Protein AF-A0A9P2WQ29-F1 (afdb_monomer_lite)

Secondary structure (DSSP, 8-state):
-----PPPHHHHHHHHHHHHHHHHTTT---EEEESS---HHHHTT--SEEEES---B-TTTSSSTT--SS--S-EEEEE-SSS---HHHH--SSSEEEETT-TTHHHHHHH-SEEEESSHHHHHHHHHTT-EEEEESSPPPTTS-TTTEEEE-SHHHHHHHHHH-S--HHHHHHHHHHHHHHTBHHHHHHHHHHTS-PPTTS--TTGGGGGG-EEEE---SSHHHHHHHHHHHHH-SS--SEEEEEGGGTTSHHHHHHHHTT--EEEE-----SS--HHHHHHHHHH--SSEEEE-SS---TTHHHHHHHHHHHHT-SEEE-BSSGGGTTSSEEEES-B--SEEEHHHHTT---GGGTGGGT--EEEEPP-PPP--------PPP-

Sequence (386 aa):
MGARRRPGPVDRTRALRWVLDAAAARGVATILVCDAPAPPALAGLGFDYVHQGDLGVPLHRYNPIAAPEDRAATLLRVSGAAPYCHPLVAESKGGVRADARWEELPELLRAAAVAVVDTPTLADQALACGTRALLAGTAPGPGLPDTAARTAADEADFIQAVAEGPLSPAELRLALRTLFLTRATPVVLADLLERVSLPAGGGSATQPLAGRATTVLACPFDDTESLALADDMFRQQHPPAEVVVPDSRAAFAGIQRLKDRGIPVRTVATAPEDRWSAAEWAQLAAAATTPWTALWDQPAGEFFLADALCAAECSGADAVGPAVDPAASGADYVFVSAVRPVLARRELVRKGLPPQQWSRHGARLLALSAAGPAASSPVPEHTPGG

Radius of gyration: 24.59 Å; chains: 1; bounding box: 61×90×61 Å

Foldseek 3Di:
DDDPDDDDPVVVLVVVLVVVVVCVVVQHAFEAECQDDDDPSNVVSDHQYYHDHDLFAQLQQQALPPQDPCLALAEEQEESDDDDDFVVSVDPPGHDYDYPPDPCVSVVLLSHFEYEYADLRVLLSSLRSQHQYEHEPDAHDPQQDCLRYGYDPDDVVSVVSSVVTTHDLVNSLSSLLCRLLDGHSLNSQLVVQVSGDHDVPNDHSCVSVLQLAEEEEDEQPALVQLLLVLVLQVLAPDHHQAYEYAPVCCPRPSNVVCVVVPHHYHHFHDDDDPDDALQSLLRRLVVDDGFKYFYDDGRPHHHRSSSQSSLCSNNVFQFEAAAPDCVQQPDQKDWDLAHPTRMGGSVLSNVSDDRNCSVVVPGTYIHGHDPDDDPDDPDDPDDDDD

pLDDT: mean 84.32, std 15.79, range [26.78, 98.5]

Structure (mmCIF, N/CA/C/O backbone):
data_AF-A0A9P2WQ29-F1
#
_entry.id   AF-A0A9P2WQ29-F1
#
loop_
_atom_site.group_PDB
_atom_site.id
_atom_site.type_symbol
_atom_site.label_atom_id
_atom_site.label_alt_id
_atom_site.label_comp_id
_atom_site.label_asym_id
_atom_site.label_entity_id
_atom_site.label_seq_id
_atom_site.pdbx_PDB_ins_code
_atom_site.Cartn_x
_atom_site.Cartn_y
_atom_site.Cartn_z
_atom_site.occupancy
_atom_site.B_iso_or_equiv
_atom_site.auth_seq_id
_atom_site.auth_comp_id
_atom_site.auth_asym_id
_atom_site.auth_atom_id
_atom_site.pdbx_PDB_model_num
ATOM 1 N N . MET A 1 1 ? 36.006 -32.434 -9.083 1.00 37.06 1 MET A N 1
ATOM 2 C CA . MET A 1 1 ? 35.142 -31.233 -9.048 1.00 37.06 1 MET A CA 1
ATOM 3 C C . MET A 1 1 ? 34.163 -31.332 -10.216 1.00 37.06 1 MET A C 1
ATOM 5 O O . MET A 1 1 ? 34.518 -31.013 -11.341 1.00 37.06 1 MET A O 1
ATOM 9 N N . GLY A 1 2 ? 33.006 -31.965 -9.999 1.00 36.00 2 GLY A N 1
ATOM 10 C CA . GLY A 1 2 ? 32.084 -32.338 -11.077 1.00 36.00 2 GLY A CA 1
ATOM 11 C C . GLY A 1 2 ? 31.248 -31.150 -11.540 1.00 36.00 2 GLY A C 1
ATOM 12 O O . GLY A 1 2 ? 30.411 -30.659 -10.785 1.00 36.00 2 GLY A O 1
ATOM 13 N N . ALA A 1 3 ? 31.459 -30.704 -12.777 1.00 41.66 3 ALA A N 1
ATOM 14 C CA . ALA A 1 3 ? 30.573 -29.756 -13.436 1.00 41.66 3 ALA A CA 1
ATOM 15 C C . ALA A 1 3 ? 29.168 -30.374 -13.519 1.00 41.66 3 ALA A C 1
ATOM 17 O O . ALA A 1 3 ? 28.953 -31.341 -14.254 1.00 41.66 3 ALA A O 1
ATOM 18 N N . ARG A 1 4 ? 28.206 -29.843 -12.753 1.00 43.72 4 ARG A N 1
ATOM 19 C CA . ARG A 1 4 ? 26.788 -30.184 -12.923 1.00 43.72 4 ARG A CA 1
ATOM 20 C C . ARG A 1 4 ? 26.381 -29.745 -14.330 1.00 43.72 4 ARG A C 1
ATOM 22 O O . ARG A 1 4 ? 26.125 -28.565 -14.562 1.00 43.72 4 ARG A O 1
ATOM 29 N N . ARG A 1 5 ? 26.358 -30.686 -15.281 1.00 47.09 5 ARG A N 1
ATOM 30 C CA . ARG A 1 5 ? 25.773 -30.472 -16.609 1.00 47.09 5 ARG A CA 1
ATOM 31 C C . ARG A 1 5 ? 24.326 -30.041 -16.396 1.00 47.09 5 ARG A C 1
ATOM 33 O O . ARG A 1 5 ? 23.527 -30.807 -15.863 1.00 47.09 5 ARG A O 1
ATOM 40 N N . ARG A 1 6 ? 23.997 -28.802 -16.767 1.00 44.34 6 ARG A N 1
ATOM 41 C CA . ARG A 1 6 ? 22.603 -28.355 -16.788 1.00 44.34 6 ARG A CA 1
ATOM 42 C C . ARG A 1 6 ? 21.863 -29.216 -17.823 1.00 44.34 6 ARG A C 1
ATOM 44 O O . ARG A 1 6 ? 22.371 -29.330 -18.939 1.00 44.34 6 ARG A O 1
ATOM 51 N N . PRO A 1 7 ? 20.704 -29.808 -17.489 1.00 56.19 7 PRO A N 1
ATOM 52 C CA . PRO A 1 7 ? 19.929 -30.590 -18.446 1.00 56.19 7 PRO A CA 1
ATOM 53 C C . PRO A 1 7 ? 19.571 -29.739 -19.669 1.00 56.19 7 PRO A C 1
ATOM 55 O O . PRO A 1 7 ? 19.398 -28.512 -19.555 1.00 56.19 7 PRO A O 1
ATOM 58 N N . GLY A 1 8 ? 19.508 -30.386 -20.835 1.00 64.00 8 GLY A N 1
ATOM 59 C CA . GLY A 1 8 ? 19.172 -29.735 -22.100 1.00 64.00 8 GLY A CA 1
ATOM 60 C C . GLY A 1 8 ? 17.733 -29.195 -22.104 1.00 64.00 8 GLY A C 1
ATOM 61 O O . GLY A 1 8 ? 16.935 -29.574 -21.246 1.00 64.00 8 GLY A O 1
ATOM 62 N N . PRO A 1 9 ? 17.364 -28.317 -23.053 1.00 62.03 9 PRO A N 1
ATOM 63 C CA . PRO A 1 9 ? 16.015 -27.744 -23.133 1.00 62.03 9 PRO A CA 1
ATOM 64 C C . PRO A 1 9 ? 14.898 -28.801 -23.134 1.00 62.03 9 PRO A C 1
ATOM 66 O O . PRO A 1 9 ? 13.923 -28.657 -22.406 1.00 62.03 9 PRO A O 1
ATOM 69 N N . VAL A 1 10 ? 15.092 -29.907 -23.862 1.00 64.56 10 VAL A N 1
ATOM 70 C CA . VAL A 1 10 ? 14.142 -31.034 -23.946 1.00 64.56 10 VAL A CA 1
ATOM 71 C C . VAL A 1 10 ? 13.943 -31.727 -22.590 1.00 64.56 10 VAL A C 1
ATOM 73 O O . VAL A 1 10 ? 12.811 -32.040 -22.220 1.00 64.56 10 VAL A O 1
ATOM 76 N N . ASP A 1 11 ? 15.015 -31.909 -21.813 1.00 74.75 11 ASP A N 1
ATOM 77 C CA . ASP A 1 11 ? 14.940 -32.502 -20.472 1.00 74.75 11 ASP A CA 1
ATOM 78 C C . ASP A 1 11 ? 14.224 -31.576 -19.480 1.00 74.75 11 ASP A C 1
ATOM 80 O O . ASP A 1 11 ? 13.471 -32.050 -18.631 1.00 74.75 11 ASP A O 1
ATOM 84 N N . ARG A 1 12 ? 14.399 -30.251 -19.608 1.00 75.25 12 ARG A N 1
ATOM 85 C CA . ARG A 1 12 ? 13.679 -29.267 -18.780 1.00 75.25 12 ARG A CA 1
ATOM 86 C C . ARG A 1 12 ? 12.187 -29.258 -19.087 1.00 75.25 12 ARG A C 1
ATOM 88 O O . ARG A 1 12 ? 11.389 -29.262 -18.160 1.00 75.25 12 ARG A O 1
ATOM 95 N N . THR A 1 13 ? 11.809 -29.301 -20.364 1.00 79.62 13 THR A N 1
ATOM 96 C CA . THR A 1 13 ? 10.404 -29.387 -20.789 1.00 79.62 13 THR A CA 1
ATOM 97 C C . THR A 1 13 ? 9.750 -30.682 -20.298 1.00 79.62 13 THR A C 1
ATOM 99 O O . THR A 1 13 ? 8.625 -30.643 -19.807 1.00 79.62 13 THR A O 1
ATOM 102 N N . ARG A 1 14 ? 10.456 -31.823 -20.349 1.00 81.94 14 ARG A N 1
ATOM 103 C CA . ARG A 1 14 ? 9.959 -33.095 -19.790 1.00 81.94 14 ARG A CA 1
ATOM 104 C C . ARG A 1 14 ? 9.790 -33.030 -18.270 1.00 81.94 14 ARG A C 1
ATOM 106 O O . ARG A 1 14 ? 8.752 -33.446 -17.768 1.00 81.94 14 ARG A O 1
ATOM 113 N N . ALA A 1 15 ? 10.783 -32.505 -17.553 1.00 84.50 15 ALA A N 1
ATOM 114 C CA . ALA A 1 15 ? 10.711 -32.352 -16.101 1.00 84.50 15 ALA A CA 1
ATOM 115 C C . ALA A 1 15 ? 9.561 -31.424 -15.686 1.00 84.50 15 ALA A C 1
ATOM 117 O O . ALA A 1 15 ? 8.823 -31.737 -14.759 1.00 84.50 15 ALA A O 1
ATOM 118 N N . LEU A 1 16 ? 9.369 -30.316 -16.404 1.00 86.62 16 LEU A N 1
ATOM 119 C CA . LEU A 1 16 ? 8.277 -29.384 -16.147 1.00 86.62 16 LEU A CA 1
ATOM 120 C C . LEU A 1 16 ? 6.912 -30.024 -16.415 1.00 86.62 16 LEU A C 1
ATOM 122 O O . LEU A 1 16 ? 6.009 -29.856 -15.608 1.00 86.62 16 LEU A O 1
ATOM 126 N N . ARG A 1 17 ? 6.780 -30.839 -17.469 1.00 87.69 17 ARG A N 1
ATOM 127 C CA . ARG A 1 17 ? 5.556 -31.614 -17.714 1.00 87.69 17 ARG A CA 1
ATOM 128 C C . ARG A 1 17 ? 5.199 -32.515 -16.531 1.00 87.69 17 ARG A C 1
ATOM 130 O O . ARG A 1 17 ? 4.064 -32.494 -16.083 1.00 87.69 17 ARG A O 1
ATOM 137 N N . TRP A 1 18 ? 6.180 -33.224 -15.968 1.00 88.38 18 TRP A N 1
ATOM 138 C CA . TRP A 1 18 ? 5.959 -34.033 -14.764 1.00 88.38 18 TRP A CA 1
ATOM 139 C C . TRP A 1 18 ? 5.537 -33.198 -13.553 1.00 88.38 18 TRP A C 1
ATOM 141 O O . TRP A 1 18 ? 4.727 -33.660 -12.755 1.00 88.38 18 TRP A O 1
ATOM 151 N N . VAL A 1 19 ? 6.069 -31.981 -13.401 1.00 90.06 19 VAL A N 1
ATOM 152 C CA . VAL A 1 19 ? 5.644 -31.056 -12.338 1.00 90.06 19 VAL A CA 1
ATOM 153 C C . VAL A 1 19 ? 4.185 -30.645 -12.528 1.00 90.06 19 VAL A C 1
ATOM 155 O O . VAL A 1 19 ? 3.442 -30.645 -11.552 1.00 90.06 19 VAL A O 1
ATOM 158 N N . LEU A 1 20 ? 3.763 -30.352 -13.760 1.00 91.12 20 LEU A N 1
ATOM 159 C CA . LEU A 1 20 ? 2.374 -29.996 -14.064 1.00 91.12 20 LEU A CA 1
ATOM 160 C C . LEU A 1 20 ? 1.423 -31.172 -13.831 1.00 91.12 20 LEU A C 1
ATOM 162 O O . LEU A 1 20 ? 0.425 -31.008 -13.139 1.00 91.12 20 LEU A O 1
ATOM 166 N N . ASP A 1 21 ? 1.776 -32.373 -14.294 1.00 89.94 21 ASP A N 1
ATOM 167 C CA . ASP A 1 21 ? 0.986 -33.586 -14.043 1.00 89.94 21 ASP A CA 1
ATOM 168 C C . ASP A 1 21 ? 0.842 -33.845 -12.527 1.00 89.94 21 ASP A C 1
ATOM 170 O O . ASP A 1 21 ? -0.230 -34.185 -12.021 1.00 89.94 21 ASP A O 1
ATOM 174 N N . ALA A 1 22 ? 1.923 -33.634 -11.770 1.00 90.00 22 ALA A N 1
ATOM 175 C CA . ALA A 1 22 ? 1.948 -33.781 -10.320 1.00 90.00 22 ALA A CA 1
ATOM 176 C C . ALA A 1 22 ? 1.161 -32.685 -9.576 1.00 90.00 22 ALA A C 1
ATOM 178 O O . ALA A 1 22 ? 0.636 -32.956 -8.490 1.00 90.00 22 ALA A O 1
ATOM 179 N N . ALA A 1 23 ? 1.108 -31.466 -10.116 1.00 87.38 23 ALA A N 1
ATOM 180 C CA . ALA A 1 23 ? 0.309 -30.362 -9.591 1.00 87.38 23 ALA A CA 1
ATOM 181 C C . ALA A 1 23 ? -1.182 -30.611 -9.843 1.00 87.38 23 ALA A C 1
ATOM 183 O O . ALA A 1 23 ? -1.968 -30.582 -8.896 1.00 87.38 23 ALA A O 1
ATOM 184 N N . ALA A 1 24 ? -1.542 -31.003 -11.069 1.00 86.44 24 ALA A N 1
ATOM 185 C CA . ALA A 1 24 ? -2.899 -31.381 -11.447 1.00 86.44 24 ALA A CA 1
ATOM 186 C C . ALA A 1 24 ? -3.436 -32.527 -10.574 1.00 86.44 24 ALA A C 1
ATOM 188 O O . ALA A 1 24 ? -4.535 -32.433 -10.032 1.00 86.44 24 ALA A O 1
ATOM 189 N N . ALA A 1 25 ? -2.628 -33.567 -10.326 1.00 87.25 25 ALA A N 1
ATOM 190 C CA . ALA A 1 25 ? -2.998 -34.675 -9.438 1.00 87.25 25 ALA A CA 1
ATOM 191 C C . ALA A 1 25 ? -3.270 -34.246 -7.981 1.00 87.25 25 ALA A C 1
ATOM 193 O O . ALA A 1 25 ? -3.932 -34.967 -7.236 1.00 87.25 25 ALA A O 1
ATOM 194 N N . ARG A 1 26 ? -2.751 -33.086 -7.561 1.00 86.44 26 ARG A N 1
ATOM 195 C CA . ARG A 1 26 ? -2.963 -32.494 -6.231 1.00 86.44 26 ARG A CA 1
ATOM 196 C C . ARG A 1 26 ? -3.996 -31.362 -6.237 1.00 86.44 26 ARG A C 1
ATOM 198 O O . ARG A 1 26 ? -4.222 -30.769 -5.187 1.00 86.44 26 ARG A O 1
ATOM 205 N N . GLY A 1 27 ? -4.590 -31.045 -7.389 1.00 83.38 27 GLY A N 1
ATOM 206 C CA . GLY A 1 27 ? -5.482 -29.896 -7.555 1.00 83.38 27 GLY A CA 1
ATOM 207 C C . GLY A 1 27 ? -4.788 -28.543 -7.372 1.00 83.38 27 GLY A C 1
ATOM 208 O O . GLY A 1 27 ? -5.447 -27.568 -7.035 1.00 83.38 27 GLY A O 1
ATOM 209 N N . VAL A 1 28 ? -3.464 -28.472 -7.537 1.00 87.25 28 VAL A N 1
ATOM 210 C CA . VAL A 1 28 ? -2.701 -27.223 -7.422 1.00 87.25 28 VAL A CA 1
ATOM 211 C C . VAL A 1 28 ? -2.726 -26.506 -8.767 1.00 87.25 28 VAL A C 1
ATOM 213 O O . VAL A 1 28 ? -2.231 -27.052 -9.749 1.00 87.25 28 VAL A O 1
ATOM 216 N N . 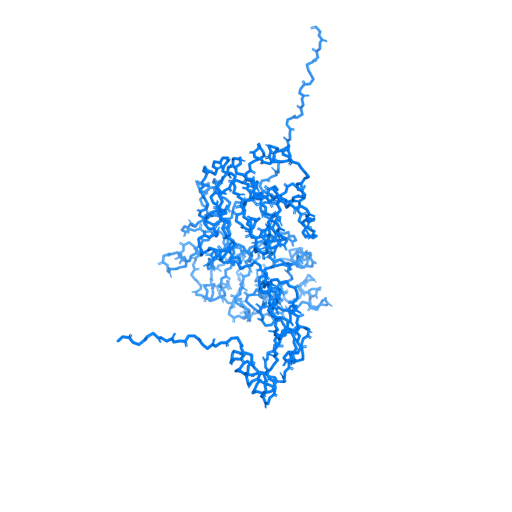ALA A 1 29 ? -3.265 -25.285 -8.791 1.00 88.00 29 ALA A N 1
ATOM 217 C CA . ALA A 1 29 ? -3.288 -24.452 -9.988 1.00 88.00 29 ALA A CA 1
ATOM 218 C C . ALA A 1 29 ? -1.871 -24.045 -10.423 1.00 88.00 29 ALA A C 1
ATOM 220 O O . ALA A 1 29 ? -1.000 -23.742 -9.602 1.00 88.00 29 ALA A O 1
ATOM 221 N N . THR A 1 30 ? -1.650 -24.016 -11.732 1.00 89.88 30 THR A N 1
ATOM 222 C CA . THR A 1 30 ? -0.366 -23.740 -12.371 1.00 89.88 30 THR A CA 1
ATOM 223 C C . THR A 1 30 ? -0.486 -22.555 -13.319 1.00 89.88 30 THR A C 1
ATOM 225 O O . THR A 1 30 ? -1.325 -22.523 -14.217 1.00 89.88 30 THR A O 1
ATOM 228 N N . ILE A 1 31 ? 0.384 -21.564 -13.130 1.00 89.75 31 ILE A N 1
ATOM 229 C CA . ILE A 1 31 ? 0.411 -20.349 -13.945 1.00 89.75 31 ILE A CA 1
ATOM 230 C C . ILE A 1 31 ? 1.794 -20.216 -14.571 1.00 89.75 31 ILE A C 1
ATOM 232 O O . ILE A 1 31 ? 2.805 -20.255 -13.867 1.00 89.75 31 ILE A O 1
ATOM 236 N N . LEU A 1 32 ? 1.842 -20.046 -15.891 1.00 89.50 32 LEU A N 1
ATOM 237 C CA . LEU A 1 32 ? 3.056 -19.645 -16.595 1.00 89.50 32 LEU A CA 1
ATOM 238 C C . LEU A 1 32 ? 3.076 -18.126 -16.728 1.00 89.50 32 LEU A C 1
ATOM 240 O O . LEU A 1 32 ? 2.160 -17.552 -17.307 1.00 89.50 32 LEU A O 1
ATOM 244 N N . VAL A 1 33 ? 4.137 -17.488 -16.247 1.00 88.69 33 VAL A N 1
ATOM 245 C CA . VAL A 1 33 ? 4.383 -16.057 -16.449 1.00 88.69 33 VAL A CA 1
ATOM 246 C C . VAL A 1 33 ? 5.367 -15.890 -17.600 1.00 88.69 33 VAL A C 1
ATOM 248 O O . VAL A 1 33 ? 6.472 -16.428 -17.561 1.00 88.69 33 VAL A O 1
ATOM 251 N N . CYS A 1 34 ? 4.949 -15.180 -18.643 1.00 83.81 34 CYS A N 1
ATOM 252 C CA . CYS A 1 34 ? 5.767 -14.847 -19.804 1.00 83.81 34 CYS A CA 1
ATOM 253 C C . CYS A 1 34 ? 6.354 -13.436 -19.652 1.00 83.81 34 CYS A C 1
ATOM 255 O O . CYS A 1 34 ? 6.049 -12.542 -20.437 1.00 83.81 34 CYS A O 1
ATOM 257 N N . ASP A 1 35 ? 7.200 -13.249 -18.638 1.00 74.75 35 ASP A N 1
ATOM 258 C CA . ASP A 1 35 ? 7.917 -11.996 -18.350 1.00 74.75 35 ASP A CA 1
ATOM 259 C C . ASP A 1 35 ? 9.152 -11.781 -19.249 1.00 74.75 35 ASP A C 1
ATOM 261 O O . ASP A 1 35 ? 9.764 -10.715 -19.254 1.00 74.75 35 ASP A O 1
ATOM 265 N N . ALA A 1 36 ? 9.517 -12.793 -20.037 1.00 71.06 36 ALA A N 1
ATOM 266 C CA . ALA A 1 36 ? 10.580 -12.748 -21.028 1.00 71.06 36 ALA A CA 1
ATOM 267 C C . ALA A 1 36 ? 10.269 -13.681 -22.213 1.00 71.06 36 ALA A C 1
ATOM 269 O O . ALA A 1 36 ? 9.458 -14.606 -22.081 1.00 71.06 36 ALA A O 1
ATOM 270 N N . PRO A 1 37 ? 10.950 -13.510 -23.365 1.00 70.31 37 PRO A N 1
ATOM 271 C CA . PRO A 1 37 ? 10.825 -14.429 -24.490 1.00 70.31 37 PRO A CA 1
ATOM 272 C C . PRO A 1 37 ? 11.113 -15.878 -24.070 1.00 70.31 37 PRO A C 1
ATOM 274 O O . PRO A 1 37 ? 12.244 -16.251 -23.747 1.00 70.31 37 PRO A O 1
ATOM 277 N N . ALA A 1 38 ? 10.069 -16.702 -24.082 1.00 67.75 38 ALA A N 1
ATOM 278 C CA . ALA A 1 38 ? 10.109 -18.103 -23.692 1.00 67.75 38 ALA A CA 1
ATOM 279 C C . ALA A 1 38 ? 10.080 -19.016 -24.935 1.00 67.75 38 ALA A C 1
ATOM 281 O O . ALA A 1 38 ? 9.423 -18.685 -25.926 1.00 67.75 38 ALA A O 1
ATOM 282 N N . PRO A 1 39 ? 10.753 -20.185 -24.923 1.00 73.50 39 PRO A N 1
ATOM 283 C CA . PRO A 1 39 ? 10.623 -21.165 -25.997 1.00 73.50 39 PRO A CA 1
ATOM 284 C C . PRO A 1 39 ? 9.153 -21.555 -26.243 1.00 73.50 39 PRO A C 1
ATOM 286 O O . PRO A 1 39 ? 8.459 -21.868 -25.272 1.00 73.50 39 PRO A O 1
ATOM 289 N N . PRO A 1 40 ? 8.688 -21.658 -27.507 1.00 70.69 40 PRO A N 1
ATOM 290 C CA . PRO A 1 40 ? 7.289 -21.980 -27.823 1.00 70.69 40 PRO A CA 1
ATOM 291 C C . PRO A 1 40 ? 6.785 -23.276 -27.174 1.00 70.69 40 PRO A C 1
ATOM 293 O O . PRO A 1 40 ? 5.616 -23.399 -26.823 1.00 70.69 40 PRO A O 1
ATOM 296 N N . ALA A 1 41 ? 7.690 -24.237 -26.958 1.00 75.81 41 ALA A N 1
ATOM 297 C CA . ALA A 1 41 ? 7.385 -25.509 -26.314 1.00 75.81 41 ALA A CA 1
ATOM 298 C C . ALA A 1 41 ? 6.895 -25.373 -24.860 1.00 75.81 41 ALA A C 1
ATOM 300 O O . ALA A 1 41 ? 6.233 -26.288 -24.383 1.00 75.81 41 ALA A O 1
ATOM 301 N N . LEU A 1 42 ? 7.203 -24.272 -24.156 1.00 78.75 42 LEU A N 1
ATOM 302 C CA . LEU A 1 42 ? 6.719 -24.035 -22.790 1.00 78.75 42 LEU A CA 1
ATOM 303 C C . LEU A 1 42 ? 5.228 -23.695 -22.764 1.00 78.75 42 LEU A C 1
ATOM 305 O O . LEU A 1 42 ? 4.510 -24.224 -21.923 1.00 78.75 42 LEU A O 1
ATOM 309 N N . ALA A 1 43 ? 4.744 -22.889 -23.712 1.00 70.81 43 ALA A N 1
ATOM 310 C CA . ALA A 1 43 ? 3.326 -22.536 -23.791 1.00 70.81 43 ALA A CA 1
ATOM 311 C C . ALA A 1 43 ? 2.429 -23.766 -24.043 1.00 70.81 43 ALA A C 1
ATOM 313 O O . ALA A 1 43 ? 1.283 -23.802 -23.608 1.00 70.81 43 ALA A O 1
ATOM 314 N N . GLY A 1 44 ? 2.962 -24.805 -24.697 1.00 76.50 44 GLY A N 1
ATOM 315 C CA . GLY A 1 44 ? 2.245 -26.048 -25.000 1.00 76.50 44 GLY A CA 1
ATOM 316 C C . GLY A 1 44 ? 2.196 -27.086 -23.870 1.00 76.50 44 GLY A C 1
ATOM 317 O O . GLY A 1 44 ? 1.763 -28.210 -24.118 1.00 76.50 44 GLY A O 1
ATOM 318 N N . LEU A 1 45 ? 2.669 -26.766 -22.659 1.00 83.38 45 LEU A N 1
ATOM 319 C CA . LEU A 1 45 ? 2.772 -27.732 -21.556 1.00 83.38 45 LEU A CA 1
ATOM 320 C C . LEU A 1 45 ? 1.482 -27.946 -20.746 1.00 83.38 45 LEU A C 1
ATOM 322 O O . LEU A 1 45 ? 1.462 -28.850 -19.917 1.00 83.38 45 LEU A O 1
ATOM 326 N N . GLY A 1 46 ? 0.411 -27.197 -21.028 1.00 83.81 46 GLY A N 1
ATOM 327 C CA . GLY A 1 46 ? -0.899 -27.390 -20.391 1.00 83.81 46 GLY A CA 1
ATOM 328 C C . GLY A 1 46 ? -1.037 -26.721 -19.021 1.00 83.81 46 GLY A C 1
ATOM 329 O O . GLY A 1 46 ? -1.603 -27.318 -18.116 1.00 83.81 46 GLY A O 1
ATOM 330 N N . PHE A 1 47 ? -0.498 -25.509 -18.866 1.00 88.25 47 PHE A N 1
ATOM 331 C CA . PHE A 1 47 ? -0.760 -24.662 -17.697 1.00 88.25 47 PHE A CA 1
ATOM 332 C C . PHE A 1 47 ? -2.241 -24.275 -17.615 1.00 88.25 47 PHE A C 1
ATOM 334 O O . PHE A 1 47 ? -2.878 -24.087 -18.652 1.00 88.25 47 PHE A O 1
ATOM 341 N N . ASP A 1 48 ? -2.755 -24.076 -16.400 1.00 88.94 48 ASP A N 1
ATOM 342 C CA . ASP A 1 48 ? -4.137 -23.620 -16.189 1.00 88.94 48 ASP A CA 1
ATOM 343 C C . ASP A 1 48 ? -4.342 -22.186 -16.694 1.00 88.94 48 ASP A C 1
ATOM 345 O O . ASP A 1 48 ? -5.411 -21.837 -17.194 1.00 88.94 48 ASP A O 1
ATOM 349 N N . TYR A 1 49 ? -3.297 -21.358 -16.606 1.00 90.31 49 TYR A N 1
ATOM 350 C CA . TYR A 1 49 ? -3.289 -20.008 -17.154 1.00 90.31 49 TYR A CA 1
ATOM 351 C C . TYR A 1 49 ? -1.888 -19.592 -17.626 1.00 90.31 49 TYR A C 1
ATOM 353 O O . TYR A 1 49 ? -0.874 -19.926 -17.010 1.00 90.31 49 TYR A O 1
ATOM 361 N N . VAL A 1 50 ? -1.828 -18.837 -18.725 1.00 89.88 50 VAL A N 1
ATOM 362 C CA . VAL A 1 50 ? -0.591 -18.237 -19.243 1.00 89.88 50 VAL A CA 1
ATOM 363 C C . VAL A 1 50 ? -0.735 -16.721 -19.197 1.00 89.88 50 VAL A C 1
ATOM 365 O O . VAL A 1 50 ? -1.505 -16.134 -19.956 1.00 89.88 50 VAL A O 1
ATOM 368 N N . HIS A 1 51 ? 0.019 -16.090 -18.305 1.00 88.94 51 HIS A N 1
ATOM 369 C CA . HIS A 1 51 ? 0.061 -14.646 -18.130 1.00 88.94 51 HIS A CA 1
ATOM 370 C C . HIS A 1 51 ? 1.078 -14.009 -19.074 1.00 88.94 51 HIS A C 1
ATOM 372 O O . HIS A 1 51 ? 2.250 -14.382 -19.068 1.00 88.94 51 HIS A O 1
ATOM 378 N N . GLN A 1 52 ? 0.632 -13.032 -19.861 1.00 85.12 52 GLN A N 1
ATOM 379 C CA . GLN A 1 52 ? 1.501 -12.200 -20.692 1.00 85.12 52 GLN A CA 1
ATOM 380 C C . GLN A 1 52 ? 1.790 -10.903 -19.935 1.00 85.12 52 GLN A C 1
ATOM 382 O O . GLN A 1 52 ? 0.921 -10.038 -19.844 1.00 85.12 52 GLN A O 1
ATOM 387 N N . GLY A 1 53 ? 2.989 -10.790 -19.368 1.00 80.88 53 GLY A N 1
ATOM 388 C CA . GLY A 1 53 ? 3.385 -9.655 -18.540 1.00 80.88 53 GLY A CA 1
ATOM 389 C C . GLY A 1 53 ? 4.227 -10.074 -17.341 1.00 80.88 53 GLY A C 1
ATOM 390 O O . GLY A 1 53 ? 4.658 -11.222 -17.230 1.00 80.88 53 GLY A O 1
ATOM 391 N N . ASP A 1 54 ? 4.455 -9.122 -16.445 1.00 85.56 54 ASP A N 1
ATOM 392 C CA . ASP A 1 54 ? 5.224 -9.300 -15.215 1.00 85.56 54 ASP A CA 1
ATOM 393 C C . ASP A 1 54 ? 4.335 -9.597 -13.988 1.00 85.56 54 ASP A C 1
ATOM 395 O O . ASP A 1 54 ? 3.116 -9.759 -14.088 1.00 85.56 54 ASP A O 1
ATOM 399 N N . LEU A 1 55 ? 4.979 -9.703 -12.821 1.00 90.31 55 LEU A N 1
ATOM 400 C CA . LEU A 1 55 ? 4.362 -9.941 -11.512 1.00 90.31 55 LEU A CA 1
ATOM 401 C C . LEU A 1 55 ? 4.189 -8.652 -10.691 1.00 90.31 55 LEU A C 1
ATOM 403 O O . LEU A 1 55 ? 4.219 -8.689 -9.462 1.00 90.31 55 LEU A O 1
ATOM 407 N N . GLY A 1 56 ? 4.046 -7.508 -11.345 1.00 92.31 56 GLY A N 1
ATOM 408 C CA . GLY A 1 56 ? 3.944 -6.195 -10.729 1.00 92.31 56 GLY A CA 1
ATOM 409 C C . GLY A 1 56 ? 5.252 -5.672 -10.136 1.00 92.31 56 GLY A C 1
ATOM 410 O O . GLY A 1 56 ? 6.312 -6.298 -10.210 1.00 92.31 56 GLY A O 1
ATOM 411 N N . VAL A 1 57 ? 5.163 -4.505 -9.497 1.00 95.06 57 VAL A N 1
ATOM 412 C CA . VAL A 1 57 ? 6.291 -3.861 -8.817 1.00 95.06 57 VAL A CA 1
ATOM 413 C C . VAL A 1 57 ? 6.402 -4.361 -7.371 1.00 95.06 57 VAL A C 1
ATOM 415 O O . VAL A 1 57 ? 5.479 -4.145 -6.574 1.00 95.06 57 VAL A O 1
ATOM 418 N N . PRO A 1 58 ? 7.528 -4.978 -6.969 1.00 94.56 58 PRO A N 1
ATOM 419 C CA . PRO A 1 58 ? 7.760 -5.316 -5.574 1.00 94.56 58 PRO A CA 1
ATOM 420 C C . PRO A 1 58 ? 8.193 -4.056 -4.812 1.00 94.56 58 PRO A C 1
ATOM 422 O O . PRO A 1 58 ? 9.380 -3.738 -4.748 1.00 94.56 58 PRO A O 1
ATOM 425 N N . LEU A 1 59 ? 7.229 -3.335 -4.231 1.00 95.44 59 LEU A N 1
ATOM 426 C CA . LEU A 1 59 ? 7.441 -2.024 -3.592 1.00 95.44 59 LEU A CA 1
ATOM 427 C C . LEU A 1 59 ? 8.440 -2.049 -2.418 1.00 95.44 59 LEU A C 1
ATOM 429 O O . LEU A 1 59 ? 9.188 -1.103 -2.203 1.00 95.44 59 LEU A O 1
ATOM 433 N N . HIS A 1 60 ? 8.563 -3.165 -1.698 1.00 92.88 60 HIS A N 1
ATOM 434 C CA . HIS A 1 60 ? 9.599 -3.322 -0.665 1.00 92.88 60 HIS A CA 1
ATOM 435 C C . HIS A 1 60 ? 11.036 -3.275 -1.229 1.00 92.88 60 HIS A C 1
ATOM 437 O O . HIS A 1 60 ? 11.987 -3.054 -0.483 1.00 92.88 60 HIS A O 1
ATOM 443 N N . ARG A 1 61 ? 11.203 -3.490 -2.542 1.00 93.62 61 ARG A N 1
ATOM 444 C CA . ARG A 1 61 ? 12.487 -3.457 -3.254 1.00 93.62 61 ARG A CA 1
ATOM 445 C C . ARG A 1 61 ? 12.648 -2.182 -4.086 1.00 93.62 61 ARG A C 1
ATOM 447 O O . ARG A 1 61 ? 13.695 -1.542 -4.000 1.00 93.62 61 ARG A O 1
ATOM 454 N N . TYR A 1 62 ? 11.627 -1.821 -4.864 1.00 95.06 62 TYR A N 1
ATOM 455 C CA . TYR A 1 62 ? 11.572 -0.576 -5.637 1.00 95.06 62 TYR A CA 1
ATOM 456 C C . TYR A 1 62 ? 10.759 0.456 -4.860 1.00 95.06 62 TYR A C 1
ATOM 458 O O . TYR A 1 62 ? 9.537 0.373 -4.790 1.00 95.06 62 TYR A O 1
ATOM 466 N N . ASN A 1 63 ? 11.454 1.398 -4.234 1.00 94.12 63 ASN A N 1
ATOM 467 C CA . ASN A 1 63 ? 10.874 2.428 -3.377 1.00 94.12 63 ASN A CA 1
ATOM 468 C C . ASN A 1 63 ? 11.801 3.647 -3.323 1.00 94.12 63 ASN A C 1
ATOM 470 O O . ASN A 1 63 ? 13.003 3.509 -3.578 1.00 94.12 63 ASN A O 1
ATOM 474 N N . PRO A 1 64 ? 11.298 4.823 -2.917 1.00 90.56 64 PRO A N 1
ATOM 475 C CA . PRO A 1 64 ? 12.115 6.027 -2.816 1.00 90.56 64 PRO A CA 1
ATOM 476 C C . PRO A 1 64 ? 12.929 6.099 -1.509 1.00 90.56 64 PRO A C 1
ATOM 478 O O . PRO A 1 64 ? 13.589 7.106 -1.265 1.00 90.56 64 PRO A O 1
ATOM 481 N N . ILE A 1 65 ? 12.870 5.080 -0.641 1.00 88.00 65 ILE A N 1
ATOM 482 C CA . ILE A 1 65 ? 13.504 5.117 0.685 1.00 88.00 65 ILE A CA 1
ATOM 483 C C . ILE A 1 65 ? 15.024 5.138 0.536 1.00 88.00 65 ILE A C 1
ATOM 485 O O . ILE A 1 65 ? 15.579 4.339 -0.212 1.00 88.00 65 ILE A O 1
ATOM 489 N N . ALA A 1 66 ? 15.693 6.010 1.297 1.00 80.88 66 ALA A N 1
ATOM 490 C CA . ALA A 1 66 ? 17.144 6.218 1.233 1.00 80.88 66 ALA A CA 1
ATOM 491 C C . ALA A 1 66 ? 17.639 6.686 -0.144 1.00 80.88 66 ALA A C 1
ATOM 493 O O . ALA A 1 66 ? 18.781 6.431 -0.527 1.00 80.88 66 ALA A O 1
ATOM 494 N N . ALA A 1 67 ? 16.780 7.362 -0.906 1.00 80.31 67 ALA A N 1
ATOM 495 C CA . ALA A 1 67 ? 17.246 8.017 -2.105 1.00 80.31 67 ALA A CA 1
ATOM 496 C C . ALA A 1 67 ? 18.173 9.193 -1.766 1.00 80.31 67 ALA A C 1
ATOM 498 O O . ALA A 1 67 ? 17.894 9.908 -0.801 1.00 80.31 67 ALA A O 1
ATOM 499 N N . PRO A 1 68 ? 19.246 9.412 -2.546 1.00 76.94 68 PRO A N 1
ATOM 500 C CA . PRO A 1 68 ? 20.121 10.562 -2.347 1.00 76.94 68 PRO A CA 1
ATOM 501 C C . PRO A 1 68 ? 19.325 11.872 -2.414 1.00 76.94 68 PRO A C 1
ATOM 503 O O . PRO A 1 68 ? 18.459 12.014 -3.274 1.00 76.94 68 PRO A O 1
ATOM 506 N N . GLU A 1 69 ? 19.612 12.823 -1.523 1.00 68.62 69 GLU A N 1
ATOM 507 C CA . GLU A 1 69 ? 18.983 14.156 -1.554 1.00 68.62 69 GLU A CA 1
ATOM 508 C C . GLU A 1 69 ? 19.398 14.934 -2.811 1.00 68.62 69 GLU A C 1
ATOM 510 O O . GLU A 1 69 ? 18.571 15.579 -3.451 1.00 68.62 69 GLU A O 1
ATOM 515 N N . ASP A 1 70 ? 20.663 14.794 -3.216 1.00 68.12 70 ASP A N 1
ATOM 516 C CA . ASP A 1 70 ? 21.194 15.305 -4.478 1.00 68.12 70 ASP A CA 1
ATOM 517 C C . ASP A 1 70 ? 21.113 14.211 -5.548 1.00 68.12 70 ASP A C 1
ATOM 519 O O . ASP A 1 70 ? 22.100 13.555 -5.904 1.00 68.12 70 ASP A O 1
ATOM 523 N N . ARG A 1 71 ? 19.893 13.944 -6.030 1.00 69.12 71 ARG A N 1
ATOM 524 C CA . ARG A 1 71 ? 19.732 13.170 -7.264 1.00 69.12 71 ARG A CA 1
ATOM 525 C C . ARG A 1 71 ? 20.158 14.081 -8.404 1.00 69.12 71 ARG A C 1
ATOM 527 O O . ARG A 1 71 ? 19.346 14.822 -8.955 1.00 69.12 71 ARG A O 1
ATOM 534 N N . ALA A 1 72 ? 21.452 14.040 -8.717 1.00 60.38 72 ALA A N 1
ATOM 535 C CA . ALA A 1 72 ? 22.019 14.718 -9.871 1.00 60.38 72 ALA A CA 1
ATOM 536 C C . ALA A 1 72 ? 21.188 14.414 -11.133 1.00 60.38 72 ALA A C 1
ATOM 538 O O . ALA A 1 72 ? 20.447 13.428 -11.176 1.00 60.38 72 ALA A O 1
ATOM 539 N N . ALA A 1 73 ? 21.369 15.214 -12.189 1.00 65.62 73 ALA A N 1
ATOM 540 C CA . ALA A 1 73 ? 20.777 15.057 -13.528 1.00 65.62 73 ALA A CA 1
ATOM 541 C C . ALA A 1 73 ? 21.186 13.748 -14.261 1.00 65.62 73 ALA A C 1
ATOM 543 O O . ALA A 1 73 ? 21.334 13.699 -15.483 1.00 65.62 73 ALA A O 1
ATOM 544 N N . THR A 1 74 ? 21.421 12.677 -13.506 1.00 78.44 74 THR A N 1
ATOM 545 C CA . THR A 1 74 ? 21.738 11.328 -13.926 1.00 78.44 74 THR A CA 1
ATOM 546 C C . THR A 1 74 ? 20.558 10.754 -14.688 1.00 78.44 74 THR A C 1
ATOM 548 O O . THR A 1 74 ? 19.503 10.438 -14.129 1.00 78.44 74 THR A O 1
ATOM 551 N N . LEU A 1 75 ? 20.788 10.611 -15.986 1.00 85.56 75 LEU A N 1
ATOM 552 C CA . LEU A 1 75 ? 19.953 9.863 -16.902 1.00 85.56 75 LEU A CA 1
ATOM 553 C C . LEU A 1 75 ? 20.365 8.390 -16.862 1.00 85.56 75 LEU A C 1
ATOM 555 O O . LEU A 1 75 ? 21.538 8.064 -17.059 1.00 85.56 75 LEU A O 1
ATOM 559 N N . LEU A 1 76 ? 19.407 7.500 -16.649 1.00 88.69 76 LEU A N 1
ATOM 560 C CA . LEU A 1 76 ? 19.593 6.058 -16.744 1.00 88.69 76 LEU A CA 1
ATOM 561 C C . LEU A 1 76 ? 18.870 5.538 -17.991 1.00 88.69 76 LEU A C 1
ATOM 563 O O . LEU A 1 76 ? 17.766 5.972 -18.298 1.00 88.69 76 LEU A O 1
ATOM 567 N N . ARG A 1 77 ? 19.476 4.606 -18.722 1.00 87.81 77 ARG A N 1
ATOM 568 C CA . ARG A 1 77 ? 18.844 3.903 -19.847 1.00 87.81 77 ARG A CA 1
ATOM 569 C C . ARG A 1 77 ? 18.771 2.422 -19.503 1.00 87.81 77 ARG A C 1
ATOM 571 O O . ARG A 1 77 ? 19.810 1.802 -19.265 1.00 87.81 77 ARG A O 1
ATOM 578 N N . VAL A 1 78 ? 17.561 1.871 -19.457 1.00 87.62 78 VAL A N 1
ATOM 579 C CA . VAL A 1 78 ? 17.313 0.484 -19.038 1.00 87.62 78 VAL A CA 1
ATOM 580 C C . VAL A 1 78 ? 16.516 -0.240 -20.110 1.00 87.62 78 VAL A C 1
ATOM 582 O O . VAL A 1 78 ? 15.488 0.257 -20.559 1.00 87.62 78 VAL A O 1
ATOM 585 N N . SER A 1 79 ? 16.979 -1.426 -20.502 1.00 84.62 79 SER A N 1
ATOM 586 C CA . SER A 1 79 ? 16.268 -2.291 -21.450 1.00 84.62 79 SER A CA 1
ATOM 587 C C . SER A 1 79 ? 15.773 -3.563 -20.765 1.00 84.62 79 SER A C 1
ATOM 589 O O . SER A 1 79 ? 16.517 -4.189 -20.005 1.00 84.62 79 SER A O 1
ATOM 591 N N . GLY A 1 80 ? 14.511 -3.922 -21.022 1.00 73.12 80 GLY A N 1
ATOM 592 C CA . GLY A 1 80 ? 13.783 -5.019 -20.378 1.00 73.12 80 GLY A CA 1
ATOM 593 C C . GLY A 1 80 ? 14.219 -6.413 -20.827 1.00 73.12 80 GLY A C 1
ATOM 594 O O . GLY A 1 80 ? 14.369 -7.306 -19.995 1.00 73.12 80 GLY A O 1
ATOM 595 N N . ALA A 1 81 ? 14.436 -6.614 -22.132 1.00 65.38 81 ALA A N 1
ATOM 596 C CA . ALA A 1 81 ? 15.001 -7.840 -22.701 1.00 65.38 81 ALA A CA 1
ATOM 597 C C . ALA A 1 81 ? 15.229 -7.731 -24.224 1.00 65.38 81 ALA A C 1
ATOM 599 O O . ALA A 1 81 ? 14.417 -7.187 -24.965 1.00 65.38 81 ALA A O 1
ATOM 600 N N . ALA A 1 82 ? 16.309 -8.362 -24.694 1.00 54.66 82 ALA A N 1
ATOM 601 C CA . ALA A 1 82 ? 16.634 -8.633 -26.100 1.00 54.66 82 ALA A CA 1
ATOM 602 C C . ALA A 1 82 ? 15.522 -9.440 -26.831 1.00 54.66 82 ALA A C 1
ATOM 604 O O . ALA A 1 82 ? 14.831 -10.228 -26.182 1.00 54.66 82 ALA A O 1
ATOM 605 N N . PRO A 1 83 ? 15.372 -9.343 -28.173 1.00 53.97 83 PRO A N 1
ATOM 606 C CA . PRO A 1 83 ? 16.397 -8.914 -29.131 1.00 53.97 83 PRO A CA 1
ATOM 607 C C . PRO A 1 83 ? 16.302 -7.460 -29.597 1.00 53.97 83 PRO A C 1
ATOM 609 O O . PRO A 1 83 ? 17.261 -6.973 -30.189 1.00 53.97 83 PRO A O 1
ATOM 612 N N . TYR A 1 84 ? 15.185 -6.775 -29.350 1.00 62.84 84 TYR A N 1
ATOM 613 C CA . TYR A 1 84 ? 14.970 -5.418 -29.842 1.00 62.84 84 TYR A CA 1
ATOM 614 C C . TYR A 1 84 ? 15.005 -4.422 -28.687 1.00 62.84 84 TYR A C 1
ATOM 616 O O . TYR A 1 84 ? 14.035 -4.269 -27.955 1.00 62.84 84 TYR A O 1
ATOM 624 N N . CYS A 1 85 ? 16.142 -3.750 -28.540 1.00 69.94 85 CYS A N 1
ATOM 625 C CA . CYS A 1 85 ? 16.250 -2.556 -27.715 1.00 69.94 85 CYS A CA 1
ATOM 626 C C . CYS A 1 85 ? 15.844 -1.361 -28.582 1.00 69.94 85 CYS A C 1
ATOM 628 O O . CYS A 1 85 ? 16.372 -1.199 -29.687 1.00 69.94 85 CYS A O 1
ATOM 630 N N . HIS A 1 86 ? 14.895 -0.550 -28.110 1.00 74.31 86 HIS A N 1
ATOM 631 C CA . HIS A 1 86 ? 14.465 0.634 -28.851 1.00 74.31 86 HIS A CA 1
ATOM 632 C C . HIS A 1 86 ? 15.677 1.548 -29.112 1.00 74.31 86 HIS A C 1
ATOM 634 O O . HIS A 1 86 ? 16.465 1.744 -28.186 1.00 74.31 86 HIS A O 1
ATOM 640 N N . PRO A 1 87 ? 15.848 2.148 -30.308 1.00 76.25 87 PRO A N 1
ATOM 641 C CA . PRO A 1 87 ? 17.010 2.985 -30.629 1.00 76.25 87 PRO A CA 1
ATOM 642 C C . PRO A 1 87 ? 17.298 4.056 -29.574 1.00 76.25 87 PRO A C 1
ATOM 644 O O . PRO A 1 87 ? 18.421 4.171 -29.102 1.00 76.25 87 PRO A O 1
ATOM 647 N N . LEU A 1 88 ? 16.249 4.729 -29.096 1.00 74.00 88 LEU A N 1
ATOM 648 C CA . LEU A 1 88 ? 16.345 5.711 -28.015 1.00 74.00 88 LEU A CA 1
ATOM 649 C C . LEU A 1 88 ? 16.896 5.142 -26.691 1.00 74.00 88 LEU A C 1
ATOM 651 O O . LEU A 1 88 ? 17.543 5.861 -25.945 1.00 74.00 88 LEU A O 1
ATOM 655 N N . VAL A 1 89 ? 16.696 3.862 -26.374 1.00 74.38 89 VAL A N 1
ATOM 656 C CA . VAL A 1 89 ? 17.326 3.205 -25.209 1.00 74.38 89 VAL A CA 1
ATOM 657 C C . VAL A 1 89 ? 18.735 2.705 -25.568 1.00 74.38 89 VAL A C 1
ATOM 659 O O . VAL A 1 89 ? 19.650 2.750 -24.744 1.00 74.38 89 VAL A O 1
ATOM 662 N N . ALA A 1 90 ? 18.925 2.271 -26.818 1.00 71.12 90 ALA A N 1
ATOM 663 C CA . ALA A 1 90 ? 20.165 1.728 -27.368 1.00 71.12 90 ALA A CA 1
ATOM 664 C C . ALA A 1 90 ? 21.220 2.785 -27.732 1.00 71.12 90 ALA A C 1
ATOM 666 O O . ALA A 1 90 ? 22.352 2.416 -28.053 1.00 71.12 90 ALA A O 1
ATOM 667 N N . GLU A 1 91 ? 20.893 4.074 -27.696 1.00 67.69 91 GLU A N 1
ATOM 668 C CA . GLU A 1 91 ? 21.827 5.170 -27.945 1.00 67.69 91 GLU A CA 1
ATOM 669 C C . GLU A 1 91 ? 22.795 5.376 -26.771 1.00 67.69 91 GLU A C 1
ATOM 671 O O . GLU A 1 91 ? 22.504 5.092 -25.608 1.00 67.69 91 GLU A O 1
ATOM 676 N N . SER A 1 92 ? 24.040 5.744 -27.077 1.00 55.97 92 SER A N 1
ATOM 677 C CA . SER A 1 92 ? 25.146 5.885 -26.108 1.00 55.97 92 SER A CA 1
ATOM 678 C C . SER A 1 92 ? 25.455 7.339 -25.757 1.00 55.97 92 SER A C 1
ATOM 680 O O . SER A 1 92 ? 26.384 7.605 -24.995 1.00 55.97 92 SER A O 1
ATOM 682 N N . LYS A 1 93 ? 24.695 8.293 -26.303 1.00 61.22 93 LYS A N 1
ATOM 683 C CA . LYS A 1 93 ? 24.878 9.711 -26.002 1.00 61.22 93 LYS A CA 1
ATOM 684 C C . LYS A 1 93 ? 24.145 10.057 -24.706 1.00 61.22 93 LYS A C 1
ATOM 686 O O . LYS A 1 93 ? 22.918 10.112 -24.669 1.00 61.22 93 LYS A O 1
ATOM 691 N N . GLY A 1 94 ? 24.927 10.265 -23.648 1.00 63.31 94 GLY A N 1
ATOM 692 C CA . GLY A 1 94 ? 24.443 10.675 -22.331 1.00 63.31 94 GLY A CA 1
ATOM 693 C C . GLY A 1 94 ? 23.739 9.560 -21.548 1.00 63.31 94 GLY A C 1
ATOM 694 O O . GLY A 1 94 ? 22.913 8.814 -22.079 1.00 63.31 94 GLY A O 1
ATOM 695 N N . GLY A 1 95 ? 24.064 9.477 -20.258 1.00 72.31 95 GLY A N 1
ATOM 696 C CA . GLY A 1 95 ? 23.434 8.569 -19.301 1.00 72.31 95 GLY A CA 1
ATOM 697 C C . GLY A 1 95 ? 24.154 7.236 -19.079 1.00 72.31 95 GLY A C 1
ATOM 698 O O . GLY A 1 95 ? 24.984 6.795 -19.874 1.00 72.31 95 GLY A O 1
ATOM 699 N N . VAL A 1 96 ? 23.835 6.601 -17.953 1.00 80.31 96 VAL A N 1
ATOM 700 C CA . VAL A 1 96 ? 24.346 5.284 -17.550 1.00 80.31 96 VAL A CA 1
ATOM 701 C C . VAL A 1 96 ? 23.459 4.201 -18.164 1.00 80.31 96 VAL A C 1
ATOM 703 O O . VAL A 1 96 ? 22.243 4.365 -18.236 1.00 80.31 96 VAL A O 1
ATOM 706 N N . ARG A 1 97 ? 24.041 3.086 -18.615 1.00 82.44 97 ARG A N 1
ATOM 707 C CA . ARG A 1 97 ? 23.272 1.916 -19.067 1.00 82.44 97 ARG A CA 1
ATOM 708 C C . ARG A 1 97 ? 23.161 0.880 -17.964 1.00 82.44 97 ARG A C 1
ATOM 710 O O . ARG A 1 97 ? 24.168 0.555 -17.341 1.00 82.44 97 ARG A O 1
ATOM 717 N N . ALA A 1 98 ? 21.970 0.321 -17.809 1.00 80.81 98 ALA A N 1
ATOM 718 C CA . ALA A 1 98 ? 21.716 -0.817 -16.937 1.00 80.81 98 ALA A CA 1
ATOM 719 C C . ALA A 1 98 ? 20.860 -1.876 -17.647 1.00 80.81 98 ALA A C 1
ATOM 721 O O . ALA A 1 98 ? 20.115 -1.577 -18.583 1.00 80.81 98 ALA A O 1
ATOM 722 N N . ASP A 1 99 ? 20.980 -3.123 -17.198 1.00 75.19 99 ASP A N 1
ATOM 723 C CA . ASP A 1 99 ? 20.144 -4.244 -17.639 1.00 75.19 99 ASP A CA 1
ATOM 724 C C . ASP A 1 99 ? 19.035 -4.480 -16.602 1.00 75.19 99 ASP A C 1
ATOM 726 O O . ASP A 1 99 ? 19.284 -4.432 -15.394 1.00 75.19 99 ASP A O 1
ATOM 730 N N . ALA A 1 100 ? 17.814 -4.760 -17.064 1.00 71.69 100 ALA A N 1
ATOM 731 C CA . ALA A 1 100 ? 16.670 -5.047 -16.201 1.00 71.69 100 ALA A CA 1
ATOM 732 C C . ALA A 1 100 ? 16.892 -6.232 -15.240 1.00 71.69 100 ALA A C 1
ATOM 734 O O . ALA A 1 100 ? 16.250 -6.324 -14.195 1.00 71.69 100 ALA A O 1
ATOM 735 N N . ARG A 1 101 ? 17.804 -7.151 -15.580 1.00 72.50 101 ARG A N 1
ATOM 736 C CA . ARG A 1 101 ? 18.129 -8.342 -14.780 1.00 72.50 101 ARG A CA 1
ATOM 737 C C . ARG A 1 101 ? 19.144 -8.078 -13.673 1.00 72.50 101 ARG A C 1
ATOM 739 O O . ARG A 1 101 ? 19.504 -9.012 -12.956 1.00 72.50 101 ARG A O 1
ATOM 746 N N . TRP A 1 102 ? 19.649 -6.854 -13.548 1.00 70.62 102 TRP A N 1
ATOM 747 C CA . TRP A 1 102 ? 20.616 -6.517 -12.511 1.00 70.62 102 TRP A CA 1
ATOM 748 C C . TRP A 1 102 ? 19.975 -6.512 -11.132 1.00 70.62 102 TRP A C 1
ATOM 750 O O . TRP A 1 102 ? 18.946 -5.879 -10.895 1.00 70.62 102 TRP A O 1
ATOM 760 N N . GLU A 1 103 ? 20.628 -7.190 -10.189 1.00 82.62 103 GLU A N 1
ATOM 761 C CA . GLU A 1 103 ? 20.176 -7.219 -8.799 1.00 82.62 103 GLU A CA 1
ATOM 762 C C . GLU A 1 103 ? 20.158 -5.809 -8.179 1.00 82.62 103 GLU A C 1
ATOM 764 O O . GLU A 1 103 ? 19.249 -5.496 -7.406 1.00 82.62 103 GLU A O 1
ATOM 769 N N . GLU A 1 104 ? 21.084 -4.952 -8.619 1.00 86.62 104 GLU A N 1
ATOM 770 C CA . GLU A 1 104 ? 21.302 -3.563 -8.189 1.00 86.62 104 GLU A CA 1
ATOM 771 C C . GLU A 1 104 ? 20.414 -2.530 -8.915 1.00 86.62 104 GLU A C 1
ATOM 773 O O . GLU A 1 104 ? 20.465 -1.340 -8.606 1.00 86.62 104 GLU A O 1
ATOM 778 N N . LEU A 1 105 ? 19.562 -2.949 -9.862 1.00 90.75 105 LEU A N 1
ATOM 779 C CA . LEU A 1 105 ? 18.691 -2.029 -10.607 1.00 90.75 105 LEU A CA 1
ATOM 780 C C . LEU A 1 105 ? 17.855 -1.084 -9.714 1.00 90.75 105 LEU A C 1
ATOM 782 O O . LEU A 1 105 ? 17.773 0.100 -10.048 1.00 90.75 105 LEU A O 1
ATOM 786 N N . PRO A 1 106 ? 17.257 -1.528 -8.587 1.00 93.00 106 PRO A N 1
ATOM 787 C CA . PRO A 1 106 ? 16.507 -0.626 -7.715 1.00 93.00 106 PRO A CA 1
ATOM 788 C C . PRO A 1 106 ? 17.354 0.531 -7.172 1.00 93.00 106 PRO A C 1
ATOM 790 O O . PRO A 1 106 ? 16.853 1.647 -7.061 1.00 93.00 106 PRO A O 1
ATOM 793 N N . GLU A 1 107 ? 18.627 0.283 -6.852 1.00 90.88 107 GLU A N 1
ATOM 794 C CA . GLU A 1 107 ? 19.550 1.302 -6.340 1.00 90.88 107 GLU A CA 1
ATOM 795 C C . GLU A 1 107 ? 19.930 2.303 -7.432 1.00 90.88 107 GLU A C 1
ATOM 797 O O . GLU A 1 107 ? 19.892 3.510 -7.194 1.00 90.88 107 GLU A O 1
ATOM 802 N N . LEU A 1 108 ? 20.199 1.816 -8.648 1.00 91.19 108 LEU A N 1
ATOM 803 C CA . LEU A 1 108 ? 20.488 2.664 -9.808 1.00 91.19 108 LEU A CA 1
ATOM 804 C C . LEU A 1 108 ? 19.306 3.559 -10.178 1.00 91.19 108 LEU A C 1
ATOM 806 O O . LEU A 1 108 ? 19.495 4.749 -10.420 1.00 91.19 108 LEU A O 1
ATOM 810 N N . LEU A 1 109 ? 18.089 3.007 -10.191 1.00 93.12 109 LEU A N 1
ATOM 811 C CA . LEU A 1 109 ? 16.876 3.789 -10.418 1.00 93.12 109 LEU A CA 1
ATOM 812 C C . LEU A 1 109 ? 16.729 4.850 -9.328 1.00 93.12 109 LEU A C 1
ATOM 814 O O . LEU A 1 109 ? 16.617 6.034 -9.628 1.00 93.12 109 LEU A O 1
ATOM 818 N N . ARG A 1 110 ? 16.835 4.457 -8.056 1.00 91.31 110 ARG A N 1
ATOM 819 C CA . ARG A 1 110 ? 16.704 5.377 -6.921 1.00 91.31 110 ARG A CA 1
ATOM 820 C C . ARG A 1 110 ? 17.719 6.528 -6.960 1.00 91.31 110 ARG A C 1
ATOM 822 O O . ARG A 1 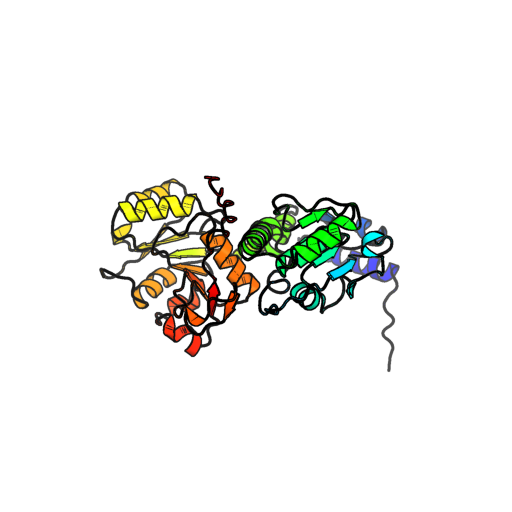110 ? 17.380 7.634 -6.548 1.00 91.31 110 ARG A O 1
ATOM 829 N N . ALA A 1 111 ? 18.925 6.293 -7.473 1.00 90.19 111 ALA A N 1
ATOM 830 C CA . ALA A 1 111 ? 19.956 7.317 -7.644 1.00 90.19 111 ALA A CA 1
ATOM 831 C C . ALA A 1 111 ? 19.785 8.191 -8.906 1.00 90.19 111 ALA A C 1
ATOM 833 O O . ALA A 1 111 ? 20.459 9.214 -9.031 1.00 90.19 111 ALA A O 1
ATOM 834 N N . ALA A 1 112 ? 18.913 7.811 -9.842 1.00 90.75 112 ALA A N 1
ATOM 835 C CA . ALA A 1 112 ? 18.671 8.544 -11.080 1.00 90.75 112 ALA A CA 1
ATOM 836 C C . ALA A 1 112 ? 17.543 9.576 -10.933 1.00 90.75 112 ALA A C 1
ATOM 838 O O . ALA A 1 112 ? 16.555 9.353 -10.229 1.00 90.75 112 ALA A O 1
ATOM 839 N N . ALA A 1 113 ? 17.667 10.688 -11.661 1.00 90.38 113 ALA A N 1
ATOM 840 C CA . ALA A 1 113 ? 16.585 11.655 -11.823 1.00 90.38 113 ALA A CA 1
ATOM 841 C C . ALA A 1 113 ? 15.573 11.175 -12.875 1.00 90.38 113 ALA A C 1
ATOM 843 O O . ALA A 1 113 ? 14.362 11.227 -12.658 1.00 90.38 113 ALA A O 1
ATOM 844 N N . VAL A 1 114 ? 16.081 10.649 -13.995 1.00 92.00 114 VAL A N 1
ATOM 845 C CA . VAL A 1 114 ? 15.283 10.230 -15.153 1.00 92.00 114 VAL A CA 1
ATOM 846 C C . VAL A 1 114 ? 15.742 8.859 -15.639 1.00 92.00 114 VAL A C 1
ATOM 848 O O . VAL A 1 114 ? 16.942 8.596 -15.719 1.00 92.00 114 VAL A O 1
ATOM 851 N N . ALA A 1 115 ? 14.795 8.002 -16.015 1.00 92.56 115 ALA A N 1
ATOM 852 C CA . ALA A 1 115 ? 15.041 6.714 -16.647 1.00 92.56 115 ALA A CA 1
ATOM 853 C C . ALA A 1 115 ? 14.348 6.638 -18.012 1.00 92.56 115 ALA A C 1
ATOM 855 O O . ALA A 1 115 ? 13.137 6.825 -18.111 1.00 92.56 115 ALA A O 1
ATOM 856 N N . VAL A 1 116 ? 15.108 6.315 -19.058 1.00 90.81 116 VAL A N 1
ATOM 857 C CA . VAL A 1 116 ? 14.581 5.946 -20.376 1.00 90.81 116 VAL A CA 1
ATOM 858 C C . VAL A 1 116 ? 14.472 4.434 -20.441 1.00 90.81 116 VAL A C 1
ATOM 860 O O . VAL A 1 116 ? 15.462 3.726 -20.238 1.00 90.81 116 VAL A O 1
ATOM 863 N N . VAL A 1 117 ? 13.274 3.944 -20.725 1.00 90.75 117 VAL A N 1
ATOM 864 C CA . VAL A 1 117 ? 12.936 2.522 -20.671 1.00 90.75 117 VAL A CA 1
ATOM 865 C C . VAL A 1 117 ? 12.172 2.095 -21.918 1.00 90.75 117 VAL A C 1
ATOM 867 O O . VAL A 1 117 ? 11.590 2.922 -22.611 1.00 90.75 117 VAL A O 1
ATOM 870 N N . ASP A 1 118 ? 12.156 0.801 -22.219 1.00 87.38 118 ASP A N 1
ATOM 871 C CA . ASP A 1 118 ? 11.460 0.230 -23.384 1.00 87.38 118 ASP A CA 1
ATOM 872 C C . ASP A 1 118 ? 10.207 -0.584 -23.024 1.00 87.38 118 ASP A C 1
ATOM 874 O O . ASP A 1 118 ? 9.486 -1.032 -23.915 1.00 87.38 118 ASP A O 1
ATOM 878 N N . THR A 1 119 ? 9.919 -0.762 -21.732 1.00 86.69 119 THR A N 1
ATOM 879 C CA . THR A 1 119 ? 8.750 -1.513 -21.258 1.00 86.69 119 THR A CA 1
ATOM 880 C C . THR A 1 119 ? 7.971 -0.738 -20.191 1.00 86.69 119 THR A C 1
ATOM 882 O O . THR A 1 119 ? 8.582 -0.059 -19.358 1.00 86.69 119 THR A O 1
ATOM 885 N N . PRO A 1 120 ? 6.630 -0.871 -20.150 1.00 88.56 120 PRO A N 1
ATOM 886 C CA . PRO A 1 120 ? 5.810 -0.297 -19.081 1.00 88.56 120 PRO A CA 1
ATOM 887 C C . PRO A 1 120 ? 6.218 -0.761 -17.677 1.00 88.56 120 PRO A C 1
ATOM 889 O O . PRO A 1 120 ? 6.238 0.039 -16.749 1.00 88.56 120 PRO A O 1
ATOM 892 N N . THR A 1 121 ? 6.637 -2.018 -17.531 1.00 89.00 121 THR A N 1
ATOM 893 C CA . THR A 1 121 ? 7.132 -2.589 -16.270 1.00 89.00 121 THR A CA 1
ATOM 894 C C . THR A 1 121 ? 8.320 -1.819 -15.706 1.00 89.00 121 THR A C 1
ATOM 896 O O . THR A 1 121 ? 8.365 -1.504 -14.518 1.00 89.00 121 THR A O 1
ATOM 899 N N . LEU A 1 122 ? 9.301 -1.507 -16.558 1.00 90.75 122 LEU A N 1
ATOM 900 C CA . LEU A 1 122 ? 10.474 -0.741 -16.151 1.00 90.75 122 LEU A CA 1
ATOM 901 C C . LEU A 1 122 ? 10.110 0.702 -15.803 1.00 90.75 122 LEU A C 1
ATOM 903 O O . LEU A 1 122 ? 10.720 1.276 -14.903 1.00 90.75 122 LEU A O 1
ATOM 907 N N . ALA A 1 123 ? 9.108 1.277 -16.474 1.00 93.25 123 ALA A N 1
ATOM 908 C CA . ALA A 1 123 ? 8.601 2.594 -16.114 1.00 93.25 123 ALA A CA 1
ATOM 909 C C . ALA A 1 123 ? 7.980 2.576 -14.717 1.00 93.25 123 ALA A C 1
ATOM 911 O O . ALA A 1 123 ? 8.308 3.421 -13.893 1.00 93.25 123 ALA A O 1
ATOM 912 N N . ASP A 1 124 ? 7.164 1.570 -14.415 1.00 94.50 124 ASP A N 1
ATOM 913 C CA . ASP A 1 124 ? 6.540 1.413 -13.102 1.00 94.50 124 ASP A CA 1
ATOM 914 C C . ASP A 1 124 ? 7.584 1.215 -11.992 1.00 94.50 124 ASP A C 1
ATOM 916 O O . ASP A 1 124 ? 7.485 1.814 -10.921 1.00 94.50 124 ASP A O 1
ATOM 920 N N . GLN A 1 125 ? 8.636 0.438 -12.263 1.00 94.94 125 GLN A N 1
ATOM 921 C CA . GLN A 1 125 ? 9.775 0.274 -11.356 1.00 94.94 125 GLN A CA 1
ATOM 922 C C . GLN A 1 125 ? 10.547 1.584 -11.135 1.00 94.94 125 GLN A C 1
ATOM 924 O O . GLN A 1 125 ? 10.925 1.887 -10.002 1.00 94.94 125 GLN A O 1
ATOM 929 N N . ALA A 1 126 ? 10.769 2.371 -12.193 1.00 94.94 126 ALA A N 1
ATOM 930 C CA . ALA A 1 126 ? 11.425 3.674 -12.110 1.00 94.94 126 ALA A CA 1
ATOM 931 C C . ALA A 1 126 ? 10.604 4.661 -11.268 1.00 94.94 126 ALA A C 1
ATOM 933 O O . ALA A 1 126 ? 11.121 5.249 -10.315 1.00 94.94 126 ALA A O 1
ATOM 934 N N . LEU A 1 127 ? 9.305 4.764 -11.551 1.00 95.62 127 LEU A N 1
ATOM 935 C CA . LEU A 1 127 ? 8.373 5.604 -10.804 1.00 95.62 127 LEU A CA 1
ATOM 936 C C . LEU A 1 127 ? 8.322 5.230 -9.321 1.00 95.62 127 LEU A C 1
ATOM 938 O O . LEU A 1 127 ? 8.347 6.114 -8.465 1.00 95.62 127 LEU A O 1
ATOM 942 N N . ALA A 1 128 ? 8.311 3.932 -9.003 1.00 95.62 128 ALA A N 1
ATOM 943 C CA . ALA A 1 128 ? 8.342 3.461 -7.622 1.00 95.62 128 ALA A CA 1
ATOM 944 C C . ALA A 1 128 ? 9.619 3.889 -6.880 1.00 95.62 128 ALA A C 1
ATOM 946 O O . ALA A 1 128 ? 9.577 4.147 -5.680 1.00 95.62 128 ALA A O 1
ATOM 947 N N . CYS A 1 129 ? 10.748 4.034 -7.578 1.00 94.62 129 CYS A N 1
ATOM 948 C CA . CYS A 1 129 ? 11.987 4.576 -7.015 1.00 94.62 129 CYS A CA 1
ATOM 949 C C . CYS A 1 129 ? 12.018 6.118 -6.936 1.00 94.62 129 CYS A C 1
ATOM 951 O O . CYS A 1 129 ? 12.973 6.684 -6.395 1.00 94.62 129 CYS A O 1
ATOM 953 N N . GLY A 1 130 ? 10.988 6.812 -7.430 1.00 93.31 130 GLY A N 1
ATOM 954 C CA . GLY A 1 130 ? 10.934 8.274 -7.541 1.00 93.31 130 GLY A CA 1
ATOM 955 C C . GLY A 1 130 ? 11.674 8.850 -8.746 1.00 93.31 130 GLY A C 1
ATOM 956 O O . GLY A 1 130 ? 11.940 10.051 -8.792 1.00 93.31 130 GLY A O 1
ATOM 957 N N . THR A 1 131 ? 11.998 8.000 -9.714 1.00 93.88 131 THR A N 1
ATOM 958 C CA . THR A 1 131 ? 12.649 8.363 -10.970 1.00 93.88 131 THR A CA 1
ATOM 959 C C . THR A 1 131 ? 11.591 8.701 -12.012 1.00 93.88 131 THR A C 1
ATOM 961 O O . THR A 1 131 ? 10.642 7.938 -12.202 1.00 93.88 131 THR A O 1
ATOM 964 N N . ARG A 1 132 ? 11.756 9.816 -12.729 1.00 94.31 132 ARG A N 1
ATOM 965 C CA . ARG A 1 132 ? 10.868 10.165 -13.848 1.00 94.31 132 ARG A CA 1
ATOM 966 C C . ARG A 1 132 ? 11.084 9.184 -15.000 1.00 94.31 132 ARG A C 1
ATOM 968 O O . ARG A 1 132 ? 12.229 8.906 -15.352 1.00 94.31 132 ARG A O 1
ATOM 975 N N . ALA A 1 133 ? 10.014 8.648 -15.579 1.00 94.12 133 ALA A N 1
ATOM 976 C CA . ALA A 1 133 ? 10.108 7.595 -16.588 1.00 94.12 133 ALA A CA 1
ATOM 977 C C . ALA A 1 133 ? 9.772 8.111 -17.994 1.00 94.12 133 ALA A C 1
ATOM 979 O O . ALA A 1 133 ? 8.735 8.730 -18.219 1.00 94.12 133 ALA A O 1
ATOM 980 N N . LEU A 1 134 ? 10.626 7.800 -18.964 1.00 91.94 134 LEU A N 1
ATOM 981 C CA . LEU A 1 134 ? 10.381 8.039 -20.382 1.00 91.94 134 LEU A CA 1
ATOM 982 C C . LEU A 1 134 ? 10.330 6.707 -21.121 1.00 91.94 134 LEU A C 1
ATOM 984 O O . LEU A 1 134 ? 11.335 6.001 -21.206 1.00 91.94 134 LEU A O 1
ATOM 988 N N . LEU A 1 135 ? 9.160 6.358 -21.649 1.00 90.38 135 LEU A N 1
ATOM 989 C CA . LEU A 1 135 ? 8.958 5.103 -22.365 1.00 90.38 135 LEU A CA 1
ATOM 990 C C . LEU A 1 135 ? 9.225 5.295 -23.851 1.00 90.38 135 LEU A C 1
ATOM 992 O O . LEU A 1 135 ? 8.627 6.146 -24.504 1.00 90.38 135 LEU A O 1
ATOM 996 N N . ALA A 1 136 ? 10.083 4.458 -24.409 1.00 85.88 136 ALA A N 1
ATOM 997 C CA . ALA A 1 136 ? 10.388 4.469 -25.822 1.00 85.88 136 ALA A CA 1
ATOM 998 C C . ALA A 1 136 ? 9.364 3.614 -26.594 1.00 85.88 136 ALA A C 1
ATOM 1000 O O . ALA A 1 136 ? 9.324 2.391 -26.462 1.00 85.88 136 ALA A O 1
ATOM 1001 N N . GLY A 1 137 ? 8.514 4.266 -27.393 1.00 74.75 137 GLY A N 1
ATOM 1002 C CA . GLY A 1 137 ? 7.615 3.612 -28.354 1.00 74.75 137 GLY A CA 1
ATOM 1003 C C . GLY A 1 137 ? 6.297 3.048 -27.806 1.00 74.75 137 GLY A C 1
ATOM 1004 O O . GLY A 1 137 ? 5.427 2.698 -28.601 1.00 74.75 137 GLY A O 1
ATOM 1005 N N . THR A 1 138 ? 6.101 2.982 -26.486 1.00 80.69 138 THR A N 1
ATOM 1006 C CA . THR A 1 138 ? 4.824 2.561 -25.877 1.00 80.69 138 THR A CA 1
ATOM 1007 C C . THR A 1 138 ? 4.293 3.596 -24.892 1.00 80.69 138 THR A C 1
ATOM 1009 O O . THR A 1 138 ? 5.051 4.362 -24.293 1.00 80.69 138 THR A O 1
ATOM 1012 N N . ALA A 1 139 ? 2.967 3.648 -24.759 1.00 84.50 139 ALA A N 1
ATOM 1013 C CA . ALA A 1 139 ? 2.307 4.492 -23.772 1.00 84.50 139 ALA A CA 1
ATOM 1014 C C . ALA A 1 139 ? 2.551 3.955 -22.351 1.00 84.50 139 ALA A C 1
ATOM 1016 O O . ALA A 1 139 ? 2.554 2.732 -22.164 1.00 84.50 139 ALA A O 1
ATOM 1017 N N . PRO A 1 140 ? 2.720 4.833 -21.344 1.00 83.94 140 PRO A N 1
ATOM 1018 C CA . PRO A 1 140 ? 2.643 4.431 -19.946 1.00 83.94 140 PRO A CA 1
ATOM 1019 C C . PRO A 1 140 ? 1.311 3.737 -19.663 1.00 83.94 140 PRO A C 1
ATOM 1021 O O . PRO A 1 140 ? 0.298 4.004 -20.316 1.00 83.94 140 PRO A O 1
ATOM 1024 N N . GLY A 1 141 ? 1.286 2.856 -18.664 1.00 77.56 141 GLY A N 1
ATOM 1025 C CA . GLY A 1 141 ? 0.020 2.261 -18.252 1.00 77.56 141 GLY A CA 1
ATOM 1026 C C . GLY A 1 141 ? -0.959 3.326 -17.719 1.00 77.56 141 GLY A C 1
ATOM 1027 O O . GLY A 1 141 ? -0.527 4.363 -17.205 1.00 77.56 141 GLY A O 1
ATOM 1028 N N . PRO A 1 142 ? -2.270 3.046 -17.733 1.00 79.62 142 PRO A N 1
ATOM 1029 C CA . PRO A 1 142 ? -3.312 4.010 -17.382 1.00 79.62 142 PRO A CA 1
ATOM 1030 C C . PRO A 1 142 ? -3.236 4.496 -15.924 1.00 79.62 142 PRO A C 1
ATOM 1032 O O . PRO A 1 142 ? -2.838 3.751 -15.026 1.00 79.62 142 PRO A O 1
ATOM 1035 N N . GLY A 1 143 ? -3.672 5.738 -15.686 1.00 81.50 143 GLY A N 1
ATOM 1036 C CA . GLY A 1 143 ? -3.807 6.326 -14.345 1.00 81.50 143 GLY A CA 1
ATOM 1037 C C . GLY A 1 143 ? -2.509 6.853 -13.723 1.00 81.50 143 GLY A C 1
ATOM 1038 O O . GLY A 1 143 ? -2.531 7.350 -12.596 1.00 81.50 143 GLY A O 1
ATOM 1039 N N . LEU A 1 144 ? -1.385 6.753 -14.435 1.00 85.69 144 LEU A N 1
ATOM 1040 C CA . LEU A 1 144 ? -0.147 7.431 -14.062 1.00 85.69 144 LEU A CA 1
ATOM 1041 C C . LEU A 1 144 ? -0.200 8.901 -14.504 1.00 85.69 144 LEU A C 1
ATOM 1043 O O . LEU A 1 144 ? -0.775 9.187 -15.552 1.00 85.69 144 LEU A O 1
ATOM 1047 N N . PRO A 1 145 ? 0.383 9.834 -13.734 1.00 84.00 145 PRO A N 1
ATOM 1048 C CA . PRO A 1 145 ? 0.438 11.231 -14.142 1.00 84.00 145 PRO A CA 1
ATOM 1049 C C . PRO A 1 145 ? 1.398 11.418 -15.325 1.00 84.00 145 PRO A C 1
ATOM 1051 O O . PRO A 1 145 ? 2.559 11.013 -15.240 1.00 84.00 145 PRO A O 1
ATOM 1054 N N . ASP A 1 146 ? 0.934 12.095 -16.382 1.00 86.19 146 ASP A N 1
ATOM 1055 C CA . ASP A 1 146 ? 1.701 12.374 -17.614 1.00 86.19 146 ASP A CA 1
ATOM 1056 C C . ASP A 1 146 ? 3.012 13.121 -17.351 1.00 86.19 146 ASP A C 1
ATOM 1058 O O . ASP A 1 146 ? 3.981 13.012 -18.104 1.00 86.19 146 ASP A O 1
ATOM 1062 N N . THR A 1 147 ? 3.059 13.895 -16.265 1.00 86.00 147 THR A N 1
ATOM 1063 C CA . THR A 1 147 ? 4.293 14.554 -15.853 1.00 86.00 147 THR A CA 1
ATOM 1064 C C . THR A 1 147 ? 5.326 13.511 -15.426 1.00 86.00 147 THR A C 1
ATOM 1066 O O . THR A 1 147 ? 6.470 13.589 -15.866 1.00 86.00 147 THR A O 1
ATOM 1069 N N . ALA A 1 148 ? 4.944 12.494 -14.647 1.00 88.44 148 ALA A N 1
ATOM 1070 C CA . ALA A 1 148 ? 5.856 11.495 -14.090 1.00 88.44 148 ALA A CA 1
ATOM 1071 C C . ALA A 1 148 ? 6.290 10.420 -15.095 1.00 88.44 148 ALA A C 1
ATOM 1073 O O . ALA A 1 148 ? 7.444 9.983 -15.055 1.00 88.44 148 ALA A O 1
ATOM 1074 N N . ALA A 1 149 ? 5.380 9.988 -15.970 1.00 90.75 149 ALA A N 1
ATOM 1075 C CA . ALA A 1 149 ? 5.678 9.042 -17.034 1.00 90.75 149 ALA A CA 1
ATOM 1076 C C . ALA A 1 149 ? 5.024 9.448 -18.348 1.00 90.75 149 ALA A C 1
ATOM 1078 O O . ALA A 1 149 ? 3.816 9.657 -18.405 1.00 90.75 149 ALA A O 1
ATOM 1079 N N . ARG A 1 150 ? 5.819 9.483 -19.419 1.00 91.12 150 ARG A N 1
ATOM 1080 C CA . ARG A 1 150 ? 5.340 9.783 -20.773 1.00 91.12 150 ARG A CA 1
ATOM 1081 C C . ARG A 1 150 ? 6.104 9.002 -21.830 1.00 91.12 150 ARG A C 1
ATOM 1083 O O . ARG A 1 150 ? 7.200 8.499 -21.582 1.00 91.12 150 ARG A O 1
ATOM 1090 N N . THR A 1 151 ? 5.513 8.889 -23.012 1.00 89.38 151 THR A N 1
ATOM 1091 C CA . THR A 1 151 ? 6.19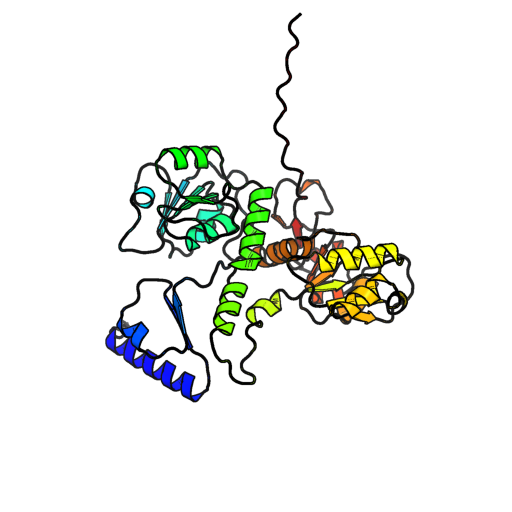8 8.325 -24.176 1.00 89.38 151 THR A CA 1
ATOM 1092 C C . THR A 1 151 ? 7.179 9.350 -24.729 1.00 89.38 151 THR A C 1
ATOM 1094 O O . THR A 1 151 ? 6.801 10.498 -24.935 1.00 89.38 151 THR A O 1
ATOM 1097 N N . ALA A 1 152 ? 8.417 8.931 -24.979 1.00 84.75 152 ALA A N 1
ATOM 1098 C CA . ALA A 1 152 ? 9.398 9.732 -25.699 1.00 84.75 152 ALA A CA 1
ATOM 1099 C C . ALA A 1 152 ? 9.288 9.455 -27.203 1.00 84.75 152 ALA A C 1
ATOM 1101 O O . ALA A 1 152 ? 9.341 8.296 -27.635 1.00 84.75 152 ALA A O 1
ATOM 1102 N N . ALA A 1 153 ? 9.143 10.519 -27.985 1.00 79.31 153 ALA A N 1
ATOM 1103 C CA . ALA A 1 153 ? 9.154 10.491 -29.439 1.00 79.31 153 ALA A CA 1
ATOM 1104 C C . ALA A 1 153 ? 10.551 10.795 -29.995 1.00 79.31 153 ALA A C 1
ATOM 1106 O O . ALA A 1 153 ? 10.959 10.177 -30.982 1.00 79.31 153 ALA A O 1
ATOM 1107 N N . ASP A 1 154 ? 11.292 11.709 -29.363 1.00 78.56 154 ASP A N 1
ATOM 1108 C CA . ASP A 1 154 ? 12.591 12.171 -29.850 1.00 78.56 154 ASP A CA 1
ATOM 1109 C C . ASP A 1 154 ? 13.566 12.587 -28.729 1.00 78.56 154 ASP A C 1
ATOM 1111 O O . ASP A 1 154 ? 13.342 12.345 -27.542 1.00 78.56 154 ASP A O 1
ATOM 1115 N N . GLU A 1 155 ? 14.708 13.167 -29.120 1.00 74.56 155 GLU A N 1
ATOM 1116 C CA . GLU A 1 155 ? 15.760 13.577 -28.188 1.00 74.56 155 GLU A CA 1
ATOM 1117 C C . GLU A 1 155 ? 15.376 14.790 -27.316 1.00 74.56 155 GLU A C 1
ATOM 1119 O O . GLU A 1 155 ? 15.895 14.941 -26.206 1.00 74.56 155 GLU A O 1
ATOM 1124 N N . ALA A 1 156 ? 14.443 15.635 -27.770 1.00 81.88 156 ALA A N 1
ATOM 1125 C CA . ALA A 1 156 ? 14.007 16.819 -27.035 1.00 81.88 156 ALA A CA 1
ATOM 1126 C C . ALA A 1 156 ? 13.225 16.440 -25.769 1.00 81.88 156 ALA A C 1
ATOM 1128 O O . ALA A 1 156 ? 13.413 17.073 -24.725 1.00 81.88 156 ALA A O 1
ATOM 1129 N N . ASP A 1 157 ? 12.445 15.357 -25.823 1.00 82.00 157 ASP A N 1
ATOM 1130 C CA . ASP A 1 157 ? 11.733 14.815 -24.660 1.00 82.00 157 ASP A CA 1
ATOM 1131 C C . ASP A 1 157 ? 12.695 14.439 -23.518 1.00 82.00 157 ASP A C 1
ATOM 1133 O O . ASP A 1 157 ? 12.371 14.638 -22.339 1.00 82.00 157 ASP A O 1
ATOM 1137 N N . PHE A 1 158 ? 13.901 13.949 -23.849 1.00 76.31 158 PHE A N 1
ATOM 1138 C CA . PHE A 1 158 ? 14.936 13.642 -22.852 1.00 76.31 158 PHE A CA 1
ATOM 1139 C C . PHE A 1 158 ? 15.485 14.900 -22.204 1.00 76.31 158 PHE A C 1
ATOM 1141 O O . PHE A 1 158 ? 15.603 14.950 -20.982 1.00 76.31 158 PHE A O 1
ATOM 1148 N N . ILE A 1 159 ? 15.823 15.909 -23.010 1.00 79.06 159 ILE A N 1
ATOM 1149 C CA . ILE A 1 159 ? 16.367 17.176 -22.510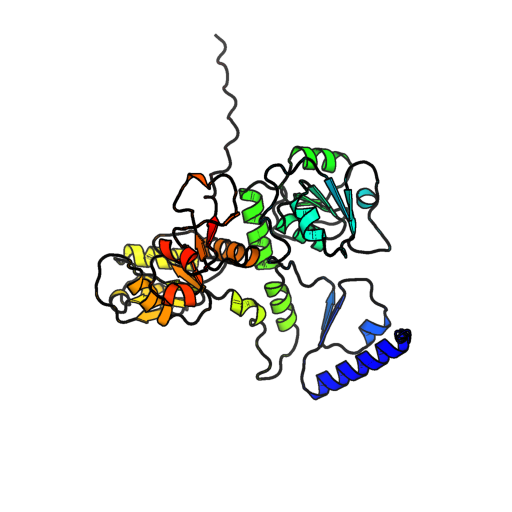 1.00 79.06 159 ILE A CA 1
ATOM 1150 C C . ILE A 1 159 ? 15.364 17.815 -21.549 1.00 79.06 159 ILE A C 1
ATOM 1152 O O . ILE A 1 159 ? 15.745 18.257 -20.465 1.00 79.06 159 ILE A O 1
ATOM 1156 N N . GLN A 1 160 ? 14.080 17.793 -21.910 1.00 84.81 160 GLN A N 1
ATOM 1157 C CA . GLN A 1 160 ? 13.019 18.304 -21.058 1.00 84.81 160 GLN A CA 1
ATOM 1158 C C . GLN A 1 160 ? 12.901 17.515 -19.747 1.00 84.81 160 GLN A C 1
ATOM 1160 O O . GLN A 1 160 ? 12.878 18.121 -18.680 1.00 84.81 160 GLN A O 1
ATOM 1165 N N . ALA A 1 161 ? 12.862 16.180 -19.788 1.00 84.12 161 ALA A N 1
ATOM 1166 C CA . ALA A 1 161 ? 12.747 15.385 -18.562 1.00 84.12 161 ALA A CA 1
ATOM 1167 C C . ALA A 1 161 ? 13.961 15.558 -17.637 1.00 84.12 161 ALA A C 1
ATOM 1169 O O . ALA A 1 161 ? 13.808 15.603 -16.419 1.00 84.12 161 ALA A O 1
ATOM 1170 N N . VAL A 1 162 ? 15.168 15.686 -18.199 1.00 83.00 162 VAL A N 1
ATOM 1171 C CA . VAL A 1 162 ? 16.386 15.957 -17.421 1.00 83.00 162 VAL A CA 1
ATOM 1172 C C . VAL A 1 162 ? 16.318 17.335 -16.760 1.00 83.00 162 VAL A C 1
ATOM 1174 O O . VAL A 1 162 ? 16.739 17.467 -15.613 1.00 83.00 162 VAL A O 1
ATOM 1177 N N . ALA A 1 163 ? 15.759 18.339 -17.442 1.00 86.19 163 ALA A N 1
ATOM 1178 C CA . ALA A 1 163 ? 15.537 19.666 -16.868 1.00 86.19 163 ALA A CA 1
ATOM 1179 C C . ALA A 1 163 ? 14.460 19.673 -15.765 1.00 86.19 163 ALA A C 1
ATOM 1181 O O . ALA A 1 163 ? 14.579 20.430 -14.806 1.00 86.19 163 ALA A O 1
ATOM 1182 N N . GLU A 1 164 ? 13.432 18.828 -15.882 1.00 88.69 164 GLU A N 1
ATOM 1183 C CA . GLU A 1 164 ? 12.391 18.637 -14.859 1.00 88.69 164 GLU A CA 1
ATOM 1184 C C . GLU A 1 164 ? 12.917 17.905 -13.612 1.00 88.69 164 GLU A C 1
ATOM 1186 O O . GLU A 1 164 ? 12.406 18.112 -12.512 1.00 88.69 164 GLU A O 1
ATOM 1191 N N . GLY A 1 165 ? 13.944 17.065 -13.769 1.00 88.25 165 GLY A N 1
ATOM 1192 C CA . GLY A 1 165 ? 14.559 16.325 -12.671 1.00 88.25 165 GLY A CA 1
ATOM 1193 C C . GLY A 1 165 ? 13.694 15.162 -12.149 1.00 88.25 165 GLY A C 1
ATOM 1194 O O . GLY A 1 165 ? 12.783 14.695 -12.849 1.00 88.25 165 GLY A O 1
ATOM 1195 N N . PRO A 1 166 ? 13.989 14.643 -10.936 1.00 90.19 166 PRO A N 1
ATOM 1196 C CA . PRO A 1 166 ? 13.237 13.541 -10.332 1.00 90.19 166 PRO A CA 1
ATOM 1197 C C . PRO A 1 166 ? 11.770 13.912 -10.070 1.00 90.19 166 PRO A C 1
ATOM 1199 O O . PRO A 1 166 ? 11.342 15.054 -10.257 1.00 90.19 166 PRO A O 1
ATOM 1202 N N . LEU A 1 167 ? 10.972 12.936 -9.631 1.00 91.06 167 LEU A N 1
ATOM 1203 C CA . LEU A 1 167 ? 9.590 13.212 -9.246 1.00 91.06 167 LEU A CA 1
ATOM 1204 C C . LEU A 1 167 ? 9.543 14.146 -8.036 1.00 91.06 167 LEU A C 1
ATOM 1206 O O . LEU A 1 167 ? 10.216 13.916 -7.030 1.00 91.06 167 LEU A O 1
ATOM 1210 N N . SER A 1 168 ? 8.692 15.165 -8.116 1.00 88.31 168 SER A N 1
ATOM 1211 C CA . SER A 1 168 ? 8.339 15.976 -6.953 1.00 88.31 168 SER A CA 1
ATOM 1212 C C . SER A 1 168 ? 7.579 15.139 -5.910 1.00 88.31 168 SER A C 1
ATOM 1214 O O . SER A 1 168 ? 6.959 14.130 -6.261 1.00 88.31 168 SER A O 1
ATOM 1216 N N . PRO A 1 169 ? 7.520 15.572 -4.638 1.00 86.56 169 PRO A N 1
ATOM 1217 C CA . PRO A 1 169 ? 6.771 14.872 -3.591 1.00 86.56 169 PRO A CA 1
ATOM 1218 C C . PRO A 1 169 ? 5.314 14.539 -3.937 1.00 86.56 169 PRO A C 1
ATOM 1220 O O . PRO A 1 169 ? 4.792 13.477 -3.588 1.00 86.56 169 PRO A O 1
ATOM 1223 N N . ALA A 1 170 ? 4.626 15.455 -4.625 1.00 86.81 170 ALA A N 1
ATOM 1224 C CA . ALA A 1 170 ? 3.238 15.266 -5.035 1.00 86.81 170 ALA A CA 1
ATOM 1225 C C . ALA A 1 170 ? 3.112 14.219 -6.152 1.00 86.81 170 ALA A C 1
ATOM 1227 O O . ALA A 1 170 ? 2.255 13.338 -6.064 1.00 86.81 170 ALA A O 1
ATOM 1228 N N . GLU A 1 171 ? 3.991 14.279 -7.156 1.00 91.56 171 GLU A N 1
ATOM 1229 C CA . GLU A 1 171 ? 4.049 13.287 -8.235 1.00 91.56 171 GLU A CA 1
ATOM 1230 C C . GLU A 1 171 ? 4.406 11.903 -7.696 1.00 91.56 171 GLU A C 1
ATOM 1232 O O . GLU A 1 171 ? 3.761 10.923 -8.059 1.00 91.56 171 GLU A O 1
ATOM 1237 N N . LEU A 1 172 ? 5.383 11.828 -6.790 1.00 91.38 172 LEU A N 1
ATOM 1238 C CA . LEU A 1 172 ? 5.820 10.586 -6.164 1.00 91.38 172 LEU A CA 1
ATOM 1239 C C . LEU A 1 172 ? 4.691 9.931 -5.366 1.00 91.38 172 LEU A C 1
ATOM 1241 O O . LEU A 1 172 ? 4.439 8.741 -5.543 1.00 91.38 172 LEU A O 1
ATOM 1245 N N . ARG A 1 173 ? 3.984 10.686 -4.512 1.00 90.81 173 ARG A N 1
ATOM 1246 C CA . ARG A 1 173 ? 2.835 10.149 -3.760 1.00 90.81 173 ARG A CA 1
ATOM 1247 C C . ARG A 1 173 ? 1.735 9.649 -4.689 1.00 90.81 173 ARG A C 1
ATOM 1249 O O . ARG A 1 173 ? 1.226 8.553 -4.479 1.00 90.81 173 ARG A O 1
ATOM 1256 N N . LEU A 1 174 ? 1.398 10.415 -5.727 1.00 92.25 174 LEU A N 1
ATOM 1257 C CA . LEU A 1 174 ? 0.386 10.006 -6.699 1.00 92.25 174 LEU A CA 1
ATOM 1258 C C . LEU A 1 174 ? 0.806 8.733 -7.450 1.00 92.25 174 LEU A C 1
ATOM 1260 O O . LEU A 1 174 ? 0.022 7.790 -7.521 1.00 92.25 174 LEU A O 1
ATOM 1264 N N . ALA A 1 175 ? 2.040 8.679 -7.958 1.00 94.56 175 ALA A N 1
ATOM 1265 C CA . ALA A 1 175 ? 2.565 7.518 -8.670 1.00 94.56 175 ALA A CA 1
ATOM 1266 C C . ALA A 1 175 ? 2.599 6.274 -7.772 1.00 94.56 175 ALA A C 1
ATOM 1268 O O . ALA A 1 175 ? 2.086 5.226 -8.161 1.00 94.56 175 ALA A O 1
ATOM 1269 N N . LEU A 1 176 ? 3.129 6.390 -6.550 1.00 95.12 176 LEU A N 1
ATOM 1270 C CA . LEU A 1 176 ? 3.172 5.286 -5.592 1.00 95.12 176 LEU A CA 1
ATOM 1271 C C . LEU A 1 176 ? 1.781 4.796 -5.206 1.00 95.12 176 LEU A C 1
ATOM 1273 O O . LEU A 1 176 ? 1.573 3.588 -5.176 1.00 95.12 176 LEU A O 1
ATOM 1277 N N . ARG A 1 177 ? 0.815 5.693 -4.978 1.00 95.12 177 ARG A N 1
ATOM 1278 C CA . ARG A 1 177 ? -0.575 5.304 -4.715 1.00 95.12 177 ARG A CA 1
ATOM 1279 C C . ARG A 1 177 ? -1.171 4.538 -5.891 1.00 95.12 177 ARG A C 1
ATOM 1281 O O . ARG A 1 177 ? -1.735 3.464 -5.686 1.00 95.12 177 ARG A O 1
ATOM 1288 N N . THR A 1 178 ? -1.025 5.052 -7.113 1.00 95.69 178 THR A N 1
ATOM 1289 C CA . THR A 1 178 ? -1.517 4.365 -8.315 1.00 95.69 178 THR A CA 1
ATOM 1290 C C . THR A 1 178 ? -0.889 2.977 -8.434 1.00 95.69 178 THR A C 1
ATOM 1292 O O . THR A 1 178 ? -1.611 1.992 -8.599 1.00 95.69 178 THR A O 1
ATOM 1295 N N . LEU A 1 179 ? 0.435 2.865 -8.288 1.00 96.50 179 LEU A N 1
ATOM 1296 C CA . LEU A 1 179 ? 1.140 1.583 -8.342 1.00 96.50 179 LEU A CA 1
ATOM 1297 C C . LEU A 1 179 ? 0.697 0.643 -7.218 1.00 96.50 179 LEU A C 1
ATOM 1299 O O . LEU A 1 179 ? 0.388 -0.514 -7.484 1.00 96.50 179 LEU A O 1
ATOM 1303 N N . PHE A 1 180 ? 0.598 1.127 -5.981 1.00 96.88 180 PHE A N 1
ATOM 1304 C CA . PHE A 1 180 ? 0.141 0.351 -4.831 1.00 96.88 180 PHE A CA 1
ATOM 1305 C C . PHE A 1 180 ? -1.237 -0.259 -5.073 1.00 96.88 180 PHE A C 1
ATOM 1307 O O . PHE A 1 180 ? -1.411 -1.452 -4.828 1.00 96.88 180 PHE A O 1
ATOM 1314 N N . LEU A 1 181 ? -2.185 0.525 -5.588 1.00 95.75 181 LEU A N 1
ATOM 1315 C CA . LEU A 1 181 ? -3.562 0.083 -5.807 1.00 95.75 181 LEU A CA 1
ATOM 1316 C C . LEU A 1 181 ? -3.727 -0.824 -7.031 1.00 95.75 181 LEU A C 1
ATOM 1318 O O . LEU A 1 181 ? -4.634 -1.648 -7.032 1.00 95.75 181 LEU A O 1
ATOM 1322 N N . THR A 1 182 ? -2.884 -0.684 -8.062 1.00 94.69 182 THR A N 1
ATOM 1323 C CA . THR A 1 182 ? -3.165 -1.299 -9.376 1.00 94.69 182 THR A CA 1
ATOM 1324 C C . THR A 1 182 ? -2.073 -2.211 -9.931 1.00 94.69 182 THR A C 1
ATOM 1326 O O . THR A 1 182 ? -2.374 -3.056 -10.765 1.00 94.69 182 THR A O 1
ATOM 1329 N N . ARG A 1 183 ? -0.806 -2.058 -9.521 1.00 94.44 183 ARG A N 1
ATOM 1330 C CA . ARG A 1 183 ? 0.340 -2.732 -10.178 1.00 94.44 183 ARG A CA 1
ATOM 1331 C C . ARG A 1 183 ? 1.388 -3.295 -9.234 1.00 94.44 183 ARG A C 1
ATOM 1333 O O . ARG A 1 183 ? 2.365 -3.887 -9.681 1.00 94.44 183 ARG A O 1
ATOM 1340 N N . ALA A 1 184 ? 1.234 -3.118 -7.931 1.00 96.19 184 ALA A N 1
ATOM 1341 C CA . ALA A 1 184 ? 2.119 -3.740 -6.966 1.00 96.19 184 ALA A CA 1
ATOM 1342 C C . ALA A 1 184 ? 1.966 -5.263 -7.022 1.00 96.19 184 ALA A C 1
ATOM 1344 O O . ALA A 1 184 ? 0.878 -5.778 -7.286 1.00 96.19 184 ALA A O 1
ATOM 1345 N N . THR A 1 185 ? 3.040 -5.992 -6.724 1.00 95.88 185 THR A N 1
ATOM 1346 C CA . THR A 1 185 ? 3.043 -7.460 -6.807 1.00 95.88 185 THR A CA 1
ATOM 1347 C C . THR A 1 185 ? 1.864 -8.142 -6.098 1.00 95.88 185 THR A C 1
ATOM 1349 O O . THR A 1 185 ? 1.269 -9.032 -6.701 1.00 95.88 185 THR A O 1
ATOM 1352 N N . PRO A 1 186 ? 1.438 -7.733 -4.884 1.00 96.00 186 PRO A N 1
ATOM 1353 C CA . PRO A 1 186 ? 0.250 -8.311 -4.254 1.00 96.00 186 PRO A CA 1
ATOM 1354 C C . PRO A 1 186 ? -1.041 -8.167 -5.074 1.00 96.00 186 PRO A C 1
ATOM 1356 O O . PRO A 1 186 ? -1.870 -9.069 -5.044 1.00 96.00 186 PRO A O 1
ATOM 1359 N N . VAL A 1 187 ? -1.206 -7.064 -5.812 1.00 95.56 187 VAL A N 1
ATOM 1360 C CA . VAL A 1 187 ? -2.384 -6.809 -6.660 1.00 95.56 187 VAL A CA 1
ATOM 1361 C C . VAL A 1 187 ? -2.358 -7.722 -7.875 1.00 95.56 187 VAL A C 1
ATOM 1363 O O . VAL A 1 187 ? -3.298 -8.474 -8.095 1.00 95.56 187 VAL A O 1
ATOM 1366 N N . VAL A 1 188 ? -1.235 -7.748 -8.597 1.00 94.44 188 VAL A N 1
ATOM 1367 C CA . VAL A 1 188 ? -1.090 -8.600 -9.787 1.00 94.44 188 VAL A CA 1
ATOM 1368 C C . VAL A 1 188 ? -1.243 -10.077 -9.423 1.00 94.44 188 VAL A C 1
ATOM 1370 O O . VAL A 1 188 ? -1.893 -10.828 -10.141 1.00 94.44 188 VAL A O 1
ATOM 1373 N N . LEU A 1 189 ? -0.703 -10.512 -8.280 1.00 94.19 189 LEU A N 1
ATOM 1374 C CA . LEU A 1 189 ? -0.900 -11.880 -7.802 1.00 94.19 189 LEU A CA 1
ATOM 1375 C C . LEU A 1 189 ? -2.364 -12.180 -7.466 1.00 94.19 189 LEU A C 1
ATOM 1377 O O . LEU A 1 189 ? -2.815 -13.285 -7.755 1.00 94.19 189 LEU A O 1
ATOM 1381 N N . ALA A 1 190 ? -3.102 -11.236 -6.876 1.00 94.62 190 ALA A N 1
ATOM 1382 C CA . ALA A 1 190 ? -4.527 -11.420 -6.617 1.00 94.62 190 ALA A CA 1
ATOM 1383 C C . ALA A 1 190 ? -5.311 -11.578 -7.930 1.00 94.62 190 ALA A C 1
ATOM 1385 O O . ALA A 1 190 ? -6.005 -12.579 -8.099 1.00 94.62 190 ALA A O 1
ATOM 1386 N N . ASP A 1 191 ? -5.085 -10.689 -8.901 1.00 93.50 191 ASP A N 1
ATOM 1387 C CA . ASP A 1 191 ? -5.703 -10.748 -10.233 1.00 93.50 191 ASP A CA 1
ATOM 1388 C C . ASP A 1 191 ? -5.378 -12.055 -10.974 1.00 93.50 191 ASP A C 1
ATOM 1390 O O . ASP A 1 191 ? -6.210 -12.603 -11.698 1.00 93.50 191 ASP A O 1
ATOM 1394 N N . LEU A 1 192 ? -4.158 -12.578 -10.817 1.00 92.50 192 LEU A N 1
ATOM 1395 C CA . LEU A 1 192 ? -3.763 -13.863 -11.397 1.00 92.50 192 LEU A CA 1
ATOM 1396 C C . LEU A 1 192 ? -4.484 -15.039 -10.739 1.00 92.50 192 LEU A C 1
ATOM 1398 O O . LEU A 1 192 ? -4.892 -15.969 -11.435 1.00 92.50 192 LEU A O 1
ATOM 1402 N N . LEU A 1 193 ? -4.656 -15.001 -9.417 1.00 91.88 193 LEU A N 1
ATOM 1403 C CA . LEU A 1 193 ? -5.379 -16.035 -8.684 1.00 91.88 193 LEU A CA 1
ATOM 1404 C C . LEU A 1 193 ? -6.885 -16.018 -8.984 1.00 91.88 193 LEU A C 1
ATOM 1406 O O . LEU A 1 193 ? -7.501 -17.078 -8.948 1.00 91.88 193 LEU A O 1
ATOM 1410 N N . GLU A 1 194 ? -7.471 -14.870 -9.341 1.00 91.75 194 GLU A N 1
ATOM 1411 C CA . GLU A 1 194 ? -8.864 -14.793 -9.818 1.00 91.75 194 GLU A CA 1
ATOM 1412 C C . GLU A 1 194 ? -9.075 -15.493 -11.170 1.00 91.75 194 GLU A C 1
ATOM 1414 O O . GLU A 1 194 ? -10.179 -15.944 -11.475 1.00 91.75 194 GLU A O 1
ATOM 1419 N N . ARG A 1 195 ? -8.021 -15.616 -11.987 1.00 91.75 195 ARG A N 1
ATOM 1420 C CA . ARG A 1 195 ? -8.088 -16.236 -13.323 1.00 91.75 195 ARG A CA 1
ATOM 1421 C C . ARG A 1 195 ? -7.992 -17.758 -13.300 1.00 91.75 195 ARG A C 1
ATOM 1423 O O . ARG A 1 195 ? -8.169 -18.384 -14.344 1.00 91.75 195 ARG A O 1
ATOM 1430 N N . VAL A 1 196 ? -7.709 -18.356 -12.145 1.00 89.00 196 VAL A N 1
ATOM 1431 C CA . VAL A 1 196 ? -7.573 -19.806 -11.988 1.00 89.00 196 VAL A CA 1
ATOM 1432 C C . VAL A 1 196 ? -8.576 -20.349 -10.981 1.00 89.00 196 VAL A C 1
ATOM 1434 O O . VAL A 1 196 ? -8.990 -19.680 -10.039 1.00 89.00 196 VAL A O 1
ATOM 1437 N N . SER A 1 197 ? -8.968 -21.607 -11.164 1.00 84.12 197 SER A N 1
ATOM 1438 C CA . SER A 1 197 ? -9.807 -22.296 -10.185 1.00 84.12 197 SER A CA 1
ATOM 1439 C C . SER A 1 197 ? -8.948 -22.780 -9.021 1.00 84.12 197 SER A C 1
ATOM 1441 O O . SER A 1 197 ? -8.116 -23.670 -9.187 1.00 84.12 197 SER A O 1
ATOM 1443 N N . LEU A 1 198 ? -9.154 -22.202 -7.838 1.00 83.06 198 LEU A N 1
ATOM 1444 C CA . LEU A 1 198 ? -8.482 -22.639 -6.617 1.00 83.06 198 LEU A CA 1
ATOM 1445 C C . LEU A 1 198 ? -9.271 -23.776 -5.948 1.00 83.06 198 LEU A C 1
ATOM 1447 O O . LEU A 1 198 ? -10.494 -23.675 -5.810 1.00 83.06 198 LEU A O 1
ATOM 1451 N N . PRO A 1 199 ? -8.609 -24.861 -5.509 1.00 77.62 199 PRO A N 1
ATOM 1452 C CA . PRO A 1 199 ? -9.276 -25.941 -4.791 1.00 77.62 199 PRO A CA 1
ATOM 1453 C C . PRO A 1 199 ? -9.779 -25.458 -3.422 1.00 77.62 199 PRO A C 1
ATOM 1455 O O . PRO A 1 199 ? -9.207 -24.552 -2.807 1.00 77.62 199 PRO A O 1
ATOM 1458 N N . ALA A 1 200 ? -10.816 -26.113 -2.896 1.00 74.88 200 ALA A N 1
ATOM 1459 C CA . ALA A 1 200 ? -11.321 -25.829 -1.555 1.00 74.88 200 ALA A CA 1
ATOM 1460 C C . ALA A 1 200 ? -10.202 -25.984 -0.503 1.00 74.88 200 ALA A C 1
ATOM 1462 O O . ALA A 1 200 ? -9.563 -27.030 -0.413 1.00 74.88 200 ALA A O 1
ATOM 1463 N N . GLY A 1 201 ? -9.958 -24.930 0.285 1.00 73.25 201 GLY A N 1
ATOM 1464 C CA . GLY A 1 201 ? -8.889 -24.889 1.293 1.00 73.25 201 GLY A CA 1
ATOM 1465 C C . GLY A 1 201 ? -7.495 -24.515 0.764 1.00 73.25 201 GLY A C 1
ATOM 1466 O O . GLY A 1 201 ? -6.576 -24.385 1.567 1.00 73.25 201 GLY A O 1
ATOM 1467 N N . GLY A 1 202 ? -7.331 -24.301 -0.548 1.00 68.00 202 GLY A N 1
ATOM 1468 C CA . GLY A 1 202 ? -6.062 -23.907 -1.178 1.00 68.00 202 GLY A CA 1
ATOM 1469 C C . GLY A 1 202 ? -5.716 -22.417 -1.084 1.00 68.00 202 GLY A C 1
ATOM 1470 O O . GLY A 1 202 ? -4.648 -22.019 -1.540 1.00 68.00 202 GLY A O 1
ATOM 1471 N N . GLY A 1 203 ? -6.603 -21.604 -0.505 1.00 79.25 203 GLY A N 1
ATOM 1472 C CA . GLY A 1 203 ? -6.459 -20.153 -0.407 1.00 79.25 203 GLY A CA 1
ATOM 1473 C C . GLY A 1 203 ? -7.629 -19.404 -1.040 1.00 79.25 203 GLY A C 1
ATOM 1474 O O . GLY A 1 203 ? -8.625 -19.999 -1.447 1.00 79.25 203 GLY A O 1
ATOM 1475 N N . SER A 1 204 ? -7.501 -18.083 -1.099 1.00 86.06 204 SER A N 1
ATOM 1476 C CA . SER A 1 204 ? -8.439 -17.174 -1.768 1.00 86.06 204 SER A CA 1
ATOM 1477 C C . SER A 1 204 ? -7.656 -16.293 -2.731 1.00 86.06 204 SER A C 1
ATOM 1479 O O . SER A 1 204 ? -6.497 -15.977 -2.458 1.00 86.06 204 SER A O 1
ATOM 1481 N N . ALA A 1 205 ? -8.293 -15.824 -3.802 1.00 88.12 205 ALA A N 1
ATOM 1482 C CA . ALA A 1 205 ? -7.679 -14.857 -4.706 1.00 88.12 205 ALA A CA 1
ATOM 1483 C C . ALA A 1 205 ? -7.245 -13.567 -3.986 1.00 88.12 205 ALA A C 1
ATOM 1485 O O . ALA A 1 205 ? -6.242 -12.961 -4.332 1.00 88.12 205 ALA A O 1
ATOM 1486 N N . THR A 1 206 ? -7.919 -13.210 -2.891 1.00 89.31 206 THR A N 1
ATOM 1487 C CA . THR A 1 206 ? -7.576 -12.051 -2.054 1.00 89.31 206 THR A CA 1
ATOM 1488 C C . THR A 1 206 ? -6.425 -12.297 -1.073 1.00 89.31 206 THR A C 1
ATOM 1490 O O . THR A 1 206 ? -5.983 -11.370 -0.395 1.00 89.31 206 THR A O 1
ATOM 1493 N N . GLN A 1 207 ? -5.910 -13.527 -0.969 1.00 91.25 207 GLN A N 1
ATOM 1494 C CA . GLN A 1 207 ? -4.866 -13.884 -0.005 1.00 91.25 207 GLN A CA 1
ATOM 1495 C C . GLN A 1 207 ? -3.578 -13.049 -0.139 1.00 91.25 207 GLN A C 1
ATOM 1497 O O . GLN A 1 207 ? -3.056 -12.643 0.903 1.00 91.25 207 GLN A O 1
ATOM 1502 N N . PRO A 1 208 ? -3.067 -12.722 -1.346 1.00 93.25 208 PRO A N 1
ATOM 1503 C CA . PRO A 1 208 ? -1.910 -11.835 -1.488 1.00 93.25 208 PRO A CA 1
ATOM 1504 C C . PRO A 1 208 ? -2.127 -10.445 -0.871 1.00 93.25 208 PRO A C 1
ATOM 1506 O O . PRO A 1 208 ? -1.182 -9.833 -0.378 1.00 93.25 208 PRO A O 1
ATOM 1509 N N . LEU A 1 209 ? -3.376 -9.967 -0.832 1.00 94.81 209 LEU A N 1
ATOM 1510 C CA . LEU A 1 209 ? -3.756 -8.665 -0.279 1.00 94.81 209 LEU A CA 1
ATOM 1511 C C . LEU A 1 209 ? -4.038 -8.700 1.229 1.00 94.81 209 LEU A C 1
ATOM 1513 O O . LEU A 1 209 ? -4.194 -7.644 1.840 1.00 94.81 209 LEU A O 1
ATOM 1517 N N . ALA A 1 210 ? -4.051 -9.874 1.869 1.00 93.31 210 ALA A N 1
ATOM 1518 C CA . ALA A 1 210 ? -4.352 -10.001 3.299 1.00 93.31 210 ALA A CA 1
ATOM 1519 C C . ALA A 1 210 ? -3.402 -9.172 4.186 1.00 93.31 210 ALA A C 1
ATOM 1521 O O . ALA A 1 210 ? -3.807 -8.650 5.225 1.00 93.31 210 ALA A O 1
ATOM 1522 N N . GLY A 1 211 ? -2.150 -8.985 3.749 1.00 93.62 211 GLY A N 1
ATOM 1523 C CA . GLY A 1 211 ? -1.162 -8.137 4.423 1.00 93.62 211 GLY A CA 1
ATOM 1524 C C . GLY A 1 211 ? -1.473 -6.633 4.405 1.00 93.62 211 GLY A C 1
ATOM 1525 O O . GLY A 1 211 ? -0.813 -5.889 5.126 1.00 93.62 211 GLY A O 1
ATOM 1526 N N . ARG A 1 212 ? -2.460 -6.195 3.610 1.00 96.50 212 ARG A N 1
ATOM 1527 C CA . ARG A 1 212 ? -2.931 -4.803 3.473 1.00 96.50 212 ARG A CA 1
ATOM 1528 C C . ARG A 1 212 ? -4.288 -4.557 4.133 1.00 96.50 212 ARG A C 1
ATOM 1530 O O . ARG A 1 212 ? -4.814 -3.448 4.056 1.00 96.50 212 ARG A O 1
ATOM 1537 N N . ALA A 1 213 ? -4.878 -5.580 4.751 1.00 96.69 213 ALA A N 1
ATOM 1538 C CA . ALA A 1 213 ? -6.103 -5.407 5.511 1.00 96.69 213 ALA A CA 1
ATOM 1539 C C . ALA A 1 213 ? -5.826 -4.511 6.727 1.00 96.69 213 ALA A C 1
ATOM 1541 O O . ALA A 1 213 ? -4.867 -4.747 7.471 1.00 96.69 213 ALA A O 1
ATOM 1542 N N . THR A 1 214 ? -6.683 -3.508 6.913 1.00 97.94 214 THR A N 1
ATOM 1543 C CA . THR A 1 214 ? -6.548 -2.508 7.975 1.00 97.94 214 THR A CA 1
ATOM 1544 C C . THR A 1 214 ? -7.835 -2.395 8.761 1.00 97.94 214 THR A C 1
ATOM 1546 O O . THR A 1 214 ? -8.919 -2.262 8.193 1.00 97.94 214 THR A O 1
ATOM 1549 N N . THR A 1 215 ? -7.691 -2.404 10.076 1.00 98.50 215 THR A N 1
ATOM 1550 C CA . THR A 1 215 ? -8.745 -2.081 11.023 1.00 98.50 215 THR A CA 1
ATOM 1551 C C . THR A 1 215 ? -8.603 -0.619 11.421 1.00 98.50 215 THR A C 1
ATOM 1553 O O . THR A 1 215 ? -7.533 -0.195 11.856 1.00 98.50 215 THR A O 1
ATOM 1556 N N . VAL A 1 216 ? -9.671 0.159 11.308 1.00 97.88 216 VAL A N 1
ATOM 1557 C CA . VAL A 1 216 ? -9.690 1.533 11.818 1.00 97.88 216 VAL A CA 1
ATOM 1558 C C . VAL A 1 216 ? -10.145 1.504 13.267 1.00 97.88 216 VAL A C 1
ATOM 1560 O O . VAL A 1 216 ? -11.216 0.994 13.586 1.00 97.88 216 VAL A O 1
ATOM 1563 N N . LEU A 1 217 ? -9.310 2.021 14.156 1.00 96.62 217 LEU A N 1
ATOM 1564 C CA . LEU A 1 217 ? -9.630 2.205 15.560 1.00 96.62 217 LEU A CA 1
ATOM 1565 C C . LEU A 1 217 ? -10.139 3.641 15.720 1.00 96.62 217 LEU A C 1
ATOM 1567 O O . LEU A 1 217 ? -9.445 4.576 15.318 1.00 96.62 217 LEU A O 1
ATOM 1571 N N . ALA A 1 218 ? -11.331 3.816 16.289 1.00 94.31 218 ALA A N 1
ATOM 1572 C CA . ALA A 1 218 ? -11.945 5.132 16.452 1.00 94.31 218 ALA A CA 1
ATOM 1573 C C . ALA A 1 218 ? -12.783 5.227 17.738 1.00 94.31 218 ALA A C 1
ATOM 1575 O O . ALA A 1 218 ? -13.362 4.250 18.201 1.00 94.31 218 ALA A O 1
ATOM 1576 N N . CYS A 1 219 ? -12.850 6.419 18.319 1.00 91.38 219 CYS A N 1
ATOM 1577 C CA . CYS A 1 219 ? -13.625 6.769 19.510 1.00 91.38 219 CYS A CA 1
ATOM 1578 C C . CYS A 1 219 ? -14.171 8.175 19.255 1.00 91.38 219 CYS A C 1
ATOM 1580 O O . CYS A 1 219 ? -13.649 9.144 19.802 1.00 91.38 219 CYS A O 1
ATOM 1582 N N . PRO A 1 220 ? -15.152 8.303 18.342 1.00 92.06 220 PRO A N 1
ATOM 1583 C CA . PRO A 1 220 ? -15.802 9.585 18.119 1.00 92.06 220 PRO A CA 1
ATOM 1584 C C . PRO A 1 220 ? -16.431 10.067 19.430 1.00 92.06 220 PRO A C 1
ATOM 1586 O O . PRO A 1 220 ? -17.058 9.282 20.153 1.00 92.06 220 PRO A O 1
ATOM 1589 N N . PHE A 1 221 ? -16.266 11.349 19.737 1.00 90.50 221 PHE A N 1
ATOM 1590 C CA . PHE A 1 221 ? -16.788 11.960 20.954 1.00 90.50 221 PHE A CA 1
ATOM 1591 C C . PHE A 1 221 ? -18.309 12.148 20.890 1.00 90.50 221 PHE A C 1
ATOM 1593 O O . PHE A 1 221 ? -19.009 11.922 21.885 1.00 90.50 221 PHE A O 1
ATOM 1600 N N . ASP A 1 222 ? -18.821 12.484 19.704 1.00 92.31 222 ASP A N 1
ATOM 1601 C CA . ASP A 1 222 ? -20.231 12.747 19.429 1.00 92.31 222 ASP A CA 1
ATOM 1602 C C . ASP A 1 222 ? -20.692 12.211 18.055 1.00 92.31 222 ASP A C 1
ATOM 1604 O O . ASP A 1 222 ? -19.940 11.579 17.303 1.00 92.31 222 ASP A O 1
ATOM 1608 N N . ASP A 1 223 ? -21.964 12.458 17.726 1.00 95.94 223 ASP A N 1
ATOM 1609 C CA . ASP A 1 223 ? -22.542 12.059 16.442 1.00 95.94 223 ASP A CA 1
ATOM 1610 C C . ASP A 1 223 ? -21.896 12.775 15.249 1.00 95.94 223 ASP A C 1
ATOM 1612 O O . ASP A 1 223 ? -21.781 12.170 14.182 1.00 95.94 223 ASP A O 1
ATOM 1616 N N . THR A 1 224 ? -21.435 14.018 15.415 1.00 96.44 224 THR A N 1
ATOM 1617 C CA . THR A 1 224 ? -20.784 14.794 14.350 1.00 96.44 224 THR A CA 1
ATOM 1618 C C . THR A 1 224 ? -19.472 14.136 13.944 1.00 96.44 224 THR A C 1
ATOM 1620 O O . THR A 1 224 ? -19.254 13.865 12.763 1.00 96.44 224 THR A O 1
ATOM 1623 N N . GLU A 1 225 ? -18.626 13.804 14.918 1.00 95.44 225 GLU A N 1
ATOM 1624 C CA . GLU A 1 225 ? -17.384 13.071 14.682 1.00 95.44 225 GLU A CA 1
ATOM 1625 C C . GLU A 1 225 ? -17.657 11.670 14.134 1.00 95.44 225 GLU A C 1
ATOM 1627 O O . GLU A 1 225 ? -16.958 11.214 13.231 1.00 95.44 225 GLU A O 1
ATOM 1632 N N . SER A 1 226 ? -18.710 10.995 14.609 1.00 96.56 226 SER A N 1
ATOM 1633 C CA . SER A 1 226 ? -19.082 9.679 14.079 1.00 96.56 226 SER A CA 1
ATOM 1634 C C . SER A 1 226 ? -19.482 9.738 12.599 1.00 96.56 226 SER A C 1
ATOM 1636 O O . SER A 1 226 ? -19.144 8.838 11.826 1.00 96.56 226 SER A O 1
ATOM 1638 N N . LEU A 1 227 ? -20.190 10.794 12.184 1.00 97.94 227 LEU A N 1
ATOM 1639 C CA . LEU A 1 227 ? -20.584 11.016 10.794 1.00 97.94 227 LEU A CA 1
ATOM 1640 C C . LEU A 1 227 ? -19.371 11.368 9.934 1.00 97.94 227 LEU A C 1
ATOM 1642 O O . LEU A 1 227 ? -19.267 10.866 8.816 1.00 97.94 227 LEU A O 1
ATOM 1646 N N . ALA A 1 228 ? -18.440 12.159 10.473 1.00 96.94 228 ALA A N 1
ATOM 1647 C CA . ALA A 1 228 ? -17.183 12.479 9.811 1.00 96.94 228 ALA A CA 1
ATOM 1648 C C . ALA A 1 228 ? -16.325 11.222 9.593 1.00 96.94 228 ALA A C 1
ATOM 1650 O O . ALA A 1 228 ? -15.836 11.015 8.485 1.00 96.94 228 ALA A O 1
ATOM 1651 N N . LEU A 1 229 ? -16.224 10.340 10.598 1.00 96.50 229 LEU A N 1
ATOM 1652 C CA . LEU A 1 229 ? -15.608 9.018 10.460 1.00 96.50 229 LEU A CA 1
ATOM 1653 C C . LEU A 1 229 ? -16.279 8.224 9.335 1.00 96.50 229 LEU A C 1
ATOM 1655 O O . LEU A 1 229 ? -15.596 7.715 8.452 1.00 96.50 229 LEU A O 1
ATOM 1659 N N . ALA A 1 230 ? -17.611 8.131 9.338 1.00 97.38 230 ALA A N 1
ATOM 1660 C CA . ALA A 1 230 ? -18.338 7.373 8.326 1.00 97.38 230 ALA A CA 1
ATOM 1661 C C . ALA A 1 230 ? -18.078 7.901 6.906 1.00 97.38 230 ALA A C 1
ATOM 1663 O O . ALA A 1 230 ? -17.777 7.120 6.003 1.00 97.38 230 ALA A O 1
ATOM 1664 N N . ASP A 1 231 ? -18.153 9.219 6.708 1.00 96.75 231 ASP A N 1
ATOM 1665 C CA . ASP A 1 231 ? -17.870 9.847 5.418 1.00 96.75 231 ASP A CA 1
ATOM 1666 C C . ASP A 1 231 ? -16.417 9.636 4.973 1.00 96.75 231 ASP A C 1
ATOM 1668 O O . ASP A 1 231 ? -16.188 9.359 3.795 1.00 96.75 231 ASP A O 1
ATOM 1672 N N . ASP A 1 232 ? -15.453 9.708 5.893 1.00 95.56 232 ASP A N 1
ATOM 1673 C CA . ASP A 1 232 ? -14.041 9.455 5.601 1.00 95.56 232 ASP A CA 1
ATOM 1674 C C . ASP A 1 232 ? -13.822 8.001 5.157 1.00 95.56 232 ASP A C 1
ATOM 1676 O O . ASP A 1 232 ? -13.169 7.764 4.142 1.00 95.56 232 ASP A O 1
ATOM 1680 N N . MET A 1 233 ? -14.447 7.028 5.838 1.00 96.25 233 MET A N 1
ATOM 1681 C CA . MET A 1 233 ? -14.366 5.604 5.480 1.00 96.25 233 MET A CA 1
ATOM 1682 C C . MET A 1 233 ? -14.986 5.302 4.114 1.00 96.25 233 MET A C 1
ATOM 1684 O O . MET A 1 233 ? -14.429 4.512 3.356 1.00 96.25 233 MET A O 1
ATOM 1688 N N . PHE A 1 234 ? -16.113 5.933 3.770 1.00 95.75 234 PHE A N 1
ATOM 1689 C CA . PHE A 1 234 ? -16.754 5.729 2.465 1.00 95.75 234 PHE A CA 1
ATOM 1690 C C . PHE A 1 234 ? -15.990 6.355 1.302 1.00 95.75 234 PHE A C 1
ATOM 1692 O O . PHE A 1 234 ? -16.201 5.950 0.161 1.00 95.75 234 PHE A O 1
ATOM 1699 N N . ARG A 1 235 ? -15.148 7.356 1.570 1.00 95.50 235 ARG A N 1
ATOM 1700 C CA . ARG A 1 235 ? -14.331 8.011 0.547 1.00 95.50 235 ARG A CA 1
ATOM 1701 C C . ARG A 1 235 ? -12.980 7.335 0.343 1.00 95.50 235 ARG A C 1
ATOM 1703 O O . ARG A 1 235 ? -12.334 7.635 -0.650 1.00 95.50 235 ARG A O 1
ATOM 1710 N N . GLN A 1 236 ? -12.547 6.444 1.237 1.00 95.50 236 GLN A N 1
ATOM 1711 C CA . GLN A 1 236 ? -11.253 5.779 1.088 1.00 95.50 236 GLN A CA 1
ATOM 1712 C C . GLN A 1 236 ? -11.162 5.014 -0.238 1.00 95.50 236 GLN A C 1
ATOM 1714 O O . GLN A 1 236 ? -11.988 4.147 -0.520 1.00 95.50 236 GLN A O 1
ATOM 1719 N N . GLN A 1 237 ? -10.104 5.265 -1.013 1.00 94.50 237 GLN A N 1
ATOM 1720 C CA . GLN A 1 237 ? -9.785 4.451 -2.192 1.00 94.50 237 GLN A CA 1
ATOM 1721 C C . GLN A 1 237 ? -9.348 3.029 -1.818 1.00 94.50 237 GLN A C 1
ATOM 1723 O O . GLN A 1 237 ? -9.562 2.093 -2.585 1.00 94.50 237 GLN A O 1
ATOM 1728 N N . HIS A 1 238 ? -8.751 2.865 -0.634 1.00 94.69 238 HIS A N 1
ATOM 1729 C CA . HIS A 1 238 ? -8.476 1.563 -0.029 1.00 94.69 238 HIS A CA 1
ATOM 1730 C C . HIS A 1 238 ? -9.372 1.393 1.203 1.00 94.69 238 HIS A C 1
ATOM 1732 O O . HIS A 1 238 ? -9.064 1.978 2.245 1.00 94.69 238 HIS A O 1
ATOM 1738 N N . PRO A 1 239 ? -10.491 0.652 1.106 1.00 93.38 239 PRO A N 1
ATOM 1739 C CA . PRO A 1 239 ? -11.460 0.581 2.190 1.00 93.38 239 PRO A CA 1
ATOM 1740 C C . PRO A 1 239 ? -10.878 -0.135 3.420 1.00 93.38 239 PRO A C 1
ATOM 1742 O O . PRO A 1 239 ? -10.097 -1.084 3.279 1.00 93.38 239 PRO A O 1
ATOM 1745 N N . PRO A 1 240 ? -11.271 0.267 4.642 1.00 96.62 240 PRO A N 1
ATOM 1746 C CA . PRO A 1 240 ? -10.944 -0.500 5.835 1.00 96.62 240 PRO A CA 1
ATOM 1747 C C . PRO A 1 240 ? -11.638 -1.865 5.783 1.00 96.62 240 PRO A C 1
ATOM 1749 O O . PRO A 1 240 ? -12.761 -1.998 5.299 1.00 96.62 240 PRO A O 1
ATOM 1752 N N . ALA A 1 241 ? -10.992 -2.883 6.339 1.00 97.00 241 ALA A N 1
ATOM 1753 C CA . ALA A 1 241 ? -11.602 -4.203 6.470 1.00 97.00 241 ALA A CA 1
ATOM 1754 C C . ALA A 1 241 ? -12.630 -4.242 7.610 1.00 97.00 241 ALA A C 1
ATOM 1756 O O . ALA A 1 241 ? -13.585 -5.011 7.555 1.00 97.00 241 ALA A O 1
ATOM 1757 N N . GLU A 1 242 ? -12.431 -3.428 8.647 1.00 97.56 242 GLU A N 1
ATOM 1758 C CA . GLU A 1 242 ? -13.378 -3.247 9.745 1.00 97.56 242 GLU A CA 1
ATOM 1759 C C . GLU A 1 242 ? -13.077 -1.957 10.523 1.00 97.56 242 GLU A C 1
ATOM 1761 O O . GLU A 1 242 ? -11.988 -1.382 10.421 1.00 97.56 242 GLU A O 1
ATOM 1766 N N . VAL A 1 243 ? -14.033 -1.539 11.348 1.00 98.19 243 VAL A N 1
ATOM 1767 C CA . VAL A 1 243 ? -13.904 -0.435 12.303 1.00 98.19 243 VAL A CA 1
ATOM 1768 C C . VAL A 1 243 ? -14.123 -0.977 13.715 1.00 98.19 243 VAL A C 1
ATOM 1770 O O . VAL A 1 243 ? -15.068 -1.726 13.955 1.00 98.19 243 VAL A O 1
ATOM 1773 N N . VAL A 1 244 ? -13.266 -0.606 14.663 1.00 97.62 244 VAL A N 1
ATOM 1774 C CA . VAL A 1 244 ? -13.419 -0.951 16.082 1.00 97.62 244 VAL A CA 1
ATOM 1775 C C . VAL A 1 244 ? -13.646 0.327 16.877 1.00 97.62 244 VAL A C 1
ATOM 1777 O O . VAL A 1 244 ? -12.820 1.238 16.835 1.00 97.62 244 VAL A O 1
ATOM 1780 N N . VAL A 1 245 ? -14.751 0.366 17.618 1.00 95.50 245 VAL A N 1
ATOM 1781 C CA . VAL A 1 245 ? -15.141 1.489 18.481 1.00 95.50 245 VAL A CA 1
ATOM 1782 C C . VAL A 1 245 ? -15.494 1.010 19.891 1.00 95.50 245 VAL A C 1
ATOM 1784 O O . VAL A 1 245 ? -15.750 -0.181 20.086 1.00 95.50 245 VAL A O 1
ATOM 1787 N N . PRO A 1 246 ? -15.554 1.892 20.897 1.00 93.88 246 PRO A N 1
ATOM 1788 C CA . PRO A 1 246 ? -16.164 1.542 22.173 1.00 93.88 246 PRO A CA 1
ATOM 1789 C C . PRO A 1 246 ? -17.655 1.205 22.037 1.00 93.88 246 PRO A C 1
ATOM 1791 O O . PRO A 1 246 ? -18.364 1.763 21.195 1.00 93.88 246 PRO A O 1
ATOM 1794 N N . ASP A 1 247 ? -18.156 0.316 22.890 1.00 93.31 247 ASP A N 1
ATOM 1795 C CA . ASP A 1 247 ? -19.572 -0.068 22.947 1.00 93.31 247 ASP A CA 1
ATOM 1796 C C . ASP A 1 247 ? -20.512 1.111 23.242 1.00 93.31 247 ASP A C 1
ATOM 1798 O O . ASP A 1 247 ? -21.578 1.218 22.635 1.00 93.31 247 ASP A O 1
ATOM 1802 N N . SER A 1 248 ? -20.074 2.056 24.074 1.00 91.31 248 SER A N 1
ATOM 1803 C CA . SER A 1 248 ? -20.772 3.308 24.377 1.00 91.31 248 SER A CA 1
ATOM 1804 C C . SER A 1 248 ? -21.034 4.174 23.140 1.00 91.31 248 SER A C 1
ATOM 1806 O O . SER A 1 248 ? -21.970 4.972 23.133 1.00 91.31 248 SER A O 1
ATOM 1808 N N . ARG A 1 249 ? -20.249 3.996 22.069 1.00 92.12 249 ARG A N 1
ATOM 1809 C CA . ARG A 1 249 ? -20.374 4.729 20.797 1.00 92.12 249 ARG A CA 1
ATOM 1810 C C . ARG A 1 249 ? -21.142 3.945 19.739 1.00 92.12 249 ARG A C 1
ATOM 1812 O O . ARG A 1 249 ? -21.410 4.459 18.658 1.00 92.12 249 ARG A O 1
ATOM 1819 N N . ALA A 1 250 ? -21.539 2.706 20.033 1.00 93.50 250 ALA A N 1
ATOM 1820 C CA . ALA A 1 250 ? -22.186 1.826 19.067 1.00 93.50 250 ALA A CA 1
ATOM 1821 C C . ALA A 1 250 ? -23.501 2.390 18.515 1.00 93.50 250 ALA A C 1
ATOM 1823 O O . ALA A 1 250 ? -23.874 2.039 17.398 1.00 93.50 250 ALA A O 1
ATOM 1824 N N . ALA A 1 251 ? -24.202 3.224 19.290 1.00 95.06 251 ALA A N 1
ATOM 1825 C CA . ALA A 1 251 ? -25.482 3.828 18.924 1.00 95.06 251 ALA A CA 1
ATOM 1826 C C . ALA A 1 251 ? -25.353 5.125 18.105 1.00 95.06 251 ALA A C 1
ATOM 1828 O O . ALA A 1 251 ? -26.369 5.631 17.638 1.00 95.06 251 ALA A O 1
ATOM 1829 N N . PHE A 1 252 ? -24.139 5.650 17.918 1.00 97.38 252 PHE A N 1
ATOM 1830 C CA . PHE A 1 252 ? -23.930 6.887 17.170 1.00 97.38 252 PHE A CA 1
ATOM 1831 C C . PHE A 1 252 ? -24.337 6.733 15.701 1.00 97.38 252 PHE A C 1
ATOM 1833 O O . PHE A 1 252 ? -24.116 5.684 15.083 1.00 97.38 252 PHE A O 1
ATOM 1840 N N . ALA A 1 253 ? -24.919 7.786 15.132 1.00 98.00 253 ALA A N 1
ATOM 1841 C CA . ALA A 1 253 ? -25.528 7.787 13.807 1.00 98.00 253 ALA A CA 1
ATOM 1842 C C . ALA A 1 253 ? -24.534 7.377 12.711 1.00 98.00 253 ALA A C 1
ATOM 1844 O O . ALA A 1 253 ? -24.859 6.568 11.840 1.00 98.00 253 ALA A O 1
ATOM 1845 N N . GLY A 1 254 ? -23.295 7.871 12.775 1.00 97.81 254 GLY A N 1
ATOM 1846 C CA . GLY A 1 254 ? -22.246 7.486 11.836 1.00 97.81 254 GLY A CA 1
ATOM 1847 C C . GLY A 1 254 ? -21.816 6.026 11.974 1.00 97.81 254 GLY A C 1
ATOM 1848 O O . GLY A 1 254 ? -21.581 5.357 10.969 1.00 97.81 254 GLY A O 1
ATOM 1849 N N . ILE A 1 255 ? -21.808 5.484 13.195 1.00 97.94 255 ILE A N 1
ATOM 1850 C CA . ILE A 1 255 ? -21.480 4.072 13.440 1.00 97.94 255 ILE A CA 1
ATOM 1851 C C . ILE A 1 255 ? -22.574 3.143 12.905 1.00 97.94 255 ILE A C 1
ATOM 1853 O O . ILE A 1 255 ? -22.269 2.104 12.319 1.00 97.94 255 ILE A O 1
ATOM 1857 N N . GLN A 1 256 ? -23.845 3.518 13.053 1.00 98.19 256 GLN A N 1
ATOM 1858 C CA . GLN A 1 256 ? -24.954 2.784 12.435 1.00 98.19 256 GLN A CA 1
ATOM 1859 C C . GLN A 1 256 ? -24.870 2.847 10.909 1.00 98.19 256 GLN A C 1
ATOM 1861 O O . GLN A 1 256 ? -24.930 1.817 10.245 1.00 98.19 256 GLN A O 1
ATOM 1866 N N . ARG A 1 257 ? -24.572 4.025 10.353 1.00 97.94 257 ARG A N 1
ATOM 1867 C CA . ARG A 1 257 ? -24.385 4.205 8.909 1.00 97.94 257 ARG A CA 1
ATOM 1868 C C . ARG A 1 257 ? -23.261 3.333 8.332 1.00 97.94 257 ARG A C 1
ATOM 1870 O O . ARG A 1 257 ? -23.409 2.834 7.217 1.00 97.94 257 ARG A O 1
ATOM 1877 N N . LEU A 1 258 ? -22.154 3.136 9.060 1.00 97.94 258 LEU A N 1
ATOM 1878 C CA . LEU A 1 258 ? -21.084 2.201 8.674 1.00 97.94 258 LEU A CA 1
ATOM 1879 C C . LEU A 1 258 ? -21.616 0.765 8.549 1.00 97.94 258 LEU A C 1
ATOM 1881 O O . LEU A 1 258 ? -21.388 0.119 7.524 1.00 97.94 258 LEU A O 1
ATOM 1885 N N . LYS A 1 259 ? -22.373 0.299 9.552 1.00 97.06 259 LYS A N 1
ATOM 1886 C CA . LYS A 1 259 ? -22.987 -1.040 9.560 1.00 97.06 259 LYS A CA 1
ATOM 1887 C C . LYS A 1 259 ? -23.986 -1.213 8.419 1.00 97.06 259 LYS A C 1
ATOM 1889 O O . LYS A 1 259 ? -23.917 -2.208 7.703 1.00 97.06 259 LYS A O 1
ATOM 1894 N N . ASP A 1 260 ? -24.858 -0.228 8.213 1.00 97.50 260 ASP A N 1
ATOM 1895 C CA . ASP A 1 260 ? -25.899 -0.258 7.177 1.00 97.50 260 ASP A CA 1
ATOM 1896 C C . ASP A 1 260 ? -25.314 -0.344 5.762 1.00 97.50 260 ASP A C 1
ATOM 1898 O O . ASP A 1 260 ? -25.920 -0.923 4.862 1.00 97.50 260 ASP A O 1
ATOM 1902 N N . ARG A 1 261 ? -24.111 0.208 5.555 1.00 95.94 261 ARG A N 1
ATOM 1903 C CA . ARG A 1 261 ? -23.371 0.118 4.288 1.00 95.94 261 ARG A CA 1
ATOM 1904 C C . ARG A 1 261 ? -22.394 -1.057 4.217 1.00 95.94 261 ARG A C 1
ATOM 1906 O O . ARG A 1 261 ? -21.607 -1.131 3.278 1.00 95.94 261 ARG A O 1
ATOM 1913 N N . GLY A 1 262 ? -22.458 -1.981 5.173 1.00 95.75 262 GLY A N 1
ATOM 1914 C CA . GLY A 1 262 ? -21.713 -3.236 5.141 1.00 95.75 262 GLY A CA 1
ATOM 1915 C C . GLY A 1 262 ? -20.255 -3.144 5.588 1.00 95.75 262 GLY A C 1
ATOM 1916 O O . GLY A 1 262 ? -19.531 -4.121 5.416 1.00 95.75 262 GLY A O 1
ATOM 1917 N N . ILE A 1 263 ? -19.812 -2.027 6.181 1.00 96.31 263 ILE A N 1
ATOM 1918 C CA . ILE A 1 263 ? -18.499 -1.971 6.838 1.00 96.31 263 ILE A CA 1
ATOM 1919 C C . ILE A 1 263 ? -18.614 -2.712 8.177 1.00 96.31 263 ILE A C 1
ATOM 1921 O O . ILE A 1 263 ? -19.427 -2.313 9.019 1.00 96.31 263 ILE A O 1
ATOM 1925 N N . PRO A 1 264 ? -17.828 -3.779 8.416 1.00 97.56 264 PRO A N 1
ATOM 1926 C CA . PRO A 1 264 ? -17.877 -4.499 9.681 1.00 97.56 264 PRO A CA 1
ATOM 1927 C C . PRO A 1 264 ? -17.497 -3.579 10.843 1.00 97.56 264 PRO A C 1
ATOM 1929 O O . PRO A 1 264 ? -16.431 -2.965 10.832 1.00 97.56 264 PRO A O 1
ATOM 1932 N N . VAL A 1 265 ? -18.357 -3.502 11.859 1.00 97.75 265 VAL A N 1
ATOM 1933 C CA . VAL A 1 265 ? -18.093 -2.737 13.083 1.00 97.75 265 VAL A CA 1
ATOM 1934 C C . VAL A 1 265 ? -18.014 -3.681 14.272 1.00 97.75 265 VAL A C 1
ATOM 1936 O O . VAL A 1 265 ? -18.956 -4.426 14.549 1.00 97.75 265 VAL A O 1
ATOM 1939 N N . ARG A 1 266 ? -16.911 -3.603 15.012 1.00 97.25 266 ARG A N 1
ATOM 1940 C CA . ARG A 1 266 ? -16.718 -4.280 16.295 1.00 97.25 266 ARG A CA 1
ATOM 1941 C C . ARG A 1 266 ? -16.772 -3.274 17.430 1.00 97.25 266 ARG A C 1
ATOM 1943 O O . ARG A 1 266 ? -16.318 -2.142 17.297 1.00 97.25 266 ARG A O 1
ATOM 1950 N N . THR A 1 267 ? -17.306 -3.717 18.558 1.00 95.00 267 THR A N 1
ATOM 1951 C CA . THR A 1 267 ? -17.416 -2.905 19.768 1.00 95.00 267 THR A CA 1
ATOM 1952 C C . THR A 1 267 ? -16.609 -3.520 20.898 1.00 95.00 267 THR A C 1
ATOM 1954 O O . THR A 1 267 ? -16.612 -4.742 21.057 1.00 95.00 267 THR A O 1
ATOM 1957 N N . VAL A 1 268 ? -15.950 -2.686 21.696 1.00 93.44 268 VAL A N 1
ATOM 1958 C CA . VAL A 1 268 ? -15.200 -3.106 22.887 1.00 93.44 268 VAL A CA 1
ATOM 1959 C C . VAL A 1 268 ? -15.768 -2.394 24.105 1.00 93.44 268 VAL A C 1
ATOM 1961 O O . VAL A 1 268 ? -16.009 -1.193 24.053 1.00 93.44 268 VAL A O 1
ATOM 1964 N N . ALA A 1 269 ? -15.971 -3.124 25.200 1.00 88.50 269 ALA A N 1
ATOM 1965 C CA . ALA A 1 269 ? -16.299 -2.509 26.479 1.00 88.50 269 ALA A CA 1
ATOM 1966 C C . ALA A 1 269 ? -15.049 -1.801 27.020 1.00 88.50 269 ALA A C 1
ATOM 1968 O O . ALA A 1 269 ? -14.072 -2.466 27.373 1.00 88.50 269 ALA A O 1
ATOM 1969 N N . THR A 1 270 ? -15.064 -0.470 27.056 1.00 74.88 270 THR A N 1
ATOM 1970 C CA . THR A 1 270 ? -13.955 0.351 27.568 1.00 74.88 270 THR A CA 1
ATOM 1971 C C . THR A 1 270 ? -14.434 1.230 28.722 1.00 74.88 270 THR A C 1
ATOM 1973 O O . THR A 1 270 ? -15.614 1.570 28.816 1.00 74.88 270 THR A O 1
ATOM 1976 N N . ALA A 1 271 ? -13.524 1.604 29.625 1.00 62.94 271 ALA A N 1
ATOM 1977 C CA . ALA A 1 271 ? -13.827 2.625 30.625 1.00 62.94 271 ALA A CA 1
ATOM 1978 C C . ALA A 1 271 ? -14.012 3.989 29.923 1.00 62.94 271 ALA A C 1
ATOM 1980 O O . ALA A 1 271 ? -13.332 4.242 28.928 1.00 62.94 271 ALA A O 1
ATOM 1981 N N . PRO A 1 272 ? -14.935 4.848 30.385 1.00 54.56 272 PRO A N 1
ATOM 1982 C CA . PRO A 1 272 ? -15.137 6.162 29.792 1.00 54.56 272 PRO A CA 1
ATOM 1983 C C . PRO A 1 272 ? -13.984 7.090 30.188 1.00 54.56 272 PRO A C 1
ATOM 1985 O O . PRO A 1 272 ? -13.949 7.572 31.319 1.00 54.56 272 PRO A O 1
ATOM 1988 N N . GLU A 1 273 ? -13.054 7.353 29.272 1.00 58.94 273 GLU A N 1
ATOM 1989 C CA . GLU A 1 273 ? -12.140 8.492 29.380 1.00 58.94 273 GLU A CA 1
ATOM 1990 C C . GLU A 1 273 ? -12.327 9.446 28.192 1.00 58.94 273 GLU A C 1
ATOM 1992 O O . GLU A 1 273 ? -12.767 9.067 27.104 1.00 58.94 273 GLU A O 1
ATOM 1997 N N . ASP A 1 274 ? -12.035 10.725 28.432 1.00 55.25 274 ASP A N 1
ATOM 1998 C CA . ASP A 1 274 ? -12.285 11.820 27.489 1.00 55.25 274 ASP A CA 1
ATOM 1999 C C . ASP A 1 274 ? -11.222 11.921 26.376 1.00 55.25 274 ASP A C 1
ATOM 2001 O O . ASP A 1 274 ? -11.364 12.739 25.465 1.00 55.25 274 ASP A O 1
ATOM 2005 N N . ARG A 1 275 ? -10.126 11.144 26.442 1.00 60.47 275 ARG A N 1
ATOM 2006 C CA . ARG A 1 275 ? -9.022 11.212 25.470 1.00 60.47 275 ARG A CA 1
ATOM 2007 C C . ARG A 1 275 ? -8.238 9.918 25.330 1.00 60.47 275 ARG A C 1
ATOM 2009 O O . ARG A 1 275 ? -7.821 9.346 26.325 1.00 60.47 275 ARG A O 1
ATOM 2016 N N . TRP A 1 276 ? -7.836 9.667 24.085 1.00 72.19 276 TRP A N 1
ATOM 2017 C CA . TRP A 1 276 ? -6.932 8.610 23.651 1.00 72.19 276 TRP A CA 1
ATOM 2018 C C . TRP A 1 276 ? -5.667 8.438 24.499 1.00 72.19 276 TRP A C 1
ATOM 2020 O O . TRP A 1 276 ? -4.663 9.136 24.316 1.00 72.19 276 TRP A O 1
ATOM 2030 N N . SER A 1 277 ? -5.671 7.425 25.354 1.00 84.56 277 SER A N 1
ATOM 2031 C CA . SER A 1 277 ? -4.472 6.874 25.973 1.00 84.56 277 SER A CA 1
ATOM 2032 C C . SER A 1 277 ? -3.916 5.702 25.156 1.00 84.56 277 SER A C 1
ATOM 2034 O O . SER A 1 277 ? -4.609 5.043 24.377 1.00 84.56 277 SER A O 1
ATOM 2036 N N . ALA A 1 278 ? -2.632 5.387 25.350 1.00 87.88 278 ALA A N 1
ATOM 2037 C CA . ALA A 1 278 ? -2.036 4.199 24.736 1.00 87.88 278 ALA A CA 1
ATOM 2038 C C . ALA A 1 278 ? -2.738 2.899 25.183 1.00 87.88 278 ALA A C 1
ATOM 2040 O O . ALA A 1 278 ? -2.796 1.935 24.420 1.00 87.88 278 ALA A O 1
ATOM 2041 N N . ALA A 1 279 ? -3.301 2.881 26.396 1.00 88.56 279 ALA A N 1
ATOM 2042 C CA . ALA A 1 279 ? -4.038 1.741 26.927 1.00 88.56 279 ALA A CA 1
ATOM 2043 C C . ALA A 1 279 ? -5.386 1.542 26.214 1.00 88.56 279 ALA A C 1
ATOM 2045 O O . ALA A 1 279 ? -5.740 0.409 25.893 1.00 88.56 279 ALA A O 1
ATOM 2046 N N . GLU A 1 280 ? -6.107 2.619 25.907 1.00 88.00 280 GLU A N 1
ATOM 2047 C CA . GLU A 1 280 ? -7.368 2.545 25.158 1.00 88.00 280 GLU A CA 1
ATOM 2048 C C . GLU A 1 280 ? -7.145 2.062 23.726 1.00 88.00 280 GLU A C 1
ATOM 2050 O O . GLU A 1 280 ? -7.831 1.149 23.262 1.00 88.00 280 GLU A O 1
ATOM 2055 N N . TRP A 1 281 ? -6.120 2.591 23.047 1.00 91.69 281 TRP A N 1
ATOM 2056 C CA . TRP A 1 281 ? -5.739 2.092 21.727 1.00 91.69 281 TRP A CA 1
ATOM 2057 C C . TRP A 1 281 ? -5.416 0.600 21.750 1.00 91.69 281 TRP A C 1
ATOM 2059 O O . TRP A 1 281 ? -5.823 -0.133 20.849 1.00 91.69 281 TRP A O 1
ATOM 2069 N N . ALA A 1 282 ? -4.729 0.125 22.791 1.00 94.06 282 ALA A N 1
ATOM 2070 C CA . ALA A 1 282 ? -4.425 -1.291 22.948 1.00 94.06 282 ALA A CA 1
ATOM 2071 C C . ALA A 1 282 ? -5.681 -2.155 23.134 1.00 94.06 282 ALA A C 1
ATOM 2073 O O . ALA A 1 282 ? -5.734 -3.258 22.586 1.00 94.06 282 ALA A O 1
ATOM 2074 N N . GLN A 1 283 ? -6.696 -1.663 23.856 1.00 93.25 283 GLN A N 1
ATOM 2075 C CA . GLN A 1 283 ? -7.973 -2.364 24.028 1.00 93.25 283 GLN A CA 1
ATOM 2076 C C . GLN A 1 283 ? -8.721 -2.507 22.698 1.00 93.25 283 GLN A C 1
ATOM 2078 O O . GLN A 1 283 ? -9.133 -3.615 22.349 1.00 93.25 283 GLN A O 1
ATOM 2083 N N . LEU A 1 284 ? -8.829 -1.431 21.910 1.00 94.31 284 LEU A N 1
ATOM 2084 C CA . LEU A 1 284 ? -9.445 -1.503 20.579 1.00 94.31 284 LEU A CA 1
ATOM 2085 C C . LEU A 1 284 ? -8.628 -2.408 19.639 1.00 94.31 284 LEU A C 1
ATOM 2087 O O . LEU A 1 284 ? -9.179 -3.284 18.970 1.00 94.31 284 LEU A O 1
ATOM 2091 N N . ALA A 1 285 ? -7.299 -2.273 19.638 1.00 96.12 285 ALA A N 1
ATOM 2092 C CA . ALA A 1 285 ? -6.410 -3.094 18.817 1.00 96.12 285 ALA A CA 1
ATOM 2093 C C . ALA A 1 285 ? -6.457 -4.588 19.185 1.00 96.12 285 ALA A C 1
ATOM 2095 O O . ALA A 1 285 ? -6.186 -5.436 18.336 1.00 96.12 285 ALA A O 1
ATOM 2096 N N . ALA A 1 286 ? -6.802 -4.940 20.427 1.00 96.06 286 ALA A N 1
ATOM 2097 C CA . ALA A 1 286 ? -6.976 -6.331 20.838 1.00 96.06 286 ALA A CA 1
ATOM 2098 C C . ALA A 1 286 ? -8.214 -6.988 20.205 1.00 96.06 286 ALA A C 1
ATOM 2100 O O . ALA A 1 286 ? -8.209 -8.203 20.010 1.00 96.06 286 ALA A O 1
ATOM 2101 N N . ALA A 1 287 ? -9.238 -6.203 19.854 1.00 96.12 287 ALA A N 1
ATOM 2102 C CA . ALA A 1 287 ? -10.429 -6.679 19.150 1.00 96.12 287 ALA A CA 1
ATOM 2103 C C . ALA A 1 287 ? -10.288 -6.663 17.616 1.00 96.12 287 ALA A C 1
ATOM 2105 O O . ALA A 1 287 ? -11.083 -7.307 16.928 1.00 96.12 287 ALA A O 1
ATOM 2106 N N . ALA A 1 288 ? -9.286 -5.957 17.084 1.00 97.00 288 ALA A N 1
ATOM 2107 C CA . ALA A 1 288 ? -8.968 -5.936 15.660 1.00 97.00 288 ALA A CA 1
ATOM 2108 C C . ALA A 1 288 ? -8.482 -7.308 15.168 1.00 97.00 288 ALA A C 1
ATOM 2110 O O . ALA A 1 288 ? -7.725 -8.006 15.846 1.00 97.00 288 ALA A O 1
ATOM 2111 N N . THR A 1 289 ? -8.866 -7.680 13.954 1.00 96.19 289 THR A N 1
ATOM 2112 C CA . THR A 1 289 ? -8.556 -8.969 13.314 1.00 96.19 289 THR A CA 1
ATOM 2113 C C . THR A 1 289 ? -7.509 -8.875 12.212 1.00 96.19 289 THR A C 1
ATOM 2115 O O . THR A 1 289 ? -6.972 -9.896 11.784 1.00 96.19 289 THR A O 1
ATOM 2118 N N . THR A 1 290 ? -7.184 -7.662 11.776 1.00 97.50 290 THR A N 1
ATOM 2119 C CA . THR A 1 290 ? -6.265 -7.416 10.665 1.00 97.50 290 THR A CA 1
ATOM 2120 C C . THR A 1 290 ? -4.842 -7.103 11.147 1.00 97.50 290 THR A C 1
ATOM 2122 O O . THR A 1 290 ? -4.638 -6.765 12.317 1.00 97.50 290 THR A O 1
ATOM 2125 N N . PRO A 1 291 ? -3.813 -7.236 10.286 1.00 97.62 291 PRO A N 1
ATOM 2126 C CA . PRO A 1 291 ? -2.426 -6.984 10.683 1.00 97.62 291 PRO A CA 1
ATOM 2127 C C . PRO A 1 291 ? -2.116 -5.508 10.971 1.00 97.62 291 PRO A C 1
ATOM 2129 O O . PRO A 1 291 ? -1.144 -5.223 11.682 1.00 97.62 291 PRO A O 1
ATOM 2132 N N . TRP A 1 292 ? -2.909 -4.581 10.430 1.00 98.50 292 TRP A N 1
ATOM 2133 C CA . TRP A 1 292 ? -2.690 -3.144 10.548 1.00 98.50 292 TRP A CA 1
ATOM 2134 C C . TRP A 1 292 ? -3.834 -2.456 11.271 1.00 98.50 292 TRP A C 1
ATOM 2136 O O . TRP A 1 292 ? -5.003 -2.758 11.062 1.00 98.50 292 TRP A O 1
ATOM 2146 N N . THR A 1 293 ? -3.483 -1.477 12.092 1.00 98.25 293 THR A N 1
ATOM 2147 C CA . THR A 1 293 ? -4.437 -0.607 12.769 1.00 98.25 293 THR A CA 1
ATOM 2148 C C . THR A 1 293 ? -4.182 0.833 12.366 1.00 98.25 293 THR A C 1
ATOM 2150 O O . THR A 1 293 ? -3.061 1.321 12.534 1.00 98.25 293 THR A O 1
ATOM 2153 N N . ALA A 1 294 ? -5.208 1.502 11.852 1.00 97.25 294 ALA A N 1
ATOM 2154 C CA . ALA A 1 294 ? -5.210 2.944 11.652 1.00 97.25 294 ALA A CA 1
ATOM 2155 C C . ALA A 1 294 ? -5.818 3.622 12.884 1.00 97.25 294 ALA A C 1
ATOM 2157 O O . ALA A 1 294 ? -6.871 3.197 13.359 1.00 97.25 294 ALA A O 1
ATOM 2158 N N . LEU A 1 295 ? -5.135 4.630 13.421 1.00 94.62 295 LEU A N 1
ATOM 2159 C CA . LEU A 1 295 ? -5.548 5.343 14.630 1.00 94.62 295 LEU A CA 1
ATOM 2160 C C . LEU A 1 295 ? -6.250 6.623 14.185 1.00 94.62 295 LEU A C 1
ATOM 2162 O O . LEU A 1 295 ? -5.591 7.610 13.868 1.00 94.62 295 LEU A O 1
ATOM 2166 N N . TRP A 1 296 ? -7.576 6.570 14.084 1.00 93.62 296 TRP A N 1
ATOM 2167 C CA . TRP A 1 296 ? -8.364 7.677 13.554 1.00 93.62 296 TRP A CA 1
ATOM 2168 C C . TRP A 1 296 ? -8.715 8.665 14.667 1.00 93.62 296 TRP A C 1
ATOM 2170 O O . TRP A 1 296 ? -9.362 8.299 15.652 1.00 93.62 296 TRP A O 1
ATOM 2180 N N . ASP A 1 297 ? -8.280 9.913 14.504 1.00 87.38 297 ASP A N 1
ATOM 2181 C CA . ASP A 1 297 ? -8.578 11.030 15.406 1.00 87.38 297 ASP A CA 1
ATOM 2182 C C . ASP A 1 297 ? -9.360 12.161 14.721 1.00 87.38 297 ASP A C 1
ATOM 2184 O O . ASP A 1 297 ? -10.137 12.854 15.369 1.00 87.38 297 ASP A O 1
ATOM 2188 N N . GLN A 1 298 ? -9.175 12.336 13.415 1.00 88.06 298 GLN A N 1
ATOM 2189 C CA . GLN A 1 298 ? -9.816 13.357 12.599 1.00 88.06 298 GLN A CA 1
ATOM 2190 C C . GLN A 1 298 ? -9.930 12.880 11.142 1.00 88.06 298 GLN A C 1
ATOM 2192 O O . GLN A 1 298 ? -9.221 11.950 10.747 1.00 88.06 298 GLN A O 1
ATOM 2197 N N . PRO A 1 299 ? -10.770 13.529 10.313 1.00 90.44 299 PRO A N 1
ATOM 2198 C CA . PRO A 1 299 ? -10.853 13.221 8.890 1.00 90.44 299 PRO A CA 1
ATOM 2199 C C . PRO A 1 299 ? -9.485 13.316 8.211 1.00 90.44 299 PRO A C 1
ATOM 2201 O O . PRO A 1 299 ? -8.845 14.370 8.233 1.00 90.44 299 PRO A O 1
ATOM 2204 N N . ALA A 1 300 ? -9.049 12.218 7.598 1.00 85.00 300 ALA A N 1
ATOM 2205 C CA . ALA A 1 300 ? -7.708 12.097 7.033 1.00 85.00 300 ALA A CA 1
ATOM 2206 C C . ALA A 1 300 ? -7.689 12.179 5.496 1.00 85.00 300 ALA A C 1
ATOM 2208 O O . ALA A 1 300 ? -6.630 12.377 4.897 1.00 85.00 300 ALA A O 1
ATOM 2209 N N . GLY A 1 301 ? -8.858 12.089 4.854 1.00 88.56 301 GLY A N 1
ATOM 2210 C CA . GLY A 1 301 ? -9.017 12.223 3.410 1.00 88.56 301 GLY A CA 1
ATOM 2211 C C . GLY A 1 301 ? -8.962 10.884 2.678 1.00 88.56 301 GLY A C 1
ATOM 2212 O O . GLY A 1 301 ? -8.464 9.882 3.183 1.00 88.56 301 GLY A O 1
ATOM 2213 N N . GLU A 1 302 ? -9.461 10.875 1.444 1.00 93.25 302 GLU A N 1
ATOM 2214 C CA . GLU A 1 302 ? -9.748 9.669 0.645 1.00 93.25 302 GLU A CA 1
ATOM 2215 C C . GLU A 1 302 ? -8.543 8.771 0.312 1.00 93.25 302 GLU A C 1
ATOM 2217 O O . GLU A 1 302 ? -8.713 7.607 -0.054 1.00 93.25 302 GLU A O 1
ATOM 2222 N N . PHE A 1 303 ? -7.320 9.282 0.430 1.00 92.31 303 PHE A N 1
ATOM 2223 C CA . PHE A 1 303 ? -6.105 8.537 0.080 1.00 92.31 303 PHE A CA 1
ATOM 2224 C C . PHE A 1 303 ? -5.310 8.060 1.288 1.00 92.31 303 PHE A C 1
ATOM 2226 O O . PHE A 1 303 ? -4.331 7.335 1.134 1.00 92.31 303 PHE A O 1
ATOM 2233 N N . PHE A 1 304 ? -5.721 8.459 2.487 1.00 90.69 304 PHE A N 1
ATOM 2234 C CA . PHE A 1 304 ? -4.930 8.310 3.693 1.00 90.69 304 PHE A CA 1
ATOM 2235 C C . PHE A 1 304 ? -4.514 6.858 3.977 1.00 90.69 304 PHE A C 1
ATOM 2237 O O . PHE A 1 304 ? -3.330 6.595 4.205 1.00 90.69 304 PHE A O 1
ATOM 2244 N N . LEU A 1 305 ? -5.453 5.904 3.927 1.00 95.06 305 LEU A N 1
ATOM 2245 C CA . LEU A 1 305 ? -5.131 4.499 4.199 1.00 95.06 305 LEU A CA 1
ATOM 2246 C C . LEU A 1 305 ? -4.211 3.908 3.127 1.00 95.06 305 LEU A C 1
ATOM 2248 O O . LEU A 1 305 ? -3.290 3.161 3.461 1.00 95.06 305 LEU A O 1
ATOM 2252 N N . ALA A 1 306 ? -4.443 4.256 1.859 1.00 95.94 306 ALA A N 1
ATOM 2253 C CA . ALA A 1 306 ? -3.628 3.791 0.742 1.00 95.94 306 ALA A CA 1
ATOM 2254 C C . ALA A 1 306 ? -2.192 4.326 0.846 1.00 95.94 306 ALA A C 1
ATOM 2256 O O . ALA A 1 306 ? -1.244 3.547 0.766 1.00 95.94 306 ALA A O 1
ATOM 2257 N N . ASP A 1 307 ? -2.028 5.625 1.101 1.00 95.00 307 ASP A N 1
ATOM 2258 C CA . ASP A 1 307 ? -0.721 6.274 1.206 1.00 95.00 307 ASP A CA 1
ATOM 2259 C C . ASP A 1 307 ? 0.062 5.748 2.427 1.00 95.00 307 ASP A C 1
ATOM 2261 O O . ASP A 1 307 ? 1.245 5.416 2.313 1.00 95.00 307 ASP A O 1
ATOM 2265 N N . ALA A 1 308 ? -0.592 5.586 3.586 1.00 95.19 308 ALA A N 1
ATOM 2266 C CA . ALA A 1 308 ? 0.053 5.069 4.795 1.00 95.19 308 ALA A CA 1
ATOM 2267 C C . ALA A 1 308 ? 0.477 3.594 4.659 1.00 95.19 308 ALA A C 1
ATOM 2269 O O . ALA A 1 308 ? 1.584 3.229 5.066 1.00 95.19 308 ALA A O 1
ATOM 2270 N N . LEU A 1 309 ? -0.368 2.741 4.065 1.00 97.12 309 LEU A N 1
ATOM 2271 C CA . LEU A 1 309 ? -0.021 1.341 3.797 1.00 97.12 309 LEU A CA 1
ATOM 2272 C C . LEU A 1 309 ? 1.063 1.219 2.730 1.00 97.12 309 LEU A C 1
ATOM 2274 O O . LEU A 1 309 ? 1.980 0.417 2.896 1.00 97.12 309 LEU A O 1
ATOM 2278 N N . CYS A 1 310 ? 0.991 2.022 1.666 1.00 96.81 310 CYS A N 1
ATOM 2279 C CA . CYS A 1 310 ? 2.024 2.068 0.640 1.00 96.81 310 CYS A CA 1
ATOM 2280 C C . CYS A 1 310 ? 3.374 2.434 1.259 1.00 96.81 310 CYS A C 1
ATOM 2282 O O . CYS A 1 310 ? 4.371 1.759 1.016 1.00 96.81 310 CYS A O 1
ATOM 2284 N N . ALA A 1 311 ? 3.410 3.456 2.114 1.00 95.19 311 ALA A N 1
ATOM 2285 C CA . ALA A 1 311 ? 4.613 3.849 2.833 1.00 95.19 311 ALA A CA 1
ATOM 2286 C C . ALA A 1 311 ? 5.161 2.719 3.720 1.00 95.19 311 ALA A C 1
ATOM 2288 O O . ALA A 1 311 ? 6.370 2.463 3.729 1.00 95.19 311 ALA A O 1
ATOM 2289 N N . ALA A 1 312 ? 4.286 2.011 4.438 1.00 96.00 312 ALA A N 1
ATOM 2290 C CA . ALA A 1 312 ? 4.667 0.868 5.260 1.00 96.00 312 ALA A CA 1
ATOM 2291 C C . ALA A 1 312 ? 5.216 -0.302 4.421 1.00 96.00 312 ALA A C 1
ATOM 2293 O O . ALA A 1 312 ? 6.224 -0.899 4.796 1.00 96.00 312 ALA A O 1
ATOM 2294 N N . GLU A 1 313 ? 4.605 -0.603 3.271 1.00 95.75 313 GLU A N 1
ATOM 2295 C CA . GLU A 1 313 ? 5.045 -1.655 2.344 1.00 95.75 313 GLU A CA 1
ATOM 2296 C C . GLU A 1 313 ? 6.394 -1.318 1.692 1.00 95.75 313 GLU A C 1
ATOM 2298 O O . GLU A 1 313 ? 7.283 -2.167 1.648 1.00 95.75 313 GLU A O 1
ATOM 2303 N N . CYS A 1 314 ? 6.578 -0.068 1.257 1.00 94.81 314 CYS A N 1
ATOM 2304 C CA . CYS A 1 314 ? 7.827 0.425 0.677 1.00 94.81 314 CYS A CA 1
ATOM 2305 C C . CYS A 1 314 ? 9.005 0.360 1.660 1.00 94.81 314 CYS A C 1
ATOM 2307 O O . CYS A 1 314 ? 10.130 0.063 1.272 1.00 94.81 314 CYS A O 1
ATOM 2309 N N . SER A 1 315 ? 8.762 0.675 2.932 1.00 93.69 315 SER A N 1
ATOM 2310 C CA . SER A 1 315 ? 9.820 0.877 3.932 1.00 93.69 315 SER A CA 1
ATOM 2311 C C . SER A 1 315 ? 10.051 -0.319 4.861 1.00 93.69 315 SER A C 1
ATOM 2313 O O . SER A 1 315 ? 11.110 -0.436 5.494 1.00 93.69 315 SER A O 1
ATOM 2315 N N . GLY A 1 316 ? 9.057 -1.201 4.989 1.00 94.75 316 GLY A N 1
ATOM 2316 C CA . GLY A 1 316 ? 9.011 -2.208 6.044 1.00 94.75 316 GLY A CA 1
ATOM 2317 C C . GLY A 1 316 ? 8.953 -1.591 7.446 1.00 94.75 316 GLY A C 1
ATOM 2318 O O . GLY A 1 316 ? 9.518 -2.164 8.380 1.00 94.75 316 GLY A O 1
ATOM 2319 N N . ALA A 1 317 ? 8.369 -0.397 7.586 1.00 96.31 317 ALA A N 1
ATOM 2320 C CA . ALA A 1 317 ? 8.140 0.240 8.877 1.00 96.31 317 ALA A CA 1
ATOM 2321 C C . ALA A 1 317 ? 7.040 -0.483 9.665 1.00 96.31 317 ALA A C 1
ATOM 2323 O O . ALA A 1 317 ? 6.126 -1.072 9.094 1.00 96.31 317 ALA A O 1
ATOM 2324 N N . ASP A 1 318 ? 7.115 -0.411 10.989 1.00 97.88 318 ASP A N 1
ATOM 2325 C CA . ASP A 1 318 ? 6.095 -0.938 11.896 1.00 97.88 318 ASP A CA 1
ATOM 2326 C C . ASP A 1 318 ? 5.012 0.096 12.210 1.00 97.88 318 ASP A C 1
ATOM 2328 O O . ASP A 1 318 ? 3.906 -0.269 12.611 1.00 97.88 318 ASP A O 1
ATOM 2332 N N . ALA A 1 319 ? 5.321 1.381 12.031 1.00 97.38 319 ALA A N 1
ATOM 2333 C CA . ALA A 1 319 ? 4.357 2.464 12.107 1.00 97.38 319 ALA A CA 1
ATOM 2334 C C . ALA A 1 319 ? 4.739 3.624 11.189 1.00 97.38 319 ALA A C 1
ATOM 2336 O O . ALA A 1 319 ? 5.917 3.878 10.929 1.00 97.38 319 ALA A O 1
ATOM 2337 N N . VAL A 1 320 ? 3.715 4.336 10.737 1.00 95.25 320 VAL A N 1
ATOM 2338 C CA . VAL A 1 320 ? 3.797 5.469 9.822 1.00 95.25 320 VAL A CA 1
ATOM 2339 C C . VAL A 1 320 ? 2.988 6.626 10.406 1.00 95.25 320 VAL A C 1
ATOM 2341 O O . VAL A 1 320 ? 1.965 6.409 11.060 1.00 95.25 320 VAL A O 1
ATOM 2344 N N . GLY A 1 321 ? 3.442 7.855 10.185 1.00 92.31 321 GLY A N 1
ATOM 2345 C CA . GLY A 1 321 ? 2.712 9.074 10.535 1.00 92.31 321 GLY A CA 1
ATOM 2346 C C . GLY A 1 321 ? 3.587 10.316 10.397 1.00 92.31 321 GLY A C 1
ATOM 2347 O O . GLY A 1 321 ? 4.752 10.188 10.041 1.00 92.31 321 GLY A O 1
ATOM 2348 N N . PRO A 1 322 ? 3.083 11.529 10.654 1.00 89.06 322 PRO A N 1
ATOM 2349 C CA . PRO A 1 322 ? 3.933 12.712 10.675 1.00 89.06 322 PRO A CA 1
ATOM 2350 C C . PRO A 1 322 ? 4.959 12.634 11.814 1.00 89.06 322 PRO A C 1
ATOM 2352 O O . PRO A 1 322 ? 4.683 12.103 12.898 1.00 89.06 322 PRO A O 1
ATOM 2355 N N . ALA A 1 323 ? 6.151 13.187 11.578 1.00 87.50 323 ALA A N 1
ATOM 2356 C CA . ALA A 1 323 ? 7.178 13.312 12.609 1.00 87.50 323 ALA A CA 1
ATOM 2357 C C . ALA A 1 323 ? 6.666 14.151 13.793 1.00 87.50 323 ALA A C 1
ATOM 2359 O O . ALA A 1 323 ? 5.929 15.123 13.617 1.00 87.50 323 ALA A O 1
ATOM 2360 N N . VAL A 1 324 ? 7.067 13.790 15.016 1.00 84.06 324 VAL A N 1
ATOM 2361 C CA . VAL A 1 324 ? 6.791 14.629 16.199 1.00 84.06 324 VAL A CA 1
ATOM 2362 C C . VAL A 1 324 ? 7.669 15.885 16.194 1.00 84.06 324 VAL A C 1
ATOM 2364 O O . VAL A 1 324 ? 7.209 16.939 16.627 1.00 84.06 324 VAL A O 1
ATOM 2367 N N . ASP A 1 325 ? 8.900 15.769 15.687 1.00 72.31 325 ASP A N 1
ATOM 2368 C CA . ASP A 1 325 ? 9.856 16.869 15.554 1.00 72.31 325 ASP A CA 1
ATOM 2369 C C . ASP A 1 325 ? 9.910 17.373 14.093 1.00 72.31 325 ASP A C 1
ATOM 2371 O O . ASP A 1 325 ? 10.256 16.598 13.193 1.00 72.31 325 ASP A O 1
ATOM 2375 N N . PRO A 1 326 ? 9.573 18.648 13.826 1.00 59.75 326 PRO A N 1
ATOM 2376 C CA . PRO A 1 326 ? 9.572 19.222 12.480 1.00 59.75 326 PRO A CA 1
ATOM 2377 C C . PRO A 1 326 ? 10.968 19.371 11.846 1.00 59.75 326 PRO A C 1
ATOM 2379 O O . PRO A 1 326 ? 11.049 19.554 10.628 1.00 59.75 326 PRO A O 1
ATOM 2382 N N . ALA A 1 327 ? 12.063 19.259 12.612 1.00 56.41 327 ALA A N 1
ATOM 2383 C CA . ALA A 1 327 ? 13.433 19.364 12.089 1.00 56.41 327 ALA A CA 1
ATOM 2384 C C . ALA A 1 327 ? 13.827 18.226 11.120 1.00 56.41 327 ALA A C 1
ATOM 2386 O O . ALA A 1 327 ? 14.827 18.336 10.417 1.00 56.41 327 ALA A O 1
ATOM 2387 N N . ALA A 1 328 ? 13.029 17.154 11.041 1.00 55.00 328 ALA A N 1
ATOM 2388 C CA . ALA A 1 328 ? 13.220 16.029 10.121 1.00 55.00 328 ALA A CA 1
ATOM 2389 C C . ALA A 1 328 ? 12.474 16.177 8.770 1.00 55.00 328 ALA A C 1
ATOM 2391 O O . ALA A 1 328 ? 12.433 15.227 7.992 1.00 55.00 328 ALA A O 1
ATOM 2392 N N . SER A 1 329 ? 11.847 17.330 8.488 1.00 53.06 329 SER A N 1
ATOM 2393 C CA . SER A 1 329 ? 10.831 17.484 7.422 1.00 53.06 329 SER A CA 1
ATOM 2394 C C . SER A 1 329 ? 11.341 17.735 5.992 1.00 53.06 329 SER A C 1
ATOM 2396 O O . SER A 1 329 ? 10.538 18.040 5.113 1.00 53.06 329 SER A O 1
ATOM 2398 N N . GLY A 1 330 ? 12.645 17.595 5.731 1.00 55.75 330 GLY A N 1
ATOM 2399 C CA . GLY A 1 330 ? 13.215 17.839 4.397 1.00 55.75 330 GLY A CA 1
ATOM 2400 C C . GLY A 1 330 ? 12.947 16.733 3.368 1.00 55.75 330 GLY A C 1
ATOM 2401 O O . GLY A 1 330 ? 12.885 17.018 2.175 1.00 55.75 330 GLY A O 1
ATOM 2402 N N . ALA A 1 331 ? 12.758 15.488 3.813 1.00 63.78 331 ALA A N 1
ATOM 2403 C CA . ALA A 1 331 ? 12.562 14.332 2.940 1.00 63.78 331 ALA A CA 1
ATOM 2404 C C . ALA A 1 331 ? 11.188 13.678 3.153 1.00 63.78 331 ALA A C 1
ATOM 2406 O O . ALA A 1 331 ? 10.668 13.618 4.267 1.00 63.78 331 ALA A O 1
ATOM 2407 N N . ASP A 1 332 ? 10.603 13.163 2.067 1.00 73.81 332 ASP A N 1
ATOM 2408 C CA . ASP A 1 332 ? 9.235 12.626 2.070 1.00 73.81 332 ASP A CA 1
ATOM 2409 C C . ASP A 1 332 ? 9.066 11.347 2.890 1.00 73.81 332 ASP A C 1
ATOM 2411 O O . ASP A 1 332 ? 7.978 11.089 3.403 1.00 73.81 332 ASP A O 1
ATOM 2415 N N . TYR A 1 333 ? 10.139 10.564 3.014 1.00 81.56 333 TYR A N 1
ATOM 2416 C CA . TYR A 1 333 ? 10.160 9.289 3.721 1.00 81.56 333 TYR A CA 1
ATOM 2417 C C . TYR A 1 333 ? 11.416 9.190 4.587 1.00 81.56 333 TYR A C 1
ATOM 2419 O O . TYR A 1 333 ? 12.503 8.892 4.087 1.00 81.56 333 TYR A O 1
ATOM 2427 N N . VAL A 1 334 ? 11.272 9.409 5.894 1.00 88.06 334 VAL A N 1
ATOM 2428 C CA . VAL A 1 334 ? 12.410 9.443 6.829 1.00 88.06 334 VAL A CA 1
ATOM 2429 C C . VAL A 1 334 ? 12.148 8.535 8.017 1.00 88.06 334 VAL A C 1
ATOM 2431 O O . VAL A 1 334 ? 11.093 8.606 8.641 1.00 88.06 334 VAL A O 1
ATOM 2434 N N . PHE A 1 335 ? 13.113 7.687 8.376 1.00 90.81 335 PHE A N 1
ATOM 2435 C CA . PHE A 1 335 ? 13.029 6.942 9.631 1.00 90.81 335 PHE A CA 1
ATOM 2436 C C . PHE A 1 335 ? 13.348 7.858 10.810 1.00 90.81 335 PHE A C 1
ATOM 2438 O O . PHE A 1 335 ? 14.399 8.494 10.846 1.00 90.81 335 PHE A O 1
ATOM 2445 N N . VAL A 1 336 ? 12.448 7.901 11.789 1.00 90.81 336 VAL A N 1
ATOM 2446 C CA . VAL A 1 336 ? 12.549 8.785 12.956 1.00 90.81 336 VAL A CA 1
ATOM 2447 C C . VAL A 1 336 ? 12.388 8.002 14.256 1.00 90.81 336 VAL A C 1
ATOM 2449 O O . VAL A 1 336 ? 11.932 6.860 14.277 1.00 90.81 336 VAL A O 1
ATOM 2452 N N . SER A 1 337 ? 12.750 8.621 15.377 1.00 90.06 337 SER A N 1
ATOM 2453 C CA . SER A 1 337 ? 12.590 8.017 16.704 1.00 90.06 337 SER A CA 1
ATOM 2454 C C . SER A 1 337 ? 11.169 8.145 17.263 1.00 90.06 337 SER A C 1
ATOM 2456 O O . SER A 1 337 ? 10.815 7.387 18.169 1.00 90.06 337 SER A O 1
ATOM 2458 N N . ALA A 1 338 ? 10.353 9.065 16.735 1.00 90.75 338 ALA A N 1
ATOM 2459 C CA . ALA A 1 338 ? 8.973 9.280 17.159 1.00 90.75 338 ALA A CA 1
ATOM 2460 C C . ALA A 1 338 ? 8.102 9.865 16.033 1.00 90.75 338 ALA A C 1
ATOM 2462 O O . ALA A 1 338 ? 8.481 10.829 15.367 1.00 90.75 338 ALA A O 1
ATOM 2463 N N . VAL A 1 339 ? 6.894 9.319 15.891 1.00 91.50 339 VAL A N 1
ATOM 2464 C CA . VAL A 1 339 ? 5.831 9.808 14.997 1.00 91.50 339 VAL A CA 1
ATOM 2465 C C . VAL A 1 339 ? 4.553 10.049 15.795 1.00 91.50 339 VAL A C 1
ATOM 2467 O O . VAL A 1 339 ? 4.385 9.482 16.878 1.00 91.50 339 VAL A O 1
ATOM 2470 N N . ARG A 1 340 ? 3.639 10.865 15.265 1.00 90.75 340 ARG A N 1
ATOM 2471 C CA . ARG A 1 340 ? 2.223 10.799 15.651 1.00 90.75 340 ARG A CA 1
ATOM 2472 C C . ARG A 1 340 ? 1.607 9.692 14.795 1.00 90.75 340 ARG A C 1
ATOM 2474 O O . ARG A 1 340 ? 1.460 9.900 13.596 1.00 90.75 340 ARG A O 1
ATOM 2481 N N . PRO A 1 341 ? 1.386 8.487 15.334 1.00 90.56 341 PRO A N 1
ATOM 2482 C CA . PRO A 1 341 ? 1.083 7.334 14.504 1.00 90.56 341 PRO A CA 1
ATOM 2483 C C . PRO A 1 341 ? -0.303 7.464 13.896 1.00 90.56 341 PRO A C 1
ATOM 2485 O O . PRO A 1 341 ? -1.280 7.670 14.608 1.00 90.56 341 PRO A O 1
ATOM 2488 N N . VAL A 1 342 ? -0.366 7.287 12.586 1.00 93.94 342 VAL A N 1
ATOM 2489 C CA . VAL A 1 342 ? -1.625 7.249 11.842 1.00 93.94 342 VAL A CA 1
ATOM 2490 C C . VAL A 1 342 ? -1.936 5.818 11.398 1.00 93.94 342 VAL A C 1
ATOM 2492 O O . VAL A 1 342 ? -3.093 5.411 11.352 1.00 93.94 342 VAL A O 1
ATOM 2495 N N . LEU A 1 343 ? -0.889 5.019 11.166 1.00 97.38 343 LEU A N 1
ATOM 2496 C CA . LEU A 1 343 ? -0.945 3.589 10.884 1.00 97.38 343 LEU A CA 1
ATOM 2497 C C . LEU A 1 343 ? 0.138 2.874 11.698 1.00 97.38 343 LEU A C 1
ATOM 2499 O O . LEU A 1 343 ? 1.279 3.330 11.749 1.00 97.38 343 LEU A O 1
ATOM 2503 N N . ALA A 1 344 ? -0.189 1.740 12.308 1.00 98.00 344 ALA A N 1
ATOM 2504 C CA . ALA A 1 344 ? 0.775 0.903 13.018 1.00 98.00 344 ALA A CA 1
ATOM 2505 C C . ALA A 1 344 ? 0.403 -0.580 12.937 1.00 98.00 344 ALA A C 1
ATOM 2507 O O . ALA A 1 344 ? -0.761 -0.936 12.749 1.00 98.00 344 ALA A O 1
ATOM 2508 N N . ARG A 1 345 ? 1.390 -1.465 13.098 1.00 98.25 345 ARG A N 1
ATOM 2509 C CA . ARG A 1 345 ? 1.149 -2.904 13.263 1.00 98.25 345 ARG A CA 1
ATOM 2510 C 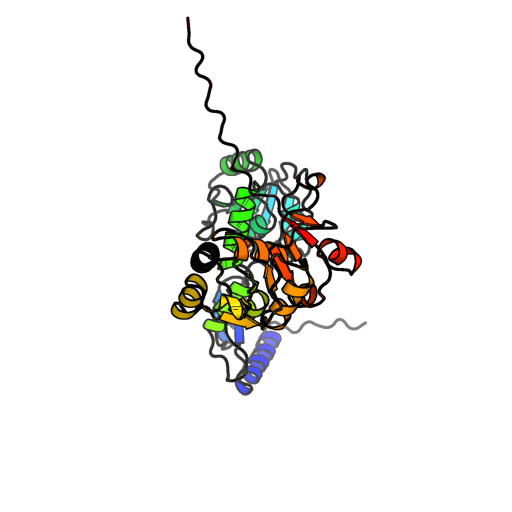C . ARG A 1 345 ? 0.232 -3.128 14.460 1.00 98.25 345 ARG A C 1
ATOM 2512 O O . ARG A 1 345 ? 0.514 -2.623 15.548 1.00 98.25 345 ARG A O 1
ATOM 2519 N N . ARG A 1 346 ? -0.792 -3.972 14.302 1.00 98.00 346 ARG A N 1
ATOM 2520 C CA . ARG A 1 346 ? -1.724 -4.310 15.390 1.00 98.00 346 ARG A CA 1
ATOM 2521 C C . ARG A 1 346 ? -0.977 -4.747 16.654 1.00 98.00 346 ARG A C 1
ATOM 2523 O O . ARG A 1 346 ? -1.250 -4.254 17.743 1.00 98.00 346 ARG A O 1
ATOM 2530 N N . GLU A 1 347 ? 0.010 -5.631 16.510 1.00 97.25 347 GLU A N 1
ATOM 2531 C CA . GLU A 1 347 ? 0.807 -6.144 17.635 1.00 97.25 347 GLU A CA 1
ATOM 2532 C C . GLU A 1 347 ? 1.650 -5.073 18.339 1.00 97.25 347 GLU A C 1
ATOM 2534 O O . GLU A 1 347 ? 1.986 -5.238 19.508 1.00 97.25 347 GLU A O 1
ATOM 2539 N N . LEU A 1 348 ? 1.998 -3.978 17.658 1.00 97.12 348 LEU A N 1
ATOM 2540 C CA . LEU A 1 348 ? 2.699 -2.857 18.279 1.00 97.12 348 LEU A CA 1
ATOM 2541 C C . LEU A 1 348 ? 1.740 -2.041 19.153 1.00 97.12 348 LEU A C 1
ATOM 2543 O O . LEU A 1 348 ? 2.054 -1.775 20.312 1.00 97.12 348 LEU A O 1
ATOM 2547 N N . VAL A 1 349 ? 0.552 -1.723 18.631 1.00 96.62 349 VAL A N 1
ATOM 2548 C CA . VAL A 1 349 ? -0.483 -0.960 19.350 1.00 96.62 349 VAL A CA 1
ATOM 2549 C C . VAL A 1 349 ? -1.010 -1.735 20.557 1.00 96.62 349 VAL A C 1
ATOM 2551 O O . VAL A 1 349 ? -1.137 -1.179 21.646 1.00 96.62 349 VAL A O 1
ATOM 2554 N N . ARG A 1 350 ? -1.219 -3.050 20.411 1.00 96.19 350 ARG A N 1
ATOM 2555 C CA . ARG A 1 350 ? -1.687 -3.945 21.486 1.00 96.19 350 ARG A CA 1
ATOM 2556 C C . ARG A 1 350 ? -0.795 -3.970 22.729 1.00 96.19 350 ARG A C 1
ATOM 2558 O O . ARG A 1 350 ? -1.261 -4.384 23.784 1.00 96.19 350 ARG A O 1
ATOM 2565 N N . LYS A 1 351 ? 0.467 -3.534 22.638 1.00 94.88 351 LYS A N 1
ATOM 2566 C CA . LYS A 1 351 ? 1.369 -3.452 23.801 1.00 94.88 351 LYS A CA 1
ATOM 2567 C C . LYS A 1 351 ? 0.988 -2.339 24.781 1.00 94.88 351 LYS A C 1
ATOM 2569 O O . LYS A 1 351 ? 1.497 -2.345 25.895 1.00 94.88 351 LYS A O 1
ATOM 2574 N N . GLY A 1 352 ? 0.161 -1.371 24.375 1.00 92.75 352 GLY A N 1
ATOM 2575 C CA . GLY A 1 352 ? -0.242 -0.246 25.229 1.00 92.75 352 GLY A CA 1
ATOM 2576 C C . GLY A 1 352 ? 0.894 0.709 25.594 1.00 92.75 352 GLY A C 1
ATOM 2577 O O . GLY A 1 352 ? 0.770 1.493 26.531 1.00 92.75 352 GLY A O 1
ATOM 2578 N N . LEU A 1 353 ? 2.012 0.648 24.865 1.00 93.06 353 LEU A N 1
ATOM 2579 C CA . LEU A 1 353 ? 3.140 1.555 25.052 1.00 93.06 353 LEU A CA 1
ATOM 2580 C C . LEU A 1 353 ? 2.863 2.889 24.345 1.00 93.06 353 LEU A C 1
ATOM 2582 O O . LEU A 1 353 ? 2.388 2.867 23.205 1.00 93.06 353 LEU A O 1
ATOM 2586 N N . PRO A 1 354 ? 3.218 4.038 24.948 1.00 91.38 354 PRO A N 1
ATOM 2587 C CA . PRO A 1 354 ? 3.157 5.326 24.266 1.00 91.38 354 PRO A CA 1
ATOM 2588 C C . PRO A 1 354 ? 3.979 5.320 22.963 1.00 91.38 354 PRO A C 1
ATOM 2590 O O . PRO A 1 354 ? 5.098 4.790 22.969 1.00 91.38 354 PRO A O 1
ATOM 2593 N N . PRO A 1 355 ? 3.501 5.944 21.867 1.00 90.88 355 PRO A N 1
ATOM 2594 C CA . PRO A 1 355 ? 4.196 5.937 20.575 1.00 90.88 355 PRO A CA 1
ATOM 2595 C C . PRO A 1 355 ? 5.649 6.426 20.620 1.00 90.88 355 PRO A C 1
ATOM 2597 O O . PRO A 1 355 ? 6.509 5.915 19.906 1.00 90.88 355 PRO A O 1
ATOM 2600 N N . GLN A 1 356 ? 5.959 7.360 21.522 1.00 90.00 356 GLN A N 1
ATOM 2601 C CA . GLN A 1 356 ? 7.305 7.909 21.729 1.00 90.00 356 GLN A CA 1
ATOM 2602 C C . GLN A 1 356 ? 8.311 6.866 22.244 1.00 90.00 356 GLN A C 1
ATOM 2604 O O . GLN A 1 356 ? 9.518 7.097 22.210 1.00 90.00 356 GLN A O 1
ATOM 2609 N N . GLN A 1 357 ? 7.833 5.729 22.754 1.00 93.38 357 GLN A N 1
ATOM 2610 C CA . GLN A 1 357 ? 8.672 4.649 23.269 1.00 93.38 357 GLN A CA 1
ATOM 2611 C C . GLN A 1 357 ? 8.861 3.517 22.252 1.00 93.38 357 GLN A C 1
ATOM 2613 O O . GLN A 1 357 ? 9.759 2.699 22.431 1.00 93.38 357 GLN A O 1
ATOM 2618 N N . TRP A 1 358 ? 8.075 3.456 21.171 1.00 95.25 358 TRP A N 1
ATOM 2619 C CA . TRP A 1 358 ? 8.089 2.319 20.243 1.00 95.25 358 TRP A CA 1
ATOM 2620 C C . TRP A 1 358 ? 9.464 2.055 19.619 1.00 95.25 358 TRP A C 1
ATOM 2622 O O . TRP A 1 358 ? 9.897 0.903 19.579 1.00 95.25 358 TRP A O 1
ATOM 2632 N N . SER A 1 359 ? 10.191 3.102 19.217 1.00 93.88 359 SER A N 1
ATOM 2633 C CA . SER A 1 359 ? 11.546 2.971 18.657 1.00 93.88 359 SER A CA 1
ATOM 2634 C C . SER A 1 359 ? 12.547 2.384 19.656 1.00 93.88 359 SER A C 1
ATOM 2636 O O . SER A 1 359 ? 13.348 1.520 19.304 1.00 93.88 359 SER A O 1
ATOM 2638 N N . ARG A 1 360 ? 12.448 2.766 20.937 1.00 93.25 360 ARG A N 1
ATOM 2639 C CA . ARG A 1 360 ? 13.268 2.209 22.032 1.00 93.25 360 ARG A CA 1
ATOM 2640 C C . ARG A 1 360 ? 12.988 0.726 22.277 1.00 93.25 360 ARG A C 1
ATOM 2642 O O . ARG A 1 360 ? 13.842 0.024 22.804 1.00 93.25 360 ARG A O 1
ATOM 2649 N N . HIS A 1 361 ? 11.812 0.256 21.869 1.00 93.31 361 HIS A N 1
ATOM 2650 C CA . HIS A 1 361 ? 11.407 -1.147 21.906 1.00 93.31 361 HIS A CA 1
ATOM 2651 C C . HIS A 1 361 ? 11.565 -1.858 20.548 1.00 93.31 361 HIS A C 1
ATOM 2653 O O . HIS A 1 361 ? 10.979 -2.923 20.343 1.00 93.31 361 HIS A O 1
ATOM 2659 N N . GLY A 1 362 ? 12.367 -1.294 19.638 1.00 94.31 362 GLY A N 1
ATOM 2660 C CA . GLY A 1 362 ? 12.786 -1.932 18.389 1.00 94.31 362 GLY A CA 1
ATOM 2661 C C . GLY A 1 362 ? 11.852 -1.735 17.195 1.00 94.31 362 GLY A C 1
ATOM 2662 O O . GLY A 1 362 ? 12.116 -2.312 16.145 1.00 94.31 362 GLY A O 1
ATOM 2663 N N . ALA A 1 363 ? 10.784 -0.940 17.322 1.00 96.56 363 ALA A N 1
ATOM 2664 C CA . ALA A 1 363 ? 9.899 -0.648 16.196 1.00 96.56 363 ALA A CA 1
ATOM 2665 C C . ALA A 1 363 ? 10.544 0.344 15.216 1.00 96.56 363 ALA A C 1
ATOM 2667 O O . ALA A 1 363 ? 11.111 1.361 15.624 1.00 96.56 363 ALA A O 1
ATOM 2668 N N . ARG A 1 364 ? 10.404 0.089 13.915 1.00 96.56 364 ARG A N 1
ATOM 2669 C CA . ARG A 1 364 ? 10.852 1.002 12.856 1.00 96.56 364 ARG A CA 1
ATOM 2670 C C . ARG A 1 364 ? 9.742 2.004 12.547 1.00 96.56 364 ARG A C 1
ATOM 2672 O O . ARG A 1 364 ? 8.668 1.602 12.109 1.00 96.56 364 ARG A O 1
ATOM 2679 N N . LEU A 1 365 ? 9.983 3.295 12.769 1.00 95.44 365 LEU A N 1
ATOM 2680 C CA . LEU A 1 365 ? 8.970 4.344 12.596 1.00 95.44 365 LEU A CA 1
ATOM 2681 C C . LEU A 1 365 ? 9.312 5.220 11.396 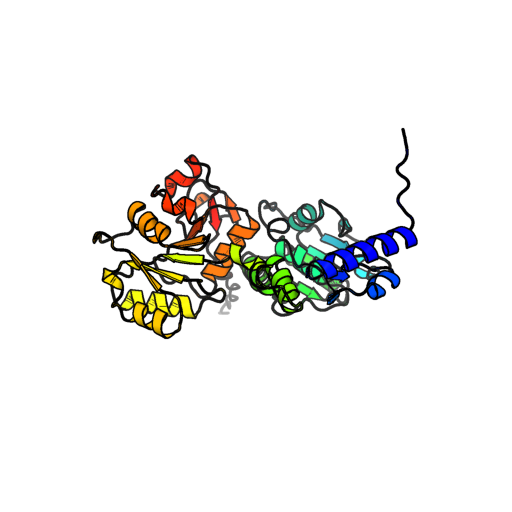1.00 95.44 365 LEU A C 1
ATOM 2683 O O . LEU A 1 365 ? 10.427 5.735 11.314 1.00 95.44 365 LEU A O 1
ATOM 2687 N N . LEU A 1 366 ? 8.356 5.401 10.490 1.00 93.56 366 LEU A N 1
ATOM 2688 C CA . LEU A 1 366 ? 8.530 6.208 9.289 1.00 93.56 366 LEU A CA 1
ATOM 2689 C C . LEU A 1 366 ? 7.708 7.493 9.373 1.00 93.56 366 LEU A C 1
ATOM 2691 O O . LEU A 1 366 ? 6.487 7.454 9.535 1.00 93.56 366 LEU A O 1
ATOM 2695 N N . ALA A 1 367 ? 8.392 8.620 9.228 1.00 91.00 367 ALA A N 1
ATOM 2696 C CA . ALA A 1 367 ? 7.783 9.917 9.036 1.00 91.00 367 ALA A CA 1
ATOM 2697 C C . ALA A 1 367 ? 7.404 10.126 7.567 1.00 91.00 367 ALA A C 1
ATOM 2699 O O . ALA A 1 367 ? 8.225 9.877 6.681 1.00 91.00 367 ALA A O 1
ATOM 2700 N N . LEU A 1 368 ? 6.187 10.622 7.336 1.00 85.31 368 LEU A N 1
ATOM 2701 C CA . LEU A 1 368 ? 5.761 11.158 6.044 1.00 85.31 368 LEU A CA 1
ATOM 2702 C C . LEU A 1 368 ? 5.769 12.684 6.083 1.00 85.31 368 LEU A C 1
ATOM 2704 O O . LEU A 1 368 ? 5.267 13.279 7.043 1.00 85.31 368 LEU A O 1
ATOM 2708 N N . SER A 1 369 ? 6.304 13.314 5.035 1.00 75.06 369 SER A N 1
ATOM 2709 C CA . SER A 1 369 ? 6.128 14.754 4.843 1.00 75.06 369 SER A CA 1
ATOM 2710 C C . SER A 1 369 ? 4.642 15.062 4.645 1.00 75.06 369 SER A C 1
ATOM 2712 O O . SER A 1 369 ? 3.913 14.325 3.968 1.00 75.06 369 SER A O 1
ATOM 2714 N N . ALA A 1 370 ? 4.171 16.163 5.233 1.00 63.91 370 ALA A N 1
ATOM 2715 C CA . ALA A 1 370 ? 2.863 16.685 4.868 1.00 63.91 370 ALA A CA 1
ATOM 2716 C C . ALA A 1 370 ? 2.887 16.994 3.368 1.00 63.91 370 ALA A C 1
ATOM 2718 O O . ALA A 1 370 ? 3.847 17.586 2.867 1.00 63.91 370 ALA A O 1
ATOM 2719 N N . ALA A 1 371 ? 1.843 16.599 2.643 1.00 51.72 371 ALA A N 1
ATOM 2720 C CA . ALA A 1 371 ? 1.688 17.038 1.271 1.00 51.72 371 ALA A CA 1
ATOM 2721 C C . ALA A 1 371 ? 1.442 18.548 1.273 1.00 51.72 371 ALA A C 1
ATOM 2723 O O . ALA A 1 371 ? 0.311 18.998 1.429 1.00 51.72 371 ALA A O 1
ATOM 2724 N N . GLY A 1 372 ? 2.513 19.336 1.171 1.00 35.44 372 GLY A N 1
ATOM 2725 C CA . GLY A 1 372 ? 2.390 20.770 0.965 1.00 35.44 372 GLY A CA 1
ATOM 2726 C C . GLY A 1 372 ? 1.549 21.027 -0.290 1.00 35.44 372 GLY A C 1
ATOM 2727 O O . GLY A 1 372 ? 1.642 20.244 -1.245 1.00 35.44 372 GLY A O 1
ATOM 2728 N N . PRO A 1 373 ? 0.718 22.083 -0.317 1.00 26.78 373 PRO A N 1
ATOM 2729 C CA . PRO A 1 373 ? 0.101 22.509 -1.562 1.00 26.78 373 PRO A CA 1
ATOM 2730 C C . PRO A 1 373 ? 1.222 22.742 -2.578 1.00 26.78 373 PRO A C 1
ATOM 2732 O O . PRO A 1 373 ? 2.223 23.385 -2.252 1.00 26.78 373 PRO A O 1
ATOM 2735 N N . ALA A 1 374 ? 1.086 22.165 -3.777 1.00 31.52 374 ALA A N 1
ATOM 2736 C CA . ALA A 1 374 ? 2.013 22.401 -4.877 1.00 31.52 374 ALA A CA 1
ATOM 2737 C C . ALA A 1 374 ? 2.248 23.910 -4.978 1.00 31.52 374 ALA A C 1
ATOM 2739 O O . ALA A 1 374 ? 1.274 24.665 -5.017 1.00 31.52 374 ALA A O 1
ATOM 2740 N N . ALA A 1 375 ? 3.513 24.339 -4.929 1.00 27.44 375 ALA A N 1
ATOM 2741 C CA . ALA A 1 375 ? 3.869 25.746 -4.974 1.00 27.44 375 ALA A CA 1
ATOM 2742 C C . ALA A 1 375 ? 3.172 26.378 -6.183 1.00 27.44 375 ALA A C 1
ATOM 2744 O O . ALA A 1 375 ? 3.506 26.091 -7.332 1.00 27.44 375 ALA A O 1
ATOM 2745 N N . SER A 1 376 ? 2.148 27.184 -5.912 1.00 27.38 376 SER A N 1
ATOM 2746 C CA . SER A 1 376 ? 1.473 27.987 -6.914 1.00 27.38 376 SER A CA 1
ATOM 2747 C C . SER A 1 376 ? 2.541 28.818 -7.609 1.00 27.38 376 SER A C 1
ATOM 2749 O O . SER A 1 376 ? 3.266 29.560 -6.941 1.00 27.38 376 SER A O 1
ATOM 2751 N N . SER A 1 377 ? 2.664 28.649 -8.927 1.00 26.89 377 SER A N 1
ATOM 2752 C CA . SER A 1 377 ? 3.538 29.464 -9.764 1.00 26.89 377 SER A CA 1
ATOM 2753 C C . SER A 1 377 ? 3.368 30.939 -9.390 1.00 26.89 377 SER A C 1
ATOM 2755 O O . SER A 1 377 ? 2.225 31.377 -9.217 1.00 26.89 377 SER A O 1
ATOM 2757 N N . PRO A 1 378 ? 4.458 31.712 -9.242 1.00 28.88 378 PRO A N 1
ATOM 2758 C CA . PRO A 1 378 ? 4.332 33.133 -8.980 1.00 28.88 378 PRO A CA 1
ATOM 2759 C C . PRO A 1 378 ? 3.559 33.759 -10.142 1.00 28.88 378 PRO A C 1
ATOM 2761 O O . PRO A 1 378 ? 3.993 33.720 -11.294 1.00 28.88 378 PRO A O 1
ATOM 2764 N N . VAL A 1 379 ? 2.376 34.287 -9.832 1.00 32.81 379 VAL A N 1
ATOM 2765 C CA . VAL A 1 379 ? 1.624 35.152 -10.740 1.00 32.81 379 VAL A CA 1
ATOM 2766 C C . VAL A 1 379 ? 2.561 36.311 -11.092 1.00 32.81 379 VAL A C 1
ATOM 2768 O O . VAL A 1 379 ? 3.078 36.943 -10.169 1.00 32.81 379 VAL A O 1
ATOM 2771 N N . PRO A 1 380 ? 2.841 36.583 -12.378 1.00 34.28 380 PRO A N 1
ATOM 2772 C CA . PRO A 1 380 ? 3.732 37.671 -12.739 1.00 34.28 380 PRO A CA 1
ATOM 2773 C C . PRO A 1 380 ? 3.105 38.990 -12.288 1.00 34.28 380 PRO A C 1
ATOM 2775 O O . PRO A 1 380 ? 2.023 39.362 -12.748 1.00 34.28 380 PRO A O 1
ATOM 2778 N N . GLU A 1 381 ? 3.792 39.684 -11.380 1.00 30.19 381 GLU A N 1
ATOM 2779 C CA . GLU A 1 381 ? 3.502 41.066 -11.014 1.00 30.19 381 GLU A CA 1
ATOM 2780 C C . GLU A 1 381 ? 3.436 41.897 -12.300 1.00 30.19 381 GLU A C 1
ATOM 2782 O O . GLU A 1 381 ? 4.431 42.101 -12.996 1.00 30.19 381 GLU A O 1
ATOM 2787 N N . HIS A 1 382 ? 2.232 42.345 -12.651 1.00 36.91 382 HIS A N 1
ATOM 2788 C CA . HIS A 1 382 ? 2.063 43.407 -13.626 1.00 36.91 382 HIS A CA 1
ATOM 2789 C C . HIS A 1 382 ? 2.611 44.687 -13.010 1.00 36.91 382 HIS A C 1
ATOM 2791 O O . HIS A 1 382 ? 1.978 45.283 -12.141 1.00 36.91 382 HIS A O 1
ATOM 2797 N N . THR A 1 383 ? 3.779 45.115 -13.479 1.00 37.06 383 THR A N 1
ATOM 2798 C CA . THR A 1 383 ? 4.273 46.471 -13.266 1.00 37.06 383 THR A CA 1
ATOM 2799 C C . THR A 1 383 ? 3.248 47.445 -13.859 1.00 37.06 383 THR A C 1
ATOM 2801 O O . THR A 1 383 ? 3.033 47.420 -15.075 1.00 37.06 383 THR A O 1
ATOM 2804 N N . PRO A 1 384 ? 2.593 48.309 -13.064 1.00 37.09 384 PRO A N 1
ATOM 2805 C CA . PRO A 1 384 ? 1.822 49.397 -13.631 1.00 37.09 384 PRO A CA 1
ATOM 2806 C C . PRO A 1 384 ? 2.812 50.449 -14.130 1.00 37.09 384 PRO A C 1
ATOM 2808 O O . PRO A 1 384 ? 3.577 51.017 -13.353 1.00 37.09 384 PRO A O 1
ATOM 2811 N N . GLY A 1 385 ? 2.816 50.681 -15.441 1.00 43.38 385 GLY A N 1
ATOM 2812 C CA . GLY A 1 385 ? 3.467 51.845 -16.026 1.00 43.38 385 GLY A CA 1
ATOM 2813 C C . GLY A 1 385 ? 2.742 53.123 -15.603 1.00 43.38 385 GLY A C 1
ATOM 2814 O O . GLY A 1 385 ? 1.520 53.214 -15.736 1.00 43.38 385 GLY A O 1
ATOM 2815 N N . GLY A 1 386 ? 3.517 54.088 -15.113 1.00 36.12 386 GLY A N 1
ATOM 2816 C CA . GLY A 1 386 ? 3.119 55.454 -14.782 1.00 36.12 386 GLY A CA 1
ATOM 2817 C C . GLY A 1 386 ? 4.352 56.291 -14.511 1.00 36.12 386 GLY A C 1
ATOM 2818 O O . GLY A 1 386 ? 5.005 56.007 -13.484 1.00 36.12 386 GLY A O 1
#

Organism: NCBI:txid1169414